Protein AF-A0A351GI41-F1 (afdb_monomer)

Secondary structure (DSSP, 8-state):
--TTSHHHHTTTTS-S------TTHHHH---GGG--THHHHHHHHHTT-HHHHHHHHHHHHHTT---HHHHHHHHHHHHHTT-HHHHHHHHHHHHHHH--TTHHHHHHTT-S---EEEEEPPBSS--SSEEEETTEEEEEETTEEEEEEE-TTS-EEEEEEESTTS-SSEEEEEEEETTTTEEEEEEEETTTTEEEEEEEE-BTTB----EESSSS--S--EEEEEETTTTEEEEEE--TTSSSSSEEEEEEB-SS-BPPPEE--TTT--SS-EEEEEEETTEEEEEESSSS-SSSSEEEEEEE-STT-EEEEE-TTT--SSEEEEEEE-SSSEEEEEEE-SS-EEEEEEEEPPP--EEEEEEE-TTS-B-TT-EEEESGGGSEEEE--TTSEEEEE-SS--SSEEEEEE-TTEE-EEEEE-TTS-EEEE-EE-----------------PPP--------------------------------------PPPP---S-EEEEEEEES-HHHHHHHHHHHTTTSTT-EEEEETTTEEEEEEEEESSHHHHHHHHHHHHHH-SS-EEEPPP-

Radius of gyration: 32.78 Å; Cα contacts (8 Å, |Δi|>4): 1110; chains: 1; bounding box: 125×90×60 Å

pLDDT: mean 73.06, std 22.47, range [21.25, 98.38]

Nearest PDB structures (foldseek):
  5ods-assembly1_A  TM=3.208E-01  e=3.658E-04  Mus musculus
  8g3z-assembly1_B  TM=3.724E-01  e=3.575E-03  Influenza B virus
  6v4n-assembly1_N  TM=3.169E-01  e=6.321E-03  Influenza B virus
  8u1q-assembly1_A  TM=3.142E-01  e=1.691E-02  Influenza B virus (B/Iowa/06/2017)
  8r50-assembly1_A  TM=4.489E-01  e=8.675E-01  Mus musculus

Structure (mmCIF, N/CA/C/O backbone):
data_AF-A0A351GI41-F1
#
_entry.id   AF-A0A351GI41-F1
#
loop_
_atom_site.group_PDB
_atom_site.id
_atom_site.type_symbol
_atom_site.label_atom_id
_atom_site.label_alt_id
_atom_site.label_comp_id
_atom_site.label_asym_id
_atom_site.label_entity_id
_atom_site.label_seq_id
_atom_site.pdbx_PDB_ins_code
_atom_site.Cartn_x
_atom_site.Cartn_y
_atom_site.Cartn_z
_atom_site.occupancy
_atom_site.B_iso_or_equiv
_atom_site.auth_seq_id
_atom_site.auth_comp_id
_atom_site.auth_asym_id
_atom_site.auth_atom_id
_atom_site.pdbx_PDB_model_num
ATOM 1 N N . MET A 1 1 ? 59.660 11.756 -5.190 1.00 41.44 1 MET A N 1
ATOM 2 C CA . MET A 1 1 ? 58.292 11.833 -4.624 1.00 41.44 1 MET A CA 1
ATOM 3 C C . MET A 1 1 ? 57.478 10.698 -5.238 1.00 41.44 1 MET A C 1
ATOM 5 O O . MET A 1 1 ? 57.739 10.360 -6.387 1.00 41.44 1 MET A O 1
ATOM 9 N N . SER A 1 2 ? 56.623 10.022 -4.471 1.00 30.72 2 SER A N 1
ATOM 10 C CA . SER A 1 2 ? 56.085 8.693 -4.815 1.00 30.72 2 SER A CA 1
ATOM 11 C C . SER A 1 2 ? 54.748 8.725 -5.567 1.00 30.72 2 SER A C 1
ATOM 13 O O . SER A 1 2 ? 53.991 9.689 -5.482 1.00 30.72 2 SER A O 1
ATOM 15 N N . LYS A 1 3 ? 54.416 7.618 -6.250 1.00 31.77 3 LYS A N 1
ATOM 16 C CA . LYS A 1 3 ? 53.159 7.405 -7.001 1.00 31.77 3 LYS A CA 1
ATOM 17 C C . LYS A 1 3 ? 51.895 7.273 -6.117 1.00 31.77 3 LYS A C 1
ATOM 19 O O . LYS A 1 3 ? 50.900 6.715 -6.559 1.00 31.77 3 LYS A O 1
ATOM 24 N N . THR A 1 4 ? 51.917 7.756 -4.874 1.00 36.47 4 THR A N 1
ATOM 25 C CA . THR A 1 4 ? 50.856 7.518 -3.876 1.00 36.47 4 THR A CA 1
ATOM 26 C C . THR A 1 4 ? 49.694 8.518 -3.939 1.00 36.47 4 THR A C 1
ATOM 28 O O . THR A 1 4 ? 48.634 8.239 -3.395 1.00 36.47 4 THR A O 1
ATOM 31 N N . TYR A 1 5 ? 49.864 9.669 -4.602 1.00 31.77 5 TYR A N 1
ATOM 32 C CA . TYR A 1 5 ? 48.883 10.769 -4.568 1.00 31.77 5 TYR A CA 1
ATOM 33 C C . TYR A 1 5 ? 47.850 10.777 -5.705 1.00 31.77 5 TYR A C 1
ATOM 35 O O . TYR A 1 5 ? 46.852 11.482 -5.605 1.00 31.77 5 TYR A O 1
ATOM 43 N N . ILE A 1 6 ? 48.038 9.986 -6.766 1.00 30.70 6 ILE A N 1
ATOM 44 C CA . ILE A 1 6 ? 47.088 9.939 -7.896 1.00 30.70 6 ILE A CA 1
ATOM 45 C C . ILE A 1 6 ? 45.885 9.028 -7.579 1.00 30.70 6 ILE A C 1
ATOM 47 O O . ILE A 1 6 ? 44.774 9.297 -8.025 1.00 30.70 6 ILE A O 1
ATOM 51 N N . SER A 1 7 ? 46.067 8.001 -6.741 1.00 30.47 7 SER A N 1
ATOM 52 C CA . SER A 1 7 ? 45.008 7.037 -6.402 1.00 30.47 7 SER A CA 1
ATOM 53 C C . SER A 1 7 ? 43.973 7.540 -5.386 1.00 30.47 7 SER A C 1
ATOM 55 O O . SER A 1 7 ? 42.930 6.912 -5.247 1.00 30.47 7 SER A O 1
ATOM 57 N N . LEU A 1 8 ? 44.226 8.651 -4.679 1.00 27.88 8 LEU A N 1
ATOM 58 C CA . LEU A 1 8 ? 43.270 9.203 -3.703 1.00 27.88 8 LEU A CA 1
ATOM 59 C C . LEU A 1 8 ? 42.201 10.099 -4.349 1.00 27.88 8 LEU A C 1
ATOM 61 O O . LEU A 1 8 ? 41.074 10.156 -3.866 1.00 27.88 8 LEU A O 1
ATOM 65 N N . LEU A 1 9 ? 42.527 10.772 -5.458 1.00 27.12 9 LEU A N 1
ATOM 66 C CA . LEU A 1 9 ? 41.618 11.730 -6.100 1.00 27.12 9 LEU A CA 1
ATOM 67 C C . LEU A 1 9 ? 40.537 11.056 -6.969 1.00 27.12 9 LEU A C 1
ATOM 69 O O . LEU A 1 9 ? 39.527 11.676 -7.281 1.00 27.12 9 LEU A O 1
ATOM 73 N N . ALA A 1 10 ? 40.722 9.780 -7.322 1.00 27.67 10 ALA A N 1
ATOM 74 C CA . ALA A 1 10 ? 39.759 8.986 -8.091 1.00 27.67 10 ALA A CA 1
ATOM 75 C C . ALA A 1 10 ? 38.685 8.288 -7.228 1.00 27.67 10 ALA A C 1
ATOM 77 O O . ALA A 1 10 ? 37.749 7.712 -7.774 1.00 27.67 10 ALA A O 1
ATOM 78 N N . ILE A 1 11 ? 38.813 8.323 -5.894 1.00 29.38 11 ILE A N 1
ATOM 79 C CA . ILE A 1 11 ? 37.887 7.662 -4.952 1.00 29.38 11 ILE A CA 1
ATOM 80 C C . ILE A 1 11 ? 36.923 8.675 -4.299 1.00 29.38 11 ILE A C 1
ATOM 82 O O . ILE A 1 11 ? 35.833 8.307 -3.870 1.00 29.38 11 ILE A O 1
ATOM 86 N N . LEU A 1 12 ? 37.253 9.973 -4.309 1.00 25.50 12 LEU A N 1
ATOM 87 C CA . LEU A 1 12 ? 36.435 11.047 -3.719 1.00 25.50 12 LEU A CA 1
ATOM 88 C C . LEU A 1 12 ? 35.282 11.575 -4.610 1.00 25.50 12 LEU A C 1
ATOM 90 O O . LEU A 1 12 ? 34.731 12.633 -4.325 1.00 25.50 12 LEU A O 1
ATOM 94 N N . LEU A 1 13 ? 34.898 10.857 -5.673 1.00 26.23 13 LEU A N 1
ATOM 95 C CA . LEU A 1 13 ? 33.825 11.261 -6.605 1.00 26.23 13 LEU A CA 1
ATOM 96 C C . LEU A 1 13 ? 32.624 10.296 -6.669 1.00 26.23 13 LEU A C 1
ATOM 98 O O . LEU A 1 13 ? 31.773 10.443 -7.539 1.00 26.23 13 LEU A O 1
ATOM 102 N N . PHE A 1 14 ? 32.522 9.346 -5.732 1.00 28.14 14 PHE A N 1
ATOM 103 C CA . PHE A 1 14 ? 31.359 8.449 -5.587 1.00 28.14 14 PHE A CA 1
ATOM 104 C C . PHE A 1 14 ? 30.678 8.508 -4.205 1.00 28.14 14 PHE A C 1
ATOM 10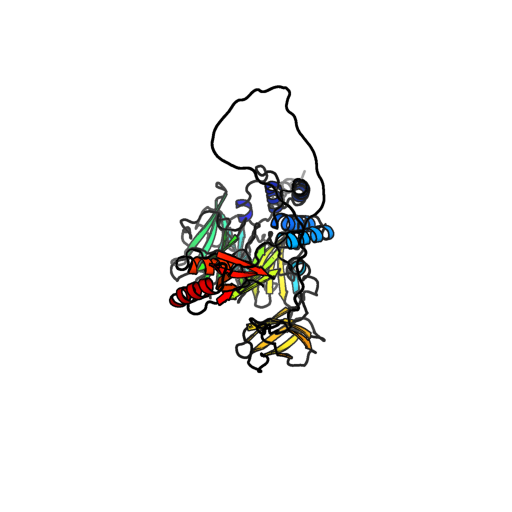6 O O . PHE A 1 14 ? 29.849 7.663 -3.888 1.00 28.14 14 PHE A O 1
ATOM 113 N N . PHE A 1 15 ? 30.984 9.537 -3.407 1.00 26.91 15 PHE A N 1
ATOM 114 C CA . PHE A 1 15 ? 30.299 9.850 -2.144 1.00 26.91 15 PHE A CA 1
ATOM 115 C C . PHE A 1 15 ? 29.697 11.266 -2.149 1.00 26.91 15 PHE A C 1
ATOM 117 O O . PHE A 1 15 ? 29.844 12.035 -1.203 1.00 26.91 15 PHE A O 1
ATOM 124 N N . SER A 1 16 ? 28.966 11.605 -3.212 1.00 26.36 16 SER A N 1
ATOM 125 C CA . SER A 1 16 ? 27.756 12.406 -3.024 1.00 26.36 16 SER A CA 1
ATOM 126 C C . SER A 1 16 ? 26.647 11.459 -2.562 1.00 26.36 16 SER A C 1
ATOM 128 O O . SER A 1 16 ? 26.426 10.413 -3.174 1.00 26.36 16 SER A O 1
ATOM 130 N N . ALA A 1 17 ? 25.954 11.801 -1.475 1.00 30.36 17 ALA A N 1
ATOM 131 C CA . ALA A 1 17 ? 24.773 11.059 -1.050 1.00 30.36 17 ALA A CA 1
ATOM 132 C C . ALA A 1 17 ? 23.648 11.300 -2.069 1.00 30.36 17 ALA A C 1
ATOM 134 O O . ALA A 1 17 ? 22.944 12.306 -2.015 1.00 30.36 17 ALA A O 1
ATOM 135 N N . ALA A 1 18 ? 23.519 10.404 -3.047 1.00 29.50 18 ALA A N 1
ATOM 136 C CA . ALA A 1 18 ? 22.374 10.387 -3.942 1.00 29.50 18 ALA A CA 1
ATOM 137 C C . ALA A 1 18 ? 21.161 9.901 -3.139 1.00 29.50 18 ALA A C 1
ATOM 139 O O . ALA A 1 18 ? 21.057 8.707 -2.857 1.00 29.50 18 ALA A O 1
ATOM 140 N N . ASN A 1 19 ? 20.300 10.843 -2.733 1.00 39.06 19 ASN A N 1
ATOM 141 C CA . ASN A 1 19 ? 19.092 10.603 -1.938 1.00 39.06 19 ASN A CA 1
ATOM 142 C C . ASN A 1 19 ? 18.360 9.350 -2.433 1.00 39.06 19 ASN A C 1
ATOM 144 O O . ASN A 1 19 ? 17.855 9.328 -3.554 1.00 39.06 19 ASN A O 1
ATOM 148 N N . ALA A 1 20 ? 18.306 8.307 -1.603 1.00 44.47 20 ALA A N 1
ATOM 149 C CA . ALA A 1 20 ? 17.852 6.976 -2.007 1.00 44.47 20 ALA A CA 1
ATOM 150 C C . ALA A 1 20 ? 16.316 6.821 -2.036 1.00 44.47 20 ALA A C 1
ATOM 152 O O . ALA A 1 20 ? 15.801 5.724 -1.815 1.00 44.47 20 ALA A O 1
ATOM 153 N N . GLN A 1 21 ? 15.617 7.911 -2.365 1.00 63.34 21 GLN A N 1
ATOM 154 C CA . GLN A 1 21 ? 14.179 7.964 -2.607 1.00 63.34 21 GLN A CA 1
ATOM 155 C C . GLN A 1 21 ? 13.824 7.113 -3.840 1.00 63.34 21 GLN A C 1
ATOM 157 O O . GLN A 1 21 ? 14.611 6.990 -4.785 1.00 63.34 21 GLN A O 1
ATOM 162 N N . LEU A 1 22 ? 12.631 6.517 -3.849 1.00 81.75 22 LEU A N 1
ATOM 163 C CA . LEU A 1 22 ? 12.128 5.764 -5.003 1.00 81.75 22 LEU A CA 1
ATOM 164 C C . LEU A 1 22 ? 12.011 6.692 -6.228 1.00 81.75 22 LEU A C 1
ATOM 166 O O . LEU A 1 22 ? 11.389 7.751 -6.116 1.00 81.75 22 LEU A O 1
ATOM 170 N N . PRO A 1 23 ? 12.570 6.329 -7.400 1.00 82.38 23 PRO A N 1
ATOM 171 C CA . PRO A 1 23 ? 12.701 7.260 -8.519 1.00 82.38 23 PRO A CA 1
ATOM 172 C C . PRO A 1 23 ? 11.348 7.688 -9.098 1.00 82.38 23 PRO A C 1
ATOM 174 O O . PRO A 1 23 ? 11.248 8.781 -9.648 1.00 82.38 23 PRO A O 1
ATOM 177 N N . GLU A 1 24 ? 10.292 6.882 -8.941 1.00 87.44 24 GLU A N 1
ATOM 178 C CA . GLU A 1 24 ? 8.930 7.273 -9.310 1.00 87.44 24 GLU A CA 1
ATOM 179 C C . GLU A 1 24 ? 8.333 8.386 -8.431 1.00 87.44 24 GLU A C 1
ATOM 181 O O . GLU A 1 24 ? 7.494 9.134 -8.931 1.00 87.44 24 GLU A O 1
ATOM 186 N N . LEU A 1 25 ? 8.770 8.556 -7.174 1.00 80.88 25 LEU A N 1
ATOM 187 C CA . LEU A 1 25 ? 8.350 9.686 -6.326 1.00 80.88 25 LEU A CA 1
ATOM 188 C C . LEU A 1 25 ? 8.915 11.008 -6.859 1.00 80.88 25 LEU A C 1
ATOM 190 O O . LEU A 1 25 ? 8.213 12.011 -6.911 1.00 80.88 25 LEU A O 1
ATOM 194 N N . SER A 1 26 ? 10.149 11.004 -7.371 1.00 73.69 26 SER A N 1
ATOM 195 C CA . SER A 1 26 ? 10.752 12.183 -8.010 1.00 73.69 26 SER A CA 1
ATOM 196 C C . SER A 1 26 ? 10.049 12.613 -9.312 1.00 73.69 26 SER A C 1
ATOM 198 O O . SER A 1 26 ? 10.354 13.677 -9.850 1.00 73.69 26 SER A O 1
ATOM 200 N N . VAL A 1 27 ? 9.104 11.812 -9.822 1.00 73.06 27 VAL A N 1
ATOM 201 C CA . VAL A 1 27 ? 8.258 12.148 -10.978 1.00 73.06 27 VAL A CA 1
ATOM 202 C C . VAL A 1 27 ? 7.047 12.993 -10.563 1.00 73.06 27 VAL A C 1
ATOM 204 O O . VAL A 1 27 ? 6.657 13.890 -11.306 1.00 73.06 27 VAL A O 1
ATOM 207 N N . THR A 1 28 ? 6.479 12.760 -9.374 1.00 62.28 28 THR A N 1
ATOM 208 C CA . THR A 1 28 ? 5.277 13.466 -8.884 1.00 62.28 28 THR A CA 1
ATOM 209 C C . THR A 1 28 ? 5.585 14.780 -8.163 1.00 62.28 28 THR A C 1
ATOM 211 O O . THR A 1 28 ? 4.664 15.554 -7.888 1.00 62.28 28 THR A O 1
ATOM 214 N N . LEU A 1 29 ? 6.868 15.086 -7.920 1.00 58.97 29 LEU A N 1
ATOM 215 C CA . LEU A 1 29 ? 7.345 16.356 -7.358 1.00 58.97 29 LEU A CA 1
ATOM 216 C C . LEU A 1 29 ? 7.071 17.553 -8.294 1.00 58.97 29 LEU A C 1
ATOM 218 O O . LEU A 1 29 ? 7.954 18.078 -8.977 1.00 58.97 29 LEU A O 1
ATOM 222 N N . LYS A 1 30 ? 5.823 18.035 -8.272 1.00 52.00 30 LYS A N 1
ATOM 223 C CA . LYS A 1 30 ? 5.423 19.380 -8.710 1.00 52.00 30 LYS A CA 1
ATOM 224 C C . LYS A 1 30 ? 6.201 20.388 -7.860 1.00 52.00 30 LYS A C 1
ATOM 226 O O . LYS A 1 30 ? 5.799 20.675 -6.738 1.00 52.00 30 LYS A O 1
ATOM 231 N N . SER A 1 31 ? 7.329 20.869 -8.385 1.00 50.16 31 SER A N 1
ATOM 232 C CA . SER A 1 31 ? 8.369 21.537 -7.593 1.00 50.16 31 SER A CA 1
ATOM 233 C C . SER A 1 31 ? 7.836 22.576 -6.599 1.00 50.16 31 SER A C 1
ATOM 235 O O . SER A 1 31 ? 7.157 23.534 -6.986 1.00 50.16 31 SER A O 1
ATOM 237 N N . SER A 1 32 ? 8.211 22.429 -5.321 1.00 52.69 32 SER A N 1
ATOM 238 C CA . SER A 1 32 ? 7.841 23.353 -4.233 1.00 52.69 32 SER A CA 1
ATOM 239 C C . SER A 1 32 ? 8.167 24.822 -4.543 1.00 52.69 32 SER A C 1
ATOM 241 O O . SER A 1 32 ? 7.480 25.731 -4.079 1.00 52.69 32 SER A O 1
ATOM 243 N N . ALA A 1 33 ? 9.147 25.056 -5.423 1.00 57.56 33 ALA A N 1
ATOM 244 C CA . ALA A 1 33 ? 9.503 26.340 -6.026 1.00 57.56 33 ALA A CA 1
ATOM 245 C C . ALA A 1 33 ? 8.360 27.077 -6.769 1.00 57.56 33 ALA A C 1
ATOM 247 O O . ALA A 1 33 ? 8.520 28.256 -7.086 1.00 57.56 33 ALA A O 1
ATOM 248 N N . ARG A 1 34 ? 7.233 26.418 -7.077 1.00 63.75 34 ARG A N 1
ATOM 249 C CA . ARG A 1 34 ? 6.025 27.036 -7.667 1.00 63.75 34 ARG A CA 1
ATOM 250 C C . ARG A 1 34 ? 4.788 26.984 -6.765 1.00 63.75 34 ARG A C 1
ATOM 252 O O . ARG A 1 34 ? 3.778 27.591 -7.112 1.00 63.75 34 ARG A O 1
ATOM 259 N N . ALA A 1 35 ? 4.845 26.262 -5.649 1.00 76.62 35 ALA A N 1
ATOM 260 C CA . ALA A 1 35 ? 3.733 26.146 -4.714 1.00 76.62 35 ALA A CA 1
ATOM 261 C C . ALA A 1 35 ? 3.669 27.361 -3.769 1.00 76.62 35 ALA A C 1
ATOM 263 O O . ALA A 1 35 ? 4.687 27.986 -3.463 1.00 76.62 35 ALA A O 1
ATOM 264 N N . VAL A 1 36 ? 2.468 27.690 -3.288 1.00 83.69 36 VAL A N 1
ATOM 265 C CA . VAL A 1 36 ? 2.203 28.811 -2.367 1.00 83.69 36 VAL A CA 1
ATOM 266 C C . VAL A 1 36 ? 1.213 28.393 -1.277 1.00 83.69 36 VAL A C 1
ATOM 268 O O . VAL A 1 36 ? 0.436 27.461 -1.483 1.00 83.69 36 VAL A O 1
ATOM 271 N N . GLY A 1 37 ? 1.252 29.072 -0.125 1.00 88.19 37 GLY A N 1
ATOM 272 C CA . GLY A 1 37 ? 0.404 28.762 1.033 1.00 88.19 37 GLY A CA 1
ATOM 273 C C . GLY A 1 37 ? 0.497 27.292 1.453 1.00 88.19 37 GLY A C 1
ATOM 274 O O . GLY A 1 37 ? 1.570 26.683 1.381 1.00 88.19 37 GLY A O 1
ATOM 275 N N . ILE A 1 38 ? -0.643 26.711 1.831 1.00 89.06 38 ILE A N 1
ATOM 276 C CA . ILE A 1 38 ? -0.755 25.318 2.285 1.00 89.06 38 ILE A CA 1
ATOM 277 C C . ILE A 1 38 ? -0.184 24.299 1.284 1.00 89.06 38 ILE A C 1
ATOM 279 O O . ILE A 1 38 ? 0.480 23.348 1.691 1.00 89.06 38 ILE A O 1
ATOM 283 N N . GLU A 1 39 ? -0.319 24.526 -0.029 1.00 86.75 39 GLU A N 1
ATOM 284 C CA . GLU A 1 39 ? 0.244 23.625 -1.050 1.00 86.75 39 GLU A CA 1
ATOM 285 C C . GLU A 1 39 ? 1.780 23.574 -0.999 1.00 86.75 39 GLU A C 1
ATOM 287 O O . GLU A 1 39 ? 2.380 22.549 -1.325 1.00 86.75 39 GLU A O 1
ATOM 292 N N . LYS A 1 40 ? 2.438 24.654 -0.550 1.00 88.69 40 LYS A N 1
ATOM 293 C CA . LYS A 1 40 ? 3.893 24.663 -0.354 1.00 88.69 40 LYS A CA 1
ATOM 294 C C . LYS A 1 40 ? 4.303 23.878 0.892 1.00 88.69 40 LYS A C 1
ATOM 296 O O . LYS A 1 40 ? 5.313 23.181 0.843 1.00 88.69 40 LYS A O 1
ATOM 301 N N . ALA A 1 41 ? 3.522 23.946 1.972 1.00 89.25 41 ALA A N 1
ATOM 302 C CA . ALA A 1 41 ? 3.752 23.131 3.166 1.00 89.25 41 ALA A CA 1
ATOM 303 C C . ALA A 1 41 ? 3.648 21.629 2.836 1.00 89.25 41 ALA A C 1
ATOM 305 O O . ALA A 1 41 ? 4.555 20.862 3.164 1.00 89.25 41 ALA A O 1
ATOM 306 N N . ARG A 1 42 ? 2.613 21.233 2.075 1.00 86.56 42 ARG A N 1
ATOM 307 C CA . ARG A 1 42 ? 2.453 19.864 1.549 1.00 86.56 42 ARG A CA 1
ATOM 308 C C . ARG A 1 42 ? 3.631 19.440 0.667 1.00 86.56 42 ARG A C 1
ATOM 310 O O . ARG A 1 42 ? 4.214 18.386 0.899 1.00 86.56 42 ARG A O 1
ATOM 317 N N . ALA A 1 43 ? 4.025 20.266 -0.307 1.00 82.25 43 ALA A N 1
ATOM 318 C CA . ALA A 1 43 ? 5.154 19.954 -1.189 1.00 82.25 43 ALA A CA 1
ATOM 319 C C . ALA A 1 43 ? 6.464 19.735 -0.408 1.00 82.25 43 ALA A C 1
ATOM 321 O O . ALA A 1 43 ? 7.177 18.770 -0.669 1.00 82.25 43 ALA A O 1
ATOM 322 N N . LEU A 1 44 ? 6.749 20.573 0.594 1.00 85.25 44 LEU A N 1
ATOM 323 C CA . LEU A 1 44 ? 7.937 20.435 1.444 1.00 85.25 44 LEU A CA 1
ATOM 324 C C . LEU A 1 44 ? 7.903 19.180 2.331 1.00 85.25 44 LEU A C 1
ATOM 326 O O . LEU A 1 44 ? 8.961 18.607 2.588 1.00 85.25 44 LEU A O 1
ATOM 330 N N . TYR A 1 45 ? 6.723 18.720 2.762 1.00 85.81 45 TYR A N 1
ATOM 331 C CA . TYR A 1 45 ? 6.582 17.430 3.446 1.00 85.81 45 TYR A CA 1
ATOM 332 C C . TYR A 1 45 ? 6.968 16.265 2.518 1.00 85.81 45 TYR A C 1
ATOM 334 O O . TYR A 1 45 ? 7.843 15.476 2.872 1.00 85.81 45 TYR A O 1
ATOM 342 N N . TYR A 1 46 ? 6.423 16.202 1.297 1.00 79.94 46 TYR A N 1
ATOM 343 C CA . TYR A 1 46 ? 6.761 15.142 0.329 1.00 79.94 46 TYR A CA 1
ATOM 344 C C . TYR A 1 46 ? 8.218 15.225 -0.185 1.00 79.94 46 TYR A C 1
ATOM 346 O O . TYR A 1 46 ? 8.827 14.207 -0.518 1.00 79.94 46 TYR A O 1
ATOM 354 N N . GLU A 1 47 ? 8.831 16.414 -0.166 1.00 78.19 47 GLU A N 1
ATOM 355 C CA . GLU A 1 47 ? 10.275 16.630 -0.383 1.00 78.19 47 GLU A CA 1
ATOM 356 C C . GLU A 1 47 ? 11.141 16.289 0.864 1.00 78.19 47 GLU A C 1
ATOM 358 O O . GLU A 1 47 ? 12.351 16.516 0.865 1.00 78.19 47 GLU A O 1
ATOM 363 N N . SER A 1 48 ? 10.560 15.723 1.935 1.00 79.88 48 SER A N 1
ATOM 364 C CA . SER A 1 48 ? 11.217 15.384 3.220 1.00 79.88 48 SER A CA 1
ATOM 365 C C . SER A 1 48 ? 11.859 16.570 3.972 1.00 79.88 48 SER A C 1
ATOM 367 O O . SER A 1 48 ? 12.685 16.403 4.888 1.00 79.88 48 SER A O 1
ATOM 369 N N . ASN A 1 49 ? 11.452 17.794 3.627 1.00 84.56 49 ASN A N 1
ATOM 370 C CA . ASN A 1 49 ? 11.854 19.043 4.266 1.00 84.56 49 ASN A CA 1
ATOM 371 C C . ASN A 1 49 ? 10.865 19.442 5.376 1.00 84.56 49 ASN A C 1
ATOM 373 O O . ASN A 1 49 ? 10.299 20.536 5.402 1.00 84.56 49 ASN A O 1
ATOM 377 N N . TYR A 1 50 ? 10.677 18.523 6.325 1.00 86.88 50 TYR A N 1
ATOM 378 C CA . TYR A 1 50 ? 9.741 18.656 7.446 1.00 86.88 50 TYR A CA 1
ATOM 379 C C . TYR A 1 50 ? 9.967 19.919 8.295 1.00 86.88 50 TYR A C 1
ATOM 381 O O . TYR A 1 50 ? 9.037 20.415 8.921 1.00 86.88 50 TYR A O 1
ATOM 389 N N . THR A 1 51 ? 11.183 20.472 8.315 1.00 89.56 51 THR A N 1
ATOM 390 C CA . THR A 1 51 ? 11.520 21.681 9.083 1.00 89.56 51 THR A CA 1
ATOM 391 C C . THR A 1 51 ? 10.947 22.954 8.452 1.00 89.56 51 THR A C 1
ATOM 393 O O . THR A 1 51 ? 10.375 23.772 9.169 1.00 89.56 51 THR A O 1
ATOM 396 N N . GLU A 1 52 ? 11.032 23.116 7.126 1.00 90.44 52 GLU A N 1
ATOM 397 C CA . GLU A 1 52 ? 10.346 24.220 6.437 1.00 90.44 52 GLU A CA 1
ATOM 398 C C . GLU A 1 52 ? 8.835 23.970 6.326 1.00 90.44 52 GLU A C 1
ATOM 400 O O . GLU A 1 52 ? 8.054 24.916 6.430 1.00 90.44 52 GLU A O 1
ATOM 405 N N . ALA A 1 53 ? 8.410 22.708 6.179 1.00 90.12 53 ALA A N 1
ATOM 406 C CA . ALA A 1 53 ? 6.994 22.345 6.174 1.00 90.12 53 ALA A CA 1
ATOM 407 C C . ALA A 1 53 ? 6.299 22.748 7.488 1.00 90.12 53 ALA A C 1
ATOM 409 O O . ALA A 1 53 ? 5.278 23.428 7.442 1.00 90.12 53 ALA A O 1
ATOM 410 N N . GLU A 1 54 ? 6.876 22.416 8.655 1.00 92.56 54 GLU A N 1
ATOM 411 C CA . GLU A 1 54 ? 6.316 22.782 9.969 1.00 92.56 54 GLU A CA 1
ATOM 412 C C . GLU A 1 54 ? 6.130 24.301 10.106 1.00 92.56 54 GLU A C 1
ATOM 414 O O . GLU A 1 54 ? 5.080 24.759 10.551 1.00 92.56 54 GLU A O 1
ATOM 419 N N . ALA A 1 55 ? 7.120 25.088 9.671 1.00 92.19 55 ALA A N 1
ATOM 420 C CA . ALA A 1 55 ? 7.059 26.546 9.725 1.00 92.19 55 ALA A CA 1
ATOM 421 C C . ALA A 1 55 ? 5.918 27.125 8.868 1.00 92.19 55 ALA A C 1
ATOM 423 O O . ALA A 1 55 ? 5.248 28.063 9.299 1.00 92.19 55 ALA A O 1
ATOM 424 N N . LEU A 1 56 ? 5.665 26.561 7.680 1.00 92.56 56 LEU A N 1
ATOM 425 C CA . LEU A 1 56 ? 4.537 26.978 6.841 1.00 92.56 56 LEU A CA 1
ATOM 426 C C . LEU A 1 56 ? 3.186 26.472 7.362 1.00 92.56 56 LEU A C 1
ATOM 428 O O . LEU A 1 56 ? 2.194 27.182 7.217 1.00 92.56 56 LEU A O 1
ATOM 432 N N . PHE A 1 57 ? 3.129 25.295 7.991 1.00 93.50 57 PHE A N 1
ATOM 433 C CA . PHE A 1 57 ? 1.886 24.785 8.571 1.00 93.50 57 PHE A CA 1
ATOM 434 C C . PHE A 1 57 ? 1.367 25.669 9.718 1.00 93.50 57 PHE A C 1
ATOM 436 O O . PHE A 1 57 ? 0.166 25.921 9.748 1.00 93.50 57 PHE A O 1
ATOM 443 N N . TYR A 1 58 ? 2.220 26.229 10.592 1.00 91.69 58 TYR A N 1
ATOM 444 C CA . TYR A 1 58 ? 1.752 27.228 11.576 1.00 91.69 58 TYR A CA 1
ATOM 445 C C . TYR A 1 58 ? 1.170 28.481 10.900 1.00 91.69 58 TYR A C 1
ATOM 447 O O . TYR A 1 58 ? 0.096 28.935 11.281 1.00 91.69 58 TYR A O 1
ATOM 455 N N . ILE A 1 59 ? 1.846 29.017 9.876 1.00 89.62 59 ILE A N 1
ATOM 456 C CA . ILE A 1 59 ? 1.400 30.227 9.161 1.00 89.62 59 ILE A CA 1
ATOM 457 C C . ILE A 1 59 ? 0.032 29.997 8.501 1.00 89.62 59 ILE A C 1
ATOM 459 O O . ILE A 1 59 ? -0.863 30.833 8.593 1.00 89.62 59 ILE A O 1
ATOM 463 N N . GLU A 1 60 ? -0.166 28.843 7.866 1.00 91.81 60 GLU A N 1
ATOM 464 C CA . GLU A 1 60 ? -1.428 28.522 7.194 1.00 91.81 60 GLU A CA 1
ATOM 465 C C . GLU A 1 60 ? -2.553 28.126 8.165 1.00 91.81 60 GLU A C 1
ATOM 467 O O . GLU A 1 60 ? -3.730 28.271 7.824 1.00 91.81 60 GLU A O 1
ATOM 472 N N . LEU A 1 61 ? -2.206 27.689 9.381 1.00 90.12 61 LEU A N 1
ATOM 473 C CA . LEU A 1 61 ? -3.143 27.486 10.486 1.00 90.12 61 LEU A CA 1
ATOM 474 C C . LEU A 1 61 ? -3.637 28.833 11.033 1.00 90.12 61 LEU A C 1
ATOM 476 O O . LEU A 1 61 ? -4.841 29.008 11.203 1.00 90.12 61 LEU A O 1
ATOM 480 N N . GLU A 1 62 ? -2.736 29.801 11.242 1.00 88.00 62 GLU A N 1
ATOM 481 C CA . GLU A 1 62 ? -3.087 31.180 11.622 1.00 88.00 62 GLU A CA 1
ATOM 482 C C . GLU A 1 62 ? -3.941 31.874 10.545 1.00 88.00 62 GLU A C 1
ATOM 484 O O . GLU A 1 62 ? -4.883 32.594 10.875 1.00 88.00 62 GLU A O 1
ATOM 489 N N . ASN A 1 63 ? -3.678 31.594 9.262 1.00 89.12 63 ASN A N 1
ATOM 490 C CA . ASN A 1 63 ? -4.502 32.054 8.136 1.00 89.12 63 ASN A CA 1
ATOM 491 C C . ASN A 1 63 ? -5.876 31.351 8.038 1.00 89.12 63 ASN A C 1
ATOM 493 O O . ASN A 1 63 ? -6.720 31.785 7.256 1.00 89.12 63 ASN A O 1
ATOM 497 N N . GLY A 1 64 ? -6.116 30.266 8.787 1.00 84.94 64 GLY A N 1
ATOM 498 C CA . GLY A 1 64 ? -7.368 29.499 8.747 1.00 84.94 64 GLY A CA 1
ATOM 499 C C . GLY A 1 64 ? -7.566 28.635 7.492 1.00 84.94 64 GLY A C 1
ATOM 500 O O . GLY A 1 64 ? -8.685 28.205 7.222 1.00 84.94 64 GLY A O 1
ATOM 501 N N . ASN A 1 65 ? -6.506 28.354 6.725 1.00 82.56 65 ASN A N 1
ATOM 502 C CA . ASN A 1 65 ? -6.573 27.676 5.418 1.00 82.56 65 ASN A CA 1
ATOM 503 C C . ASN A 1 65 ? -6.648 26.132 5.493 1.00 82.56 65 ASN A C 1
ATOM 505 O O . ASN A 1 65 ? -6.575 25.457 4.463 1.00 82.56 65 ASN A O 1
ATOM 509 N N . PHE A 1 66 ? -6.760 25.556 6.692 1.00 88.62 66 PHE A N 1
ATOM 510 C CA . PHE A 1 66 ? -6.668 24.111 6.921 1.00 88.62 66 PHE A CA 1
ATOM 511 C C . PHE A 1 66 ? -7.940 23.346 6.525 1.00 88.62 66 PHE A C 1
ATOM 513 O O . PHE A 1 66 ? -9.047 23.662 6.961 1.00 88.62 66 PHE A O 1
ATOM 520 N N . LYS A 1 67 ? -7.766 22.256 5.771 1.00 89.38 67 LYS A N 1
ATOM 521 C CA . LYS A 1 67 ? -8.764 21.185 5.604 1.00 89.38 67 LYS A CA 1
ATOM 522 C C . LYS A 1 67 ? -8.492 20.056 6.615 1.00 89.38 67 LYS A C 1
ATOM 524 O O . LYS A 1 67 ? -7.389 19.996 7.156 1.00 89.38 67 LYS A O 1
ATOM 529 N N . PRO A 1 68 ? -9.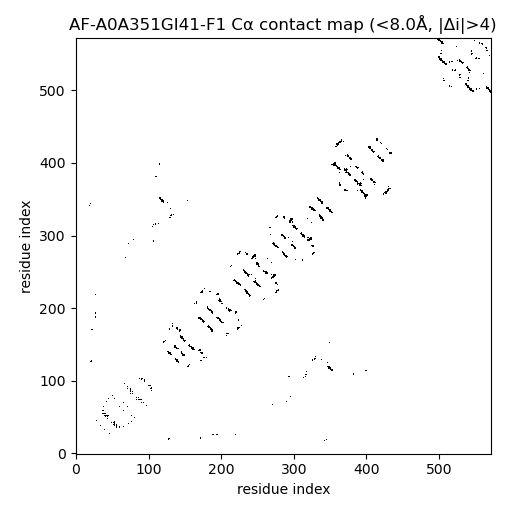428 19.113 6.856 1.00 86.06 68 PRO A N 1
ATOM 530 C CA . PRO A 1 68 ? -9.235 18.053 7.850 1.00 86.06 68 PRO A CA 1
ATOM 531 C C . PRO A 1 68 ? -7.921 17.270 7.695 1.00 86.06 68 PRO A C 1
ATOM 533 O O . PRO A 1 68 ? -7.240 17.019 8.684 1.00 86.06 68 PRO A O 1
ATOM 536 N N . HIS A 1 69 ? -7.512 16.935 6.466 1.00 85.31 69 HIS A N 1
ATOM 537 C CA . HIS A 1 69 ? -6.267 16.196 6.225 1.00 85.31 69 HIS A CA 1
ATOM 538 C C . HIS A 1 69 ? -4.995 17.026 6.480 1.00 85.31 69 HIS A C 1
ATOM 540 O O . HIS A 1 69 ? -3.947 16.441 6.737 1.00 85.31 69 HIS A O 1
ATOM 546 N N . ASP A 1 70 ? -5.066 18.362 6.450 1.00 90.38 70 ASP A N 1
ATOM 547 C CA . ASP A 1 70 ? -3.916 19.226 6.750 1.00 90.38 70 ASP A CA 1
ATOM 548 C C . ASP A 1 70 ? -3.538 19.151 8.237 1.00 90.38 70 ASP A C 1
ATOM 550 O O . ASP A 1 70 ? -2.354 19.157 8.564 1.00 90.38 70 ASP A O 1
ATOM 554 N N . PHE A 1 71 ? -4.517 18.973 9.135 1.00 90.38 71 PHE A N 1
ATOM 555 C CA . PHE A 1 71 ? -4.258 18.697 10.555 1.00 90.38 71 PHE A CA 1
ATOM 556 C C . PHE A 1 71 ? -3.482 17.383 10.743 1.00 90.38 71 PHE A C 1
ATOM 558 O O . PHE A 1 71 ? -2.525 17.340 11.516 1.00 90.38 71 PHE A O 1
ATOM 565 N N . LEU A 1 72 ? -3.836 16.327 9.997 1.00 88.38 72 LEU A N 1
ATOM 566 C CA . LEU A 1 72 ? -3.121 15.048 10.054 1.00 88.38 72 LEU A CA 1
ATOM 567 C C . LEU A 1 72 ? -1.700 15.157 9.484 1.00 88.38 72 LEU A C 1
ATOM 569 O O . LEU A 1 72 ? -0.746 14.689 10.101 1.00 88.38 72 LEU A O 1
ATOM 573 N N . LEU A 1 73 ? -1.546 15.802 8.327 1.00 90.06 73 LEU A N 1
ATOM 574 C CA . LEU A 1 73 ? -0.244 15.971 7.682 1.00 90.06 73 LEU A CA 1
ATOM 575 C C . LEU A 1 73 ? 0.698 16.840 8.532 1.00 90.06 73 LEU A C 1
ATOM 577 O O . LEU A 1 73 ? 1.897 16.564 8.634 1.00 90.06 73 LEU A O 1
ATOM 581 N N . PHE A 1 74 ? 0.152 17.849 9.215 1.00 91.81 74 PHE A N 1
ATOM 582 C CA . PHE A 1 74 ? 0.894 18.643 10.186 1.00 91.81 74 PHE A CA 1
ATOM 583 C C . PHE A 1 74 ? 1.282 17.814 11.422 1.00 91.81 74 PHE A C 1
ATOM 585 O O . PHE A 1 74 ? 2.428 17.891 11.866 1.00 91.81 74 PHE A O 1
ATOM 592 N N . ALA A 1 75 ? 0.400 16.944 11.928 1.00 89.25 75 ALA A N 1
ATOM 593 C CA . ALA A 1 75 ? 0.744 16.009 12.999 1.00 89.25 75 ALA A CA 1
ATOM 594 C C . ALA A 1 75 ? 1.891 15.054 12.609 1.00 89.25 75 ALA A C 1
ATOM 596 O O . ALA A 1 75 ? 2.856 14.934 13.366 1.00 89.25 75 ALA A O 1
ATOM 597 N N . ASN A 1 76 ? 1.851 14.449 11.414 1.00 89.31 76 ASN A N 1
ATOM 598 C CA . ASN A 1 76 ? 2.957 13.635 10.890 1.00 89.31 76 ASN A CA 1
ATOM 599 C C . ASN A 1 76 ? 4.262 14.462 10.815 1.00 89.31 76 ASN A C 1
ATOM 601 O O . ASN A 1 76 ? 5.312 14.033 11.294 1.00 89.31 76 ASN A O 1
ATOM 605 N N . THR A 1 77 ? 4.190 15.698 10.302 1.00 89.31 77 THR A N 1
ATOM 606 C CA . THR A 1 77 ? 5.333 16.635 10.243 1.00 89.31 77 THR A CA 1
ATOM 607 C C . THR A 1 77 ? 5.931 16.911 11.630 1.00 89.31 77 THR A C 1
ATOM 609 O O . THR A 1 77 ? 7.153 16.939 11.797 1.00 89.31 77 THR A O 1
ATOM 612 N N . LEU A 1 78 ? 5.083 17.081 12.648 1.00 86.12 78 LEU A N 1
ATOM 613 C CA . LEU A 1 78 ? 5.497 17.303 14.032 1.00 86.12 78 LEU A CA 1
ATOM 614 C C . LEU A 1 78 ? 6.156 16.061 14.648 1.00 86.12 78 LEU A C 1
ATOM 616 O O . LEU A 1 78 ? 7.158 16.205 15.348 1.00 86.12 78 LEU A O 1
ATOM 620 N N . ILE A 1 79 ? 5.667 14.850 14.361 1.00 84.00 79 ILE A N 1
ATOM 621 C CA . ILE A 1 79 ? 6.313 13.592 14.783 1.00 84.00 79 ILE A CA 1
ATOM 622 C C . ILE A 1 79 ? 7.735 13.510 14.214 1.00 84.00 79 ILE A C 1
ATOM 624 O O . ILE A 1 79 ? 8.688 13.296 14.966 1.00 84.00 79 ILE A O 1
ATOM 628 N N . LEU A 1 80 ? 7.892 13.788 12.919 1.00 85.31 80 LEU A N 1
ATOM 629 C CA . LEU A 1 80 ? 9.178 13.775 12.214 1.00 85.31 80 LEU A CA 1
ATOM 630 C C . LEU A 1 80 ? 10.168 14.846 12.705 1.00 85.31 80 LEU A C 1
ATOM 632 O O . LEU A 1 80 ? 11.378 14.614 12.711 1.00 85.31 80 LEU A O 1
ATOM 636 N N . ASN A 1 81 ? 9.671 15.982 13.201 1.00 84.44 81 ASN A N 1
ATOM 637 C CA . ASN A 1 81 ? 10.473 16.994 13.898 1.00 84.44 81 ASN A CA 1
ATOM 638 C C . ASN A 1 81 ? 10.599 16.738 15.421 1.00 84.44 81 ASN A C 1
ATOM 640 O O . ASN A 1 81 ? 10.999 17.634 16.165 1.00 84.44 81 ASN A O 1
ATOM 644 N N . ASN A 1 82 ? 10.321 15.513 15.888 1.00 82.69 82 ASN A N 1
ATOM 645 C CA . ASN A 1 82 ? 10.440 15.048 17.279 1.00 82.69 82 ASN A CA 1
ATOM 646 C C . ASN A 1 82 ? 9.536 15.786 18.294 1.00 82.69 82 ASN A C 1
ATOM 648 O O . ASN A 1 82 ? 9.909 15.980 19.452 1.00 82.69 82 ASN A O 1
ATOM 652 N N . LYS A 1 83 ? 8.319 16.166 17.882 1.00 81.44 83 LYS A N 1
ATOM 653 C CA . LYS A 1 83 ? 7.300 16.862 18.697 1.00 81.44 83 LYS A CA 1
ATOM 654 C C . LYS A 1 83 ? 6.005 16.034 18.879 1.00 81.44 83 LYS A C 1
ATOM 656 O O . LYS A 1 83 ? 4.912 16.565 18.677 1.00 81.44 83 LYS A O 1
ATOM 661 N N . PRO A 1 84 ? 6.071 14.748 19.291 1.00 78.06 84 PRO A N 1
ATOM 662 C CA . PRO A 1 84 ? 4.906 13.852 19.311 1.00 78.06 84 PRO A CA 1
ATOM 663 C C . PRO A 1 84 ? 3.792 14.286 20.279 1.00 78.06 84 PRO A C 1
ATOM 665 O O . PRO A 1 84 ? 2.629 13.971 20.045 1.00 78.06 84 PRO A O 1
ATOM 668 N N . ALA A 1 85 ? 4.118 15.028 21.344 1.00 75.44 85 ALA A N 1
ATOM 669 C CA . ALA A 1 85 ? 3.116 15.560 22.270 1.00 75.44 85 ALA A CA 1
ATOM 670 C C . ALA A 1 85 ? 2.193 16.589 21.592 1.00 75.44 85 ALA A C 1
ATOM 672 O O . ALA A 1 85 ? 0.979 16.487 21.718 1.00 75.44 85 ALA A O 1
ATOM 673 N N . LEU A 1 86 ? 2.766 17.521 20.818 1.00 81.00 86 LEU A N 1
ATOM 674 C CA . LEU A 1 86 ? 2.002 18.511 20.054 1.00 81.00 86 LEU A CA 1
ATOM 675 C C . LEU A 1 86 ? 1.291 17.859 18.860 1.00 81.00 86 LEU A C 1
ATOM 677 O O . LEU A 1 86 ? 0.144 18.182 18.572 1.00 81.00 86 LEU A O 1
ATOM 681 N N . ALA A 1 87 ? 1.926 16.880 18.208 1.00 82.31 87 ALA A N 1
ATOM 682 C CA . ALA A 1 87 ? 1.285 16.105 17.147 1.00 82.31 87 ALA A CA 1
ATOM 683 C C . ALA A 1 87 ? -0.026 15.446 17.611 1.00 82.31 87 ALA A C 1
ATOM 685 O O . ALA A 1 87 ? -1.004 15.465 16.872 1.00 82.31 87 ALA A O 1
ATOM 686 N N . ALA A 1 88 ? -0.082 14.922 18.841 1.00 77.25 88 ALA A N 1
ATOM 687 C CA . ALA A 1 88 ? -1.294 14.319 19.397 1.00 77.25 88 ALA A CA 1
ATOM 688 C C . ALA A 1 88 ? -2.464 15.314 19.563 1.00 77.25 88 ALA A C 1
ATOM 690 O O . ALA A 1 88 ? -3.621 14.895 19.546 1.00 77.25 88 ALA A O 1
ATOM 691 N N . GLU A 1 89 ? -2.191 16.617 19.683 1.00 82.31 89 GLU A N 1
ATOM 692 C CA . GLU A 1 89 ? -3.221 17.665 19.668 1.00 82.31 89 GLU A CA 1
ATOM 693 C C . GLU A 1 89 ? -3.766 17.855 18.240 1.00 82.31 89 GLU A C 1
ATOM 695 O O . GLU A 1 89 ? -4.977 17.822 18.031 1.00 82.31 89 GLU A O 1
ATOM 700 N N . PHE A 1 90 ? -2.888 17.914 17.234 1.00 86.75 90 PHE A N 1
ATOM 701 C CA . PHE A 1 90 ? -3.280 18.025 15.821 1.00 86.75 90 PHE A CA 1
ATOM 702 C C . PHE A 1 90 ? -3.988 16.776 15.267 1.00 86.75 90 PHE A C 1
ATOM 704 O O . PHE A 1 90 ? -4.935 16.910 14.492 1.00 86.75 90 PHE A O 1
ATOM 711 N N . VAL A 1 91 ? -3.623 15.567 15.715 1.00 79.75 91 VAL A N 1
ATOM 712 C CA . VAL A 1 91 ? -4.398 14.340 15.429 1.00 79.75 91 VAL A CA 1
ATOM 713 C C . VAL A 1 91 ? -5.825 14.487 15.946 1.00 79.75 91 VAL A C 1
ATOM 715 O O . VAL A 1 91 ? -6.770 14.140 15.244 1.00 79.75 91 VAL A O 1
ATOM 718 N N . LYS A 1 92 ? -5.999 15.039 17.148 1.00 80.25 92 LYS A N 1
ATOM 719 C CA . LYS A 1 92 ? -7.314 15.217 17.765 1.00 80.25 92 LYS A CA 1
ATOM 720 C C . LYS A 1 92 ? -8.176 16.225 17.005 1.00 80.25 92 LYS A C 1
ATOM 722 O O . LYS A 1 92 ? -9.366 15.980 16.831 1.00 80.25 92 LYS A O 1
ATOM 727 N N . GLU A 1 93 ? -7.582 17.297 16.480 1.00 85.12 93 GLU A N 1
ATOM 728 C CA . GLU A 1 93 ? -8.297 18.218 15.588 1.00 85.12 93 GLU A CA 1
ATOM 729 C C . GLU A 1 93 ? -8.632 17.589 14.226 1.00 85.12 93 GLU A C 1
ATOM 731 O O . GLU A 1 93 ? -9.704 17.857 13.688 1.00 85.12 93 GLU A O 1
ATOM 736 N N . TYR A 1 94 ? -7.819 16.661 13.704 1.00 83.94 94 TYR A N 1
ATOM 737 C CA . TYR A 1 94 ? -8.237 15.822 12.573 1.00 83.94 94 TYR A CA 1
ATOM 738 C C . TYR A 1 94 ? -9.410 14.895 12.935 1.00 83.94 94 TYR A C 1
ATOM 740 O O . TYR A 1 94 ? -10.357 14.799 12.151 1.00 83.94 94 TYR A O 1
ATOM 748 N N . GLU A 1 95 ? -9.408 14.239 14.103 1.00 77.12 95 GLU A N 1
ATOM 749 C CA . GLU A 1 95 ? -10.542 13.411 14.557 1.00 77.12 95 GLU A CA 1
ATOM 750 C C . GLU A 1 95 ? -11.827 14.256 14.691 1.00 77.12 95 GLU A C 1
ATOM 752 O O . GLU A 1 95 ? -12.887 13.819 14.237 1.00 77.12 95 GLU A O 1
ATOM 757 N N . ASN A 1 96 ? -11.725 15.487 15.216 1.00 82.19 96 ASN A N 1
ATOM 758 C CA . ASN A 1 96 ? -12.822 16.461 15.290 1.00 82.19 96 ASN A CA 1
ATOM 759 C C . ASN A 1 96 ? -13.323 16.877 13.891 1.00 82.19 96 ASN A C 1
ATOM 761 O O . ASN A 1 96 ? -14.518 16.805 13.612 1.00 82.19 96 ASN A O 1
ATOM 765 N N . ALA A 1 97 ? -12.417 17.312 13.009 1.00 81.88 97 ALA A N 1
ATOM 766 C CA . ALA A 1 97 ? -12.750 17.914 11.715 1.00 81.88 97 ALA A CA 1
ATOM 767 C C . ALA A 1 97 ? -13.142 16.896 10.627 1.00 81.88 97 ALA A C 1
ATOM 769 O O . ALA A 1 97 ? -13.741 17.275 9.621 1.00 81.88 97 ALA A O 1
ATOM 770 N N . SER A 1 98 ? -12.804 15.613 10.801 1.00 75.31 98 SER A N 1
ATOM 771 C CA . SER A 1 98 ? -13.153 14.526 9.869 1.00 75.31 98 SER A CA 1
ATOM 772 C C . SER A 1 98 ? -14.225 13.562 10.388 1.00 75.31 98 SER A C 1
ATOM 774 O O . SER A 1 98 ? -14.695 12.718 9.627 1.00 75.31 98 SER A O 1
ATOM 776 N N . GLY A 1 99 ? -14.567 13.617 11.680 1.00 71.69 99 GLY A N 1
ATOM 777 C CA . GLY A 1 99 ? -15.434 12.637 12.344 1.00 71.69 99 GLY A CA 1
ATOM 778 C C . GLY A 1 99 ? -14.800 11.252 12.567 1.00 71.69 99 GLY A C 1
ATOM 779 O O . GLY A 1 99 ? -15.444 10.365 13.133 1.00 71.69 99 GLY A O 1
ATOM 780 N N . LYS A 1 100 ? -13.541 11.025 12.159 1.00 65.81 100 LYS A N 1
ATOM 781 C CA . LYS A 1 100 ? -12.854 9.727 12.286 1.00 65.81 100 LYS A CA 1
ATOM 782 C C . LYS A 1 100 ? -12.324 9.511 13.715 1.00 65.81 100 LYS A C 1
ATOM 784 O O . LYS A 1 100 ? -11.165 9.760 14.007 1.00 65.81 100 LYS A O 1
ATOM 789 N N . THR A 1 101 ? -13.151 8.984 14.615 1.00 54.34 101 THR A N 1
ATOM 790 C CA . THR A 1 101 ? -12.884 8.872 16.076 1.00 54.34 101 THR A CA 1
ATOM 791 C C . THR A 1 101 ? -11.985 7.695 16.538 1.00 54.34 101 THR A C 1
ATOM 793 O O . THR A 1 101 ? -12.110 7.186 17.664 1.00 54.34 101 THR A O 1
ATOM 796 N N . ASN A 1 102 ? -11.093 7.196 15.673 1.00 55.75 102 ASN A N 1
ATOM 797 C CA . ASN A 1 102 ? -10.230 6.034 15.958 1.00 55.75 102 ASN A CA 1
ATOM 798 C C . ASN A 1 102 ? -8.769 6.175 15.478 1.00 55.75 102 ASN A C 1
ATOM 800 O O . ASN A 1 102 ? -7.996 5.226 15.617 1.00 55.75 102 ASN A O 1
ATOM 804 N N . ILE A 1 103 ? -8.367 7.333 14.958 1.00 56.19 103 ILE A N 1
ATOM 805 C CA . ILE A 1 103 ? -7.029 7.577 14.399 1.00 56.19 103 ILE A CA 1
ATOM 806 C C . ILE A 1 103 ? -5.971 7.554 15.507 1.00 56.19 103 ILE A C 1
ATOM 808 O O . ILE A 1 103 ? -4.962 6.859 15.393 1.00 56.19 103 ILE A O 1
ATOM 812 N N . THR A 1 104 ? -6.256 8.196 16.644 1.00 46.12 104 THR A N 1
ATOM 813 C CA . THR A 1 104 ? -5.382 8.177 17.830 1.00 46.12 104 THR A CA 1
ATOM 814 C C . THR A 1 104 ? -5.088 6.741 18.296 1.00 46.12 104 THR A C 1
ATOM 816 O O . THR A 1 104 ? -3.997 6.447 18.785 1.00 46.12 104 THR A O 1
ATOM 819 N N . LYS A 1 105 ? -6.032 5.807 18.096 1.00 44.62 105 LYS A N 1
ATOM 820 C CA . LYS A 1 105 ? -5.868 4.387 18.454 1.00 44.62 105 LYS A CA 1
ATOM 821 C C . LYS A 1 105 ? -4.960 3.663 17.457 1.00 44.62 105 LYS A C 1
ATOM 823 O O . LYS A 1 105 ? -4.067 2.950 17.901 1.00 44.62 105 LYS A O 1
ATOM 828 N N . GLN A 1 106 ? -5.128 3.902 16.152 1.00 46.22 106 GLN A N 1
ATOM 829 C CA . GLN A 1 106 ? -4.253 3.346 15.107 1.00 46.22 106 GLN A CA 1
ATOM 830 C C . GLN A 1 106 ? -2.777 3.726 15.329 1.00 46.22 106 GLN A C 1
ATOM 832 O O . GLN A 1 106 ? -1.899 2.888 15.146 1.00 46.22 106 GLN A O 1
ATOM 837 N N . MET A 1 107 ? -2.503 4.949 15.798 1.00 42.94 107 MET A N 1
ATOM 838 C CA . MET A 1 107 ? -1.140 5.407 16.112 1.00 42.94 107 MET A CA 1
ATOM 839 C C . MET A 1 107 ? -0.591 4.820 17.425 1.00 42.94 107 MET A C 1
ATOM 841 O O . MET A 1 107 ? 0.571 4.421 17.498 1.00 42.94 107 MET A O 1
ATOM 845 N N . GLN A 1 108 ? -1.411 4.751 18.482 1.00 40.22 108 GLN A N 1
ATOM 846 C CA . GLN A 1 108 ? -0.972 4.284 19.808 1.00 40.22 108 GLN A CA 1
ATOM 847 C C . GLN A 1 108 ? -0.823 2.754 19.919 1.00 40.22 108 GLN A C 1
ATOM 849 O O . GLN A 1 108 ? -0.192 2.267 20.857 1.00 40.22 108 GLN A O 1
ATOM 854 N N . GLN A 1 109 ? -1.324 1.979 18.952 1.00 42.53 109 GLN A N 1
ATOM 855 C CA . GLN A 1 109 ? -1.249 0.508 18.903 1.00 42.53 109 GLN A CA 1
ATOM 856 C C . GLN A 1 109 ? 0.167 -0.071 18.650 1.00 42.53 109 GLN A C 1
ATOM 858 O O . GLN A 1 109 ? 0.304 -1.217 18.234 1.00 42.53 109 GLN A O 1
ATOM 863 N N . GLY A 1 110 ? 1.241 0.680 18.919 1.00 35.84 110 GLY A N 1
ATOM 864 C CA . GLY A 1 110 ? 2.635 0.203 18.892 1.00 35.84 110 GLY A CA 1
ATOM 865 C C . GLY A 1 110 ? 3.208 -0.220 20.255 1.00 35.84 110 GLY A C 1
ATOM 866 O O . GLY A 1 110 ? 4.419 -0.377 20.371 1.00 35.84 110 GLY A O 1
ATOM 867 N N . GLY A 1 111 ? 2.372 -0.326 21.296 1.00 31.97 111 GLY A N 1
ATOM 868 C CA . GLY A 1 111 ? 2.793 -0.391 22.706 1.00 31.97 111 GLY A CA 1
ATOM 869 C C . GLY A 1 111 ? 3.022 -1.776 23.332 1.00 31.97 111 GLY A C 1
ATOM 870 O O . GLY A 1 111 ? 3.237 -1.839 24.540 1.00 31.97 111 GLY A O 1
ATOM 871 N N . THR A 1 112 ? 2.969 -2.874 22.573 1.00 35.25 112 THR A N 1
ATOM 872 C CA . THR A 1 112 ? 3.148 -4.246 23.096 1.00 35.25 112 THR A CA 1
ATOM 873 C C . THR A 1 112 ? 4.183 -5.030 22.289 1.00 35.25 112 THR A C 1
ATOM 875 O O . THR A 1 112 ? 4.091 -5.104 21.068 1.00 35.25 112 THR A O 1
ATOM 878 N N . SER A 1 113 ? 5.170 -5.581 23.007 1.00 42.31 113 SER A N 1
ATOM 879 C CA . SER A 1 113 ? 6.355 -6.329 22.551 1.00 42.31 113 SER A CA 1
ATOM 880 C C . SER A 1 113 ? 6.222 -7.040 21.192 1.00 42.31 113 SER A C 1
ATOM 882 O O . SER A 1 113 ? 5.825 -8.203 21.117 1.00 42.31 113 SER A O 1
ATOM 884 N N . SER A 1 114 ? 6.665 -6.393 20.109 1.00 48.78 114 SER A N 1
ATOM 885 C CA . SER A 1 114 ? 6.787 -7.060 18.813 1.00 48.78 114 SER A CA 1
ATOM 886 C C . SER A 1 114 ? 7.867 -8.149 18.881 1.00 48.78 114 SER A C 1
ATOM 888 O O . SER A 1 114 ? 9.066 -7.883 18.924 1.00 48.78 114 SER A O 1
ATOM 890 N N . SER A 1 115 ? 7.433 -9.409 18.862 1.00 57.84 115 SER A N 1
ATOM 891 C CA . SER A 1 115 ? 8.245 -10.640 18.869 1.00 57.84 115 SER A CA 1
ATOM 892 C C . SER A 1 115 ? 8.993 -10.887 17.546 1.00 57.84 115 SER A C 1
ATOM 894 O O . SER A 1 115 ? 9.140 -12.017 17.071 1.00 57.84 115 SER A O 1
ATOM 896 N N . LEU A 1 116 ? 9.432 -9.807 16.907 1.00 70.62 116 LEU A N 1
ATOM 897 C CA . LEU A 1 116 ? 10.028 -9.797 15.586 1.00 70.62 116 LEU A CA 1
ATOM 898 C C . LEU A 1 116 ? 11.550 -9.795 15.705 1.00 70.62 116 LEU A C 1
ATOM 900 O O . LEU A 1 116 ? 12.158 -8.835 16.177 1.00 70.62 116 LEU A O 1
ATOM 904 N N . SER A 1 117 ? 12.184 -10.858 15.222 1.00 74.56 117 SER A N 1
ATOM 905 C CA . SER A 1 117 ? 13.640 -10.894 15.094 1.00 74.56 117 SER A CA 1
ATOM 906 C C . SER A 1 117 ? 14.053 -10.100 13.855 1.00 74.56 117 SER A C 1
ATOM 908 O O . SER A 1 117 ? 13.793 -10.531 12.731 1.00 74.56 117 SER A O 1
ATOM 910 N N . VAL A 1 118 ? 14.688 -8.943 14.061 1.00 82.00 118 VAL A N 1
ATOM 911 C CA . VAL A 1 118 ? 15.163 -8.048 12.993 1.00 82.00 118 VAL A CA 1
ATOM 912 C C . VAL A 1 118 ? 16.660 -8.260 12.742 1.00 82.00 118 VAL A C 1
ATOM 914 O O . VAL A 1 118 ? 17.468 -8.169 13.663 1.00 82.00 118 VAL A O 1
ATOM 917 N N . LYS A 1 119 ? 17.042 -8.505 11.483 1.00 84.62 119 LYS A N 1
ATOM 918 C CA . LYS A 1 119 ? 18.429 -8.660 11.016 1.00 84.62 119 LYS A CA 1
ATOM 919 C C . LYS A 1 119 ? 18.678 -7.755 9.810 1.00 84.62 119 LYS A C 1
ATOM 921 O O . LYS A 1 119 ? 17.967 -7.839 8.811 1.00 84.62 119 LYS A O 1
ATOM 926 N N . THR A 1 120 ? 19.716 -6.925 9.864 1.00 83.50 120 THR A N 1
ATOM 927 C CA . THR A 1 120 ? 20.172 -6.140 8.706 1.00 83.50 120 THR A CA 1
ATOM 928 C C . THR A 1 120 ? 20.665 -7.068 7.596 1.00 83.50 120 THR A C 1
ATOM 930 O O . THR A 1 120 ? 21.588 -7.853 7.821 1.00 83.50 120 THR A O 1
ATOM 933 N N . ILE A 1 121 ? 20.082 -6.971 6.399 1.00 82.00 121 ILE A N 1
ATOM 934 C CA . ILE A 1 121 ? 20.510 -7.757 5.237 1.00 82.00 121 ILE A CA 1
ATOM 935 C C . ILE A 1 121 ? 21.750 -7.124 4.611 1.00 82.00 121 ILE A C 1
ATOM 937 O O . ILE A 1 121 ? 21.741 -5.943 4.268 1.00 82.00 121 ILE A O 1
ATOM 941 N N . GLN A 1 122 ? 22.823 -7.901 4.448 1.00 80.25 122 GLN A N 1
ATOM 942 C CA . GLN A 1 122 ? 24.009 -7.411 3.753 1.00 80.25 122 GLN A CA 1
ATOM 943 C C . GLN A 1 122 ? 23.757 -7.399 2.243 1.00 80.25 122 GLN A C 1
ATOM 945 O O . GLN A 1 122 ? 23.276 -8.375 1.664 1.00 80.25 122 GLN A O 1
ATOM 950 N N . THR A 1 123 ? 24.085 -6.277 1.604 1.00 70.88 123 THR A N 1
ATOM 951 C CA . THR A 1 123 ? 23.890 -6.063 0.168 1.00 70.88 123 THR A CA 1
ATOM 952 C C . THR A 1 123 ? 25.121 -5.373 -0.411 1.00 70.88 123 THR A C 1
ATOM 954 O O . THR A 1 123 ? 25.418 -4.236 -0.054 1.00 70.88 123 THR A O 1
ATOM 957 N N . VAL A 1 124 ? 25.835 -6.032 -1.330 1.00 68.81 124 VAL A N 1
ATOM 958 C CA . VAL A 1 124 ? 27.037 -5.459 -1.985 1.00 68.81 124 VAL A CA 1
ATOM 959 C C . VAL A 1 124 ? 26.689 -4.261 -2.890 1.00 68.81 124 VAL A C 1
ATOM 961 O O . VAL A 1 124 ? 27.547 -3.446 -3.217 1.00 68.81 124 VAL A O 1
ATOM 964 N N . TYR A 1 125 ? 25.416 -4.140 -3.273 1.00 67.81 125 TYR A N 1
ATOM 965 C CA . TYR A 1 125 ? 24.862 -3.085 -4.119 1.00 67.81 125 TYR A CA 1
ATOM 966 C C . TYR A 1 125 ? 23.565 -2.554 -3.489 1.00 67.81 125 TYR A C 1
ATOM 968 O O . TYR A 1 125 ? 22.853 -3.343 -2.863 1.00 67.81 125 TYR A O 1
ATOM 976 N N . PRO A 1 126 ? 23.229 -1.262 -3.651 1.00 69.06 126 PRO A N 1
ATOM 977 C CA . PRO A 1 126 ? 22.059 -0.663 -3.014 1.00 69.06 126 PRO A CA 1
ATOM 978 C C . PRO A 1 126 ? 20.747 -1.225 -3.573 1.00 69.06 126 PRO A C 1
ATOM 980 O O . PRO A 1 126 ? 20.560 -1.311 -4.785 1.00 69.06 126 PRO A O 1
ATOM 983 N N . VAL A 1 127 ? 19.806 -1.547 -2.687 1.00 78.62 127 VAL A N 1
ATOM 984 C CA . VAL A 1 127 ? 18.438 -1.944 -3.051 1.00 78.62 127 VAL A CA 1
ATOM 985 C C . VAL A 1 127 ? 17.574 -0.688 -3.174 1.00 78.62 127 VAL A C 1
ATOM 987 O O . VAL A 1 127 ? 17.498 0.102 -2.236 1.00 78.62 127 VAL A O 1
ATOM 990 N N . SER A 1 128 ? 16.918 -0.500 -4.323 1.00 81.94 128 SER A N 1
ATOM 991 C CA . SER A 1 128 ? 16.071 0.672 -4.591 1.00 81.94 128 SER A CA 1
ATOM 992 C C . SER A 1 128 ? 14.593 0.339 -4.411 1.00 81.94 128 SER A C 1
ATOM 994 O O . SER A 1 128 ? 14.015 0.755 -3.415 1.00 81.94 128 SER A O 1
ATOM 996 N N . ASN A 1 129 ? 13.991 -0.451 -5.301 1.00 86.69 129 ASN A N 1
ATOM 997 C CA . ASN A 1 129 ? 12.628 -0.942 -5.121 1.00 86.69 129 ASN A CA 1
ATOM 998 C C . ASN A 1 129 ? 12.613 -2.478 -5.178 1.00 86.69 129 ASN A C 1
ATOM 1000 O O . ASN A 1 129 ? 12.732 -3.024 -6.279 1.00 86.69 129 ASN A O 1
ATOM 1004 N N . PRO A 1 130 ? 12.558 -3.176 -4.026 1.00 90.50 130 PRO A N 1
ATOM 1005 C CA . PRO A 1 130 ? 12.605 -4.629 -3.973 1.00 90.50 130 PRO A CA 1
ATOM 1006 C C . PRO A 1 130 ? 11.232 -5.263 -4.224 1.00 90.50 130 PRO A C 1
ATOM 1008 O O . PRO A 1 130 ? 10.250 -4.958 -3.559 1.00 90.50 130 PRO A O 1
ATOM 1011 N N . THR A 1 131 ? 11.202 -6.242 -5.121 1.00 92.19 131 THR A N 1
ATOM 1012 C CA . THR A 1 131 ? 10.073 -7.151 -5.354 1.00 92.19 131 THR A CA 1
ATOM 1013 C C . THR A 1 131 ? 10.574 -8.598 -5.376 1.00 92.19 131 THR A C 1
ATOM 1015 O O . THR A 1 131 ? 11.783 -8.846 -5.368 1.00 92.19 131 THR A O 1
ATOM 1018 N N . SER A 1 132 ? 9.673 -9.577 -5.425 1.00 91.50 132 SER A N 1
ATOM 1019 C CA . SER A 1 132 ? 10.034 -10.994 -5.503 1.00 91.50 132 SER A CA 1
ATOM 1020 C C . SER A 1 132 ? 9.186 -11.737 -6.524 1.00 91.50 132 SER A C 1
ATOM 1022 O O . SER A 1 132 ? 8.044 -11.377 -6.805 1.00 91.50 132 SER A O 1
ATOM 1024 N N . TYR A 1 133 ? 9.755 -12.797 -7.092 1.00 92.44 133 TYR A N 1
ATOM 1025 C CA . TYR A 1 133 ? 9.004 -13.743 -7.903 1.00 92.44 133 TYR A CA 1
ATOM 1026 C C . TYR A 1 133 ? 9.629 -15.133 -7.797 1.00 92.44 133 TYR A C 1
ATOM 1028 O O . TYR A 1 133 ? 10.803 -15.322 -8.108 1.00 92.44 133 TYR A O 1
ATOM 1036 N N . ARG A 1 134 ? 8.837 -16.119 -7.353 1.00 87.50 134 ARG A N 1
ATOM 1037 C CA . ARG A 1 134 ? 9.245 -17.535 -7.212 1.00 87.50 134 ARG A CA 1
ATOM 1038 C C . ARG A 1 134 ? 10.536 -17.760 -6.403 1.00 87.50 134 ARG A C 1
ATOM 1040 O O . ARG A 1 134 ? 11.300 -18.669 -6.705 1.00 87.50 134 ARG A O 1
ATOM 1047 N N . GLY A 1 135 ? 10.747 -16.948 -5.367 1.00 83.62 135 GLY A N 1
ATOM 1048 C CA . GLY A 1 135 ? 11.903 -17.027 -4.463 1.00 83.62 135 GLY A CA 1
ATOM 1049 C C . GLY A 1 135 ? 13.095 -16.151 -4.864 1.00 83.62 135 GLY A C 1
ATOM 1050 O O . GLY A 1 135 ? 13.927 -15.860 -4.011 1.00 83.62 135 GLY A O 1
ATOM 1051 N N . ASN A 1 136 ? 13.151 -15.664 -6.107 1.00 88.56 136 ASN A N 1
ATOM 1052 C CA . ASN A 1 136 ? 14.160 -14.693 -6.531 1.00 88.56 136 ASN A CA 1
ATOM 1053 C C . ASN A 1 136 ? 13.740 -13.277 -6.108 1.00 88.56 136 ASN A C 1
ATOM 1055 O O . ASN A 1 136 ? 12.556 -12.930 -6.175 1.00 88.56 136 ASN A O 1
ATOM 1059 N N . ILE A 1 137 ? 14.715 -12.448 -5.726 1.00 91.44 137 ILE A N 1
ATOM 1060 C CA . ILE A 1 137 ? 14.522 -11.022 -5.419 1.00 91.44 137 ILE A CA 1
ATOM 1061 C C . ILE A 1 137 ? 14.933 -10.193 -6.635 1.00 91.44 137 ILE A C 1
ATOM 1063 O O . ILE A 1 137 ? 15.962 -10.464 -7.255 1.00 91.44 137 ILE A O 1
ATOM 1067 N N . TYR A 1 138 ? 14.158 -9.159 -6.953 1.00 93.38 138 TYR A N 1
ATOM 1068 C CA . TYR A 1 138 ? 14.453 -8.216 -8.029 1.00 93.38 138 TYR A CA 1
ATOM 1069 C C . TYR A 1 138 ? 14.431 -6.786 -7.497 1.00 93.38 138 TYR A C 1
ATOM 1071 O O . TYR A 1 138 ? 13.579 -6.447 -6.683 1.00 93.38 138 TYR A O 1
ATOM 1079 N N . THR A 1 139 ? 15.331 -5.924 -7.969 1.00 91.50 139 THR A N 1
ATOM 1080 C CA . THR A 1 139 ? 15.287 -4.482 -7.673 1.00 91.50 139 THR A CA 1
ATOM 1081 C C . THR A 1 139 ? 15.790 -3.646 -8.843 1.00 91.50 139 THR A C 1
ATOM 1083 O O . THR A 1 139 ? 16.650 -4.082 -9.606 1.00 91.50 139 THR A O 1
ATOM 1086 N N . CYS A 1 140 ? 15.263 -2.430 -8.987 1.00 90.06 140 CYS A N 1
ATOM 1087 C CA . CYS A 1 140 ? 15.571 -1.547 -10.111 1.00 90.06 140 CYS A CA 1
ATOM 1088 C C . CYS A 1 140 ? 16.672 -0.539 -9.750 1.00 90.06 140 CYS A C 1
ATOM 1090 O O . CYS A 1 140 ? 16.429 0.426 -9.036 1.00 90.06 140 CYS A O 1
ATOM 1092 N N . ILE A 1 141 ? 17.900 -0.760 -10.218 1.00 86.12 141 ILE A N 1
ATOM 1093 C CA . ILE A 1 141 ? 19.079 0.051 -9.880 1.00 86.12 141 ILE A CA 1
ATOM 1094 C C . ILE A 1 141 ? 19.518 0.816 -11.128 1.00 86.12 141 ILE A C 1
ATOM 1096 O O . ILE A 1 141 ? 19.777 0.214 -12.168 1.00 86.12 141 ILE A O 1
ATOM 1100 N N . GLY A 1 142 ? 19.590 2.149 -11.050 1.00 84.50 142 GLY A N 1
ATOM 1101 C CA . GLY A 1 142 ? 20.009 2.989 -12.183 1.00 84.50 142 GLY A CA 1
ATOM 1102 C C . GLY A 1 142 ? 19.146 2.811 -13.441 1.00 84.50 142 GLY A C 1
ATOM 1103 O O . GLY A 1 142 ? 19.668 2.858 -14.552 1.00 84.50 142 GLY A O 1
ATOM 1104 N N . GLY A 1 143 ? 17.848 2.536 -13.274 1.00 89.44 143 GLY A N 1
ATOM 1105 C CA . GLY A 1 143 ? 16.919 2.264 -14.375 1.00 89.44 143 GLY A CA 1
ATOM 1106 C C . GLY A 1 143 ? 16.961 0.837 -14.944 1.00 89.44 143 GLY A C 1
ATOM 1107 O O . GLY A 1 143 ? 16.296 0.578 -15.945 1.00 89.44 143 GLY A O 1
ATOM 1108 N N . LYS A 1 144 ? 17.726 -0.087 -14.344 1.00 92.81 144 LYS A N 1
ATOM 1109 C CA . LYS A 1 144 ? 17.878 -1.487 -14.785 1.00 92.81 144 LYS A CA 1
ATOM 1110 C C . LYS A 1 144 ? 17.338 -2.458 -13.741 1.00 92.81 144 LYS A C 1
ATOM 1112 O O . LYS A 1 144 ? 17.606 -2.290 -12.555 1.00 92.81 144 LYS A O 1
ATOM 1117 N N . VAL A 1 145 ? 16.645 -3.515 -14.167 1.00 95.00 145 VAL A N 1
ATOM 1118 C CA . VAL A 1 145 ? 16.183 -4.570 -13.248 1.00 95.00 145 VAL A CA 1
ATOM 1119 C C . VAL A 1 145 ? 17.318 -5.553 -12.968 1.00 95.00 145 VAL A C 1
ATOM 1121 O O . VAL A 1 145 ? 17.852 -6.172 -13.887 1.00 95.00 145 VAL A O 1
ATOM 1124 N N . MET A 1 146 ? 17.645 -5.728 -11.692 1.00 94.31 146 MET A N 1
ATOM 1125 C CA . MET A 1 146 ? 18.673 -6.639 -11.198 1.00 94.31 146 MET A CA 1
ATOM 1126 C C . MET A 1 146 ? 18.022 -7.770 -10.393 1.00 94.31 146 MET A C 1
ATOM 1128 O O . MET A 1 146 ? 17.319 -7.504 -9.422 1.00 94.31 146 MET A O 1
ATOM 1132 N N . GLU A 1 147 ? 18.248 -9.015 -10.805 1.00 94.31 147 GLU A N 1
ATOM 1133 C CA . GLU A 1 147 ? 17.889 -10.253 -10.099 1.00 94.31 147 GLU A CA 1
ATOM 1134 C C . GLU A 1 147 ? 19.009 -10.647 -9.122 1.00 94.31 147 GLU A C 1
ATOM 1136 O O . GLU A 1 147 ? 20.183 -10.542 -9.479 1.00 94.31 147 GLU A O 1
ATOM 1141 N N . TYR A 1 148 ? 18.663 -11.113 -7.921 1.00 91.06 148 TYR A N 1
ATOM 1142 C CA . TYR A 1 148 ? 19.605 -11.517 -6.869 1.00 91.06 148 TYR A CA 1
ATOM 1143 C C . TYR A 1 148 ? 19.338 -12.939 -6.369 1.00 91.06 148 TYR A C 1
ATOM 1145 O O . TYR A 1 148 ? 18.185 -13.345 -6.206 1.00 91.06 148 TYR A O 1
ATOM 1153 N N . ASP A 1 149 ? 20.423 -13.643 -6.040 1.00 86.38 149 ASP A N 1
ATOM 1154 C CA . ASP A 1 149 ? 20.391 -14.877 -5.253 1.00 86.38 149 ASP A CA 1
ATOM 1155 C C . ASP A 1 149 ? 20.316 -14.534 -3.757 1.00 86.38 149 ASP A C 1
ATOM 1157 O O . ASP A 1 149 ? 21.035 -13.646 -3.290 1.00 86.38 149 ASP A O 1
ATOM 1161 N N . ILE A 1 150 ? 19.501 -15.267 -2.996 1.00 85.38 150 ILE A N 1
ATOM 1162 C CA . ILE A 1 150 ? 19.483 -15.199 -1.527 1.00 85.38 150 ILE A CA 1
ATOM 1163 C C . ILE A 1 150 ? 20.408 -16.295 -0.974 1.00 85.38 150 ILE A C 1
ATOM 1165 O O . ILE A 1 150 ? 20.265 -17.460 -1.351 1.00 85.38 150 ILE A O 1
ATOM 1169 N N . ASP A 1 151 ? 21.344 -15.948 -0.088 1.00 83.81 151 ASP A N 1
ATOM 1170 C CA . ASP A 1 151 ? 22.162 -16.943 0.624 1.00 83.81 151 ASP A CA 1
ATOM 1171 C C . ASP A 1 151 ? 21.441 -17.547 1.853 1.00 83.81 151 ASP A C 1
ATOM 1173 O O . ASP A 1 151 ? 20.331 -17.154 2.216 1.00 83.81 151 ASP A O 1
ATOM 1177 N N . CYS A 1 152 ? 22.067 -18.521 2.523 1.00 80.88 152 CYS A N 1
ATOM 1178 C CA . CYS A 1 152 ? 21.497 -19.168 3.714 1.00 80.88 152 CYS A CA 1
ATOM 1179 C C . CYS A 1 152 ? 21.354 -18.243 4.939 1.00 80.88 152 CYS A C 1
ATOM 1181 O O . CYS A 1 152 ? 20.653 -18.593 5.886 1.00 80.88 152 CYS A O 1
ATOM 1183 N N . ASP A 1 153 ? 22.002 -17.078 4.926 1.00 78.25 153 ASP A N 1
ATOM 1184 C CA . ASP A 1 153 ? 21.898 -16.033 5.942 1.00 78.25 153 ASP A CA 1
ATOM 1185 C C . ASP A 1 153 ? 20.831 -14.975 5.590 1.00 78.25 153 ASP A C 1
ATOM 1187 O O . ASP A 1 153 ? 20.514 -14.119 6.425 1.00 78.25 153 ASP A O 1
ATOM 1191 N N . GLY A 1 154 ? 20.260 -15.032 4.384 1.00 79.62 154 GLY A N 1
ATOM 1192 C CA . GLY A 1 154 ? 19.297 -14.069 3.856 1.00 79.62 154 GLY A CA 1
ATOM 1193 C C . GLY A 1 154 ? 19.920 -12.890 3.099 1.00 79.62 154 GLY A C 1
ATOM 1194 O O . GLY A 1 154 ? 19.186 -11.961 2.766 1.00 79.62 154 GLY A O 1
ATOM 1195 N N . ASN A 1 155 ? 21.233 -12.885 2.847 1.00 85.81 155 ASN A N 1
ATOM 1196 C CA . ASN A 1 155 ? 21.920 -11.796 2.145 1.00 85.81 155 ASN A CA 1
ATOM 1197 C C . ASN A 1 155 ? 21.672 -11.843 0.634 1.00 85.81 155 ASN A C 1
ATOM 1199 O O . ASN A 1 155 ? 21.531 -12.921 0.054 1.00 85.81 155 ASN A O 1
ATOM 1203 N N . LEU A 1 156 ? 21.674 -10.673 -0.015 1.00 87.62 156 LEU A N 1
ATOM 1204 C CA . LEU A 1 156 ? 21.484 -10.575 -1.463 1.00 87.62 156 LEU A CA 1
ATOM 1205 C C . LEU A 1 156 ? 22.830 -10.620 -2.193 1.00 87.62 156 LEU A C 1
ATOM 1207 O O . LEU A 1 156 ? 23.694 -9.757 -2.012 1.00 87.62 156 LEU A O 1
ATOM 1211 N N . THR A 1 157 ? 22.988 -11.623 -3.052 1.00 86.44 157 THR A N 1
ATOM 1212 C CA . THR A 1 157 ? 24.241 -11.974 -3.731 1.00 86.44 157 THR A CA 1
ATOM 1213 C C . THR A 1 157 ? 24.046 -12.128 -5.246 1.00 86.44 157 THR A C 1
ATOM 1215 O O . THR A 1 157 ? 22.926 -12.099 -5.752 1.00 86.44 157 THR A O 1
ATOM 1218 N N . ASN A 1 158 ? 25.154 -12.262 -5.986 1.00 87.12 158 ASN A N 1
ATOM 1219 C CA . ASN A 1 158 ? 25.187 -12.585 -7.421 1.00 87.12 158 ASN A CA 1
ATOM 1220 C C . ASN A 1 158 ? 24.235 -11.763 -8.331 1.00 87.12 158 ASN A C 1
ATOM 1222 O O . ASN A 1 158 ? 23.490 -12.364 -9.109 1.00 87.12 158 ASN A O 1
ATOM 1226 N N . PRO A 1 159 ? 24.252 -10.414 -8.285 1.00 89.94 159 PRO A N 1
ATOM 1227 C CA . PRO A 1 159 ? 23.354 -9.584 -9.088 1.00 89.94 159 PRO A CA 1
ATOM 1228 C C . PRO A 1 159 ? 23.475 -9.857 -10.593 1.00 89.94 159 PRO A C 1
ATOM 1230 O O . PRO A 1 159 ? 24.569 -9.817 -11.163 1.00 89.94 159 PRO A O 1
ATOM 1233 N N . ARG A 1 160 ? 22.336 -10.072 -11.254 1.00 92.94 160 ARG A N 1
ATOM 1234 C CA . ARG A 1 160 ? 22.220 -10.333 -12.696 1.00 92.94 160 ARG A CA 1
ATOM 1235 C C . ARG A 1 160 ? 21.233 -9.364 -13.340 1.00 92.94 160 ARG A C 1
ATOM 1237 O O . ARG A 1 160 ? 20.087 -9.274 -12.919 1.00 92.94 160 ARG A O 1
ATOM 1244 N N . GLU A 1 161 ? 21.659 -8.645 -14.377 1.00 94.31 161 GLU A N 1
ATOM 1245 C CA . GLU A 1 161 ? 20.759 -7.747 -15.112 1.00 94.31 161 GLU A CA 1
ATOM 1246 C C . GLU A 1 161 ? 19.746 -8.561 -15.932 1.00 94.31 161 GLU A C 1
ATOM 1248 O O . GLU A 1 161 ? 20.116 -9.395 -16.763 1.00 94.31 161 GLU A O 1
ATOM 1253 N N . VAL A 1 162 ? 18.458 -8.301 -15.714 1.00 94.88 162 VAL A N 1
ATOM 1254 C CA . VAL A 1 162 ? 17.343 -8.882 -16.469 1.00 94.88 162 VAL A CA 1
ATOM 1255 C C . VAL A 1 162 ? 16.613 -7.788 -17.252 1.00 94.88 162 VAL A C 1
ATOM 1257 O O . VAL A 1 162 ? 16.855 -6.600 -17.073 1.00 94.88 162 VAL A O 1
ATOM 1260 N N . LEU A 1 163 ? 15.753 -8.182 -18.198 1.00 95.62 163 LEU A N 1
ATOM 1261 C CA . LEU A 1 163 ? 15.115 -7.269 -19.167 1.00 95.62 163 LEU A CA 1
ATOM 1262 C C . LEU A 1 163 ? 16.100 -6.474 -20.064 1.00 95.62 163 LEU A C 1
ATOM 1264 O O . LEU A 1 163 ? 15.692 -5.532 -20.740 1.00 95.62 163 LEU A O 1
ATOM 1268 N N . VAL A 1 164 ? 17.370 -6.895 -20.140 1.00 94.50 164 VAL A N 1
ATOM 1269 C 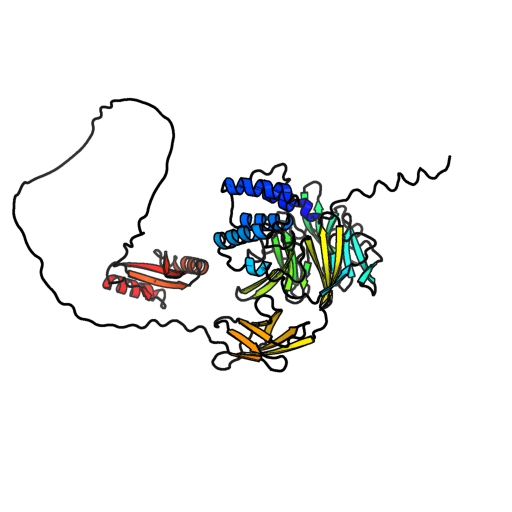CA . VAL A 1 164 ? 18.442 -6.260 -20.933 1.00 94.50 164 VAL A CA 1
ATOM 1270 C C . VAL A 1 164 ? 17.987 -5.907 -22.357 1.00 94.50 164 VAL A C 1
ATOM 1272 O O . VAL A 1 164 ? 17.570 -6.779 -23.126 1.00 94.50 164 VAL A O 1
ATOM 1275 N N . GLY A 1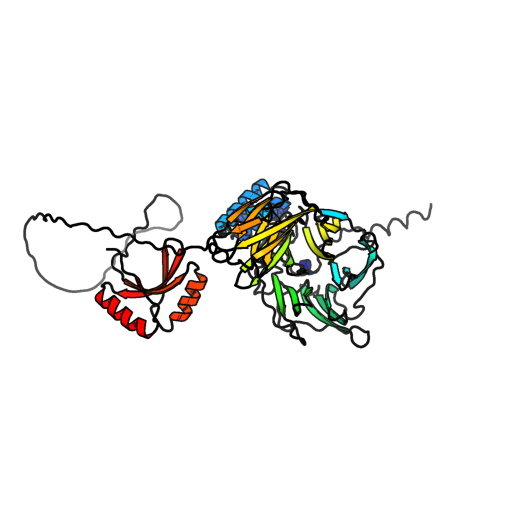 165 ? 18.116 -4.629 -22.724 1.00 92.31 165 GLY A N 1
ATOM 1276 C CA . GLY A 1 165 ? 17.933 -4.144 -24.096 1.00 92.31 165 GLY A CA 1
ATOM 1277 C C . GLY A 1 165 ? 16.494 -4.152 -24.631 1.00 92.31 165 GLY A C 1
ATOM 1278 O O . GLY A 1 165 ? 16.309 -4.119 -25.849 1.00 92.31 165 GLY A O 1
ATOM 1279 N N . ILE A 1 166 ? 15.463 -4.211 -23.774 1.00 95.81 166 ILE A N 1
ATOM 1280 C CA . ILE A 1 166 ? 14.068 -4.042 -24.234 1.00 95.81 166 ILE A CA 1
ATOM 1281 C C . ILE A 1 166 ? 13.693 -2.575 -24.495 1.00 95.81 166 ILE A C 1
ATOM 1283 O O . ILE A 1 166 ? 12.788 -2.317 -25.290 1.00 95.81 166 ILE A O 1
ATOM 1287 N N . THR A 1 167 ? 14.355 -1.640 -23.814 1.00 94.69 167 THR A N 1
ATOM 1288 C CA . THR A 1 167 ? 14.057 -0.203 -23.779 1.00 94.69 167 THR A CA 1
ATOM 1289 C C . THR A 1 167 ? 15.320 0.586 -23.435 1.00 94.69 167 THR A C 1
ATOM 1291 O O . THR A 1 167 ? 16.241 0.026 -22.841 1.00 94.69 167 THR A O 1
ATOM 1294 N N . ASP A 1 168 ? 15.321 1.873 -23.774 1.00 91.88 168 ASP A N 1
ATOM 1295 C CA . ASP A 1 168 ? 16.350 2.850 -23.399 1.00 91.88 168 ASP A CA 1
ATOM 1296 C C . ASP A 1 168 ? 15.873 3.773 -22.247 1.00 91.88 168 ASP A C 1
ATOM 1298 O O . ASP A 1 168 ? 16.646 4.567 -21.718 1.00 91.88 168 ASP A O 1
ATOM 1302 N N . MET A 1 169 ? 14.596 3.663 -21.846 1.00 92.94 169 MET A N 1
ATOM 1303 C CA . MET A 1 169 ? 14.013 4.364 -20.690 1.00 92.94 169 MET A CA 1
ATOM 1304 C C . MET A 1 169 ? 14.387 3.679 -19.370 1.00 92.94 169 MET A C 1
ATOM 1306 O O . MET A 1 169 ? 14.506 2.455 -19.320 1.00 92.94 169 MET A O 1
ATOM 1310 N N . ALA A 1 170 ? 14.472 4.445 -18.281 1.00 93.44 170 ALA A N 1
ATOM 1311 C CA . ALA A 1 170 ? 14.693 3.885 -16.952 1.00 93.44 170 ALA A CA 1
ATOM 1312 C C . ALA A 1 170 ? 13.474 3.071 -16.476 1.00 93.44 170 ALA A C 1
ATOM 1314 O O . ALA A 1 170 ? 12.345 3.559 -16.511 1.00 93.44 170 ALA A O 1
ATOM 1315 N N . ILE A 1 171 ? 13.710 1.847 -16.001 1.00 95.31 171 ILE A N 1
ATOM 1316 C CA . ILE A 1 171 ? 12.721 1.031 -15.285 1.00 95.31 171 ILE A CA 1
ATOM 1317 C C . ILE A 1 171 ? 12.781 1.396 -13.794 1.00 95.31 171 ILE A C 1
ATOM 1319 O O . ILE A 1 171 ? 13.863 1.333 -13.208 1.00 95.31 171 ILE A O 1
ATOM 1323 N N . GLY A 1 172 ? 11.651 1.774 -13.188 1.00 93.19 172 GLY A N 1
ATOM 1324 C CA . GLY A 1 172 ? 11.576 2.116 -11.756 1.00 93.19 172 GLY A CA 1
ATOM 1325 C C . GLY A 1 172 ? 11.139 0.946 -10.864 1.00 93.19 172 GLY A C 1
ATOM 1326 O O . GLY A 1 172 ? 11.704 0.711 -9.797 1.00 93.19 172 GLY A O 1
ATOM 1327 N N . SER A 1 173 ? 10.179 0.153 -11.338 1.00 95.50 173 SER A N 1
ATOM 1328 C CA . SER A 1 173 ? 9.621 -1.008 -10.641 1.00 95.50 173 SER A CA 1
ATOM 1329 C C . SER A 1 173 ? 9.077 -2.048 -11.626 1.00 95.50 173 SER A C 1
ATOM 1331 O O . SER A 1 173 ? 8.872 -1.775 -12.813 1.00 95.50 173 SER A O 1
ATOM 1333 N N . VAL A 1 174 ? 8.894 -3.282 -11.149 1.00 97.00 174 VAL A N 1
ATOM 1334 C CA . VAL A 1 174 ? 8.540 -4.448 -11.971 1.00 97.00 174 VAL A CA 1
ATOM 1335 C C . VAL A 1 174 ? 7.693 -5.447 -11.183 1.00 97.00 174 VAL A C 1
ATOM 1337 O O . VAL A 1 174 ? 7.916 -5.647 -9.996 1.00 97.00 174 VAL A O 1
ATOM 1340 N N . ALA A 1 175 ? 6.784 -6.139 -11.867 1.00 97.44 175 ALA A N 1
ATOM 1341 C CA . ALA A 1 175 ? 6.169 -7.376 -11.401 1.00 97.44 175 ALA A CA 1
ATOM 1342 C C . ALA A 1 175 ? 6.239 -8.441 -12.495 1.00 97.44 175 ALA A C 1
ATOM 1344 O O . ALA A 1 175 ? 5.750 -8.239 -13.610 1.00 97.44 175 ALA A O 1
ATOM 1345 N N . PHE A 1 176 ? 6.840 -9.586 -12.179 1.00 97.12 176 PHE A N 1
ATOM 1346 C CA . PHE A 1 176 ? 6.864 -10.751 -13.062 1.00 97.12 176 PHE A CA 1
ATOM 1347 C C . PHE A 1 176 ? 5.607 -11.601 -12.872 1.00 97.12 176 PHE A C 1
ATOM 1349 O O . PHE A 1 176 ? 5.063 -11.678 -11.776 1.00 97.12 176 PHE A O 1
ATOM 1356 N N . TYR A 1 177 ? 5.151 -12.244 -13.948 1.00 96.00 177 TYR A N 1
ATOM 1357 C CA . TYR A 1 177 ? 4.032 -13.186 -13.906 1.00 96.00 177 TYR A CA 1
ATOM 1358 C C . TYR A 1 177 ? 4.078 -14.180 -15.076 1.00 96.00 177 TYR A C 1
ATOM 1360 O O . TYR A 1 177 ? 4.971 -14.132 -15.934 1.00 96.00 177 TYR A O 1
ATOM 1368 N N . ASN A 1 178 ? 3.122 -15.107 -15.116 1.00 94.56 178 ASN A N 1
ATOM 1369 C CA . ASN A 1 178 ? 3.010 -16.193 -16.082 1.00 94.56 178 ASN A CA 1
ATOM 1370 C C . ASN A 1 178 ? 4.322 -16.985 -16.201 1.00 94.56 178 ASN A C 1
ATOM 1372 O O . ASN A 1 178 ? 4.989 -17.010 -17.244 1.00 94.56 178 ASN A O 1
ATOM 1376 N N . ASN A 1 179 ? 4.726 -17.610 -15.096 1.00 92.75 179 ASN A N 1
ATOM 1377 C CA . ASN A 1 179 ? 5.972 -18.375 -14.993 1.00 92.75 179 ASN A CA 1
ATOM 1378 C C . ASN A 1 179 ? 7.230 -17.550 -15.352 1.00 92.75 179 ASN A C 1
ATOM 1380 O O . ASN A 1 179 ? 8.185 -18.084 -15.916 1.00 92.75 179 ASN A O 1
ATOM 1384 N N . GLY A 1 180 ? 7.223 -16.237 -15.090 1.00 94.00 180 GLY A N 1
ATOM 1385 C CA . GLY A 1 180 ? 8.319 -15.329 -15.451 1.00 94.00 180 GLY A CA 1
ATOM 1386 C C . GLY A 1 180 ? 8.497 -15.139 -16.966 1.00 94.00 180 GLY A C 1
ATOM 1387 O O . GLY A 1 180 ? 9.592 -14.804 -17.435 1.00 94.00 180 GLY A O 1
ATOM 1388 N N . ASN A 1 181 ? 7.449 -15.387 -17.760 1.00 95.50 181 ASN A N 1
ATOM 1389 C CA . ASN A 1 181 ? 7.426 -15.108 -19.201 1.00 95.50 181 ASN A CA 1
ATOM 1390 C C . ASN A 1 181 ? 6.768 -13.769 -19.536 1.00 95.50 181 ASN A C 1
ATOM 1392 O O . ASN A 1 181 ? 7.000 -13.254 -20.628 1.00 95.50 181 ASN A O 1
ATOM 1396 N N . ASN A 1 182 ? 5.999 -13.187 -18.622 1.00 96.69 182 ASN A N 1
ATOM 1397 C CA . ASN A 1 182 ? 5.504 -11.824 -18.740 1.00 96.69 182 ASN A CA 1
ATOM 1398 C C . ASN A 1 182 ? 6.055 -10.971 -17.586 1.00 96.69 182 ASN A C 1
ATOM 1400 O O . ASN A 1 182 ? 6.441 -11.495 -16.540 1.00 96.69 182 ASN A O 1
ATOM 1404 N N . ALA A 1 183 ? 6.070 -9.656 -17.779 1.00 97.81 183 ALA A N 1
ATOM 1405 C CA . ALA A 1 183 ? 6.294 -8.685 -16.719 1.00 97.81 183 ALA A CA 1
ATOM 1406 C C . ALA A 1 183 ? 5.492 -7.407 -16.989 1.00 97.81 183 ALA A C 1
ATOM 1408 O O . ALA A 1 183 ? 5.341 -7.014 -18.147 1.00 97.81 183 ALA A O 1
ATOM 1409 N N . VAL A 1 184 ? 5.014 -6.749 -15.937 1.00 98.38 184 VAL A N 1
ATOM 1410 C CA . VAL A 1 184 ? 4.596 -5.342 -15.976 1.00 98.38 184 VAL A CA 1
ATOM 1411 C C . VAL A 1 184 ? 5.739 -4.513 -15.394 1.00 98.38 184 VAL A C 1
ATOM 1413 O O . VAL A 1 184 ? 6.292 -4.891 -14.368 1.00 98.38 184 VAL A O 1
ATOM 1416 N N . VAL A 1 185 ? 6.122 -3.419 -16.050 1.00 98.00 185 VAL A N 1
ATOM 1417 C CA . VAL A 1 185 ? 7.180 -2.497 -15.592 1.00 98.00 185 VAL A CA 1
ATOM 1418 C C . VAL A 1 185 ? 6.669 -1.063 -15.561 1.00 98.00 185 VAL A C 1
ATOM 1420 O O . VAL A 1 185 ? 5.924 -0.680 -16.464 1.00 98.00 185 VAL A O 1
ATOM 1423 N N . SER A 1 186 ? 7.102 -0.260 -14.587 1.00 97.12 186 SER A N 1
ATOM 1424 C CA . SER A 1 186 ? 7.060 1.201 -14.720 1.00 97.12 186 SER A CA 1
ATOM 1425 C C . SER A 1 186 ? 8.227 1.640 -15.612 1.00 97.12 186 SER A C 1
ATOM 1427 O O . SER A 1 186 ? 9.361 1.200 -15.418 1.00 97.12 186 SER A O 1
ATOM 1429 N N . LEU A 1 187 ? 7.963 2.476 -16.619 1.00 96.12 187 LEU A N 1
ATOM 1430 C CA . LEU A 1 187 ? 9.008 3.176 -17.373 1.00 96.12 187 LEU A CA 1
ATOM 1431 C C . LEU A 1 187 ? 8.926 4.665 -17.070 1.00 96.12 187 LEU A C 1
ATOM 1433 O O . LEU A 1 187 ? 7.845 5.244 -17.172 1.00 96.12 187 LEU A O 1
ATOM 1437 N N . ILE A 1 188 ? 10.067 5.265 -16.738 1.00 92.69 188 ILE A N 1
ATOM 1438 C CA . ILE A 1 188 ? 10.199 6.675 -16.377 1.00 92.69 188 ILE A CA 1
ATOM 1439 C C . ILE A 1 188 ? 10.786 7.454 -17.559 1.00 92.69 188 ILE A C 1
ATOM 1441 O O . ILE A 1 188 ? 11.892 7.171 -18.026 1.00 92.69 188 ILE A O 1
ATOM 1445 N N . ASP A 1 189 ? 10.053 8.466 -18.013 1.00 89.06 189 ASP A N 1
ATOM 1446 C CA . ASP A 1 189 ? 10.547 9.553 -18.850 1.00 89.06 189 ASP A CA 1
ATOM 1447 C C . ASP A 1 189 ? 10.932 10.745 -17.960 1.00 89.06 189 ASP A C 1
ATOM 1449 O O . ASP A 1 189 ? 10.105 11.583 -17.589 1.00 89.06 189 ASP A O 1
ATOM 1453 N N . ALA A 1 190 ? 12.222 10.822 -17.635 1.00 77.06 190 ALA A N 1
ATOM 1454 C CA . ALA A 1 190 ? 12.792 11.913 -16.850 1.00 77.06 190 ALA A CA 1
ATOM 1455 C C . ALA A 1 190 ? 12.832 13.264 -17.597 1.00 77.06 190 ALA A C 1
ATOM 1457 O O . ALA A 1 190 ? 13.101 14.282 -16.969 1.00 77.06 190 ALA A O 1
ATOM 1458 N N . SER A 1 191 ? 12.579 13.302 -18.913 1.00 81.19 191 SER A N 1
ATOM 1459 C CA . SER A 1 191 ? 12.539 14.554 -19.686 1.00 81.19 191 SER A CA 1
ATOM 1460 C C . SER A 1 191 ? 11.174 15.244 -19.632 1.00 81.19 191 SER A C 1
ATOM 1462 O O . SER A 1 191 ? 11.105 16.470 -19.682 1.00 81.19 191 SER A O 1
ATOM 1464 N N . ASN A 1 192 ? 10.101 14.462 -19.482 1.00 82.00 192 ASN A N 1
ATOM 1465 C CA . ASN A 1 192 ? 8.720 14.949 -19.425 1.00 82.00 192 ASN A CA 1
ATOM 1466 C C . ASN A 1 192 ? 8.086 14.850 -18.025 1.00 82.00 192 ASN A C 1
ATOM 1468 O O . ASN A 1 192 ? 6.923 15.219 -17.875 1.00 82.00 192 ASN A O 1
ATOM 1472 N N . HIS A 1 193 ? 8.826 14.352 -17.024 1.00 80.62 193 HIS A N 1
ATOM 1473 C CA . HIS A 1 193 ? 8.312 13.985 -15.696 1.00 80.62 193 HIS A CA 1
ATOM 1474 C C . HIS A 1 193 ? 7.059 13.099 -15.800 1.00 80.62 193 HIS A C 1
ATOM 1476 O O . HIS A 1 193 ? 5.996 13.430 -15.278 1.00 80.62 193 HIS A O 1
ATOM 1482 N N . GLN A 1 194 ? 7.187 11.975 -16.515 1.00 89.81 194 GLN A N 1
ATOM 1483 C CA . GLN A 1 194 ? 6.110 10.994 -16.675 1.00 89.81 194 GLN A CA 1
ATOM 1484 C C . GLN A 1 194 ? 6.584 9.576 -16.355 1.00 89.81 194 GLN A C 1
ATOM 1486 O O . GLN A 1 194 ? 7.635 9.148 -16.829 1.00 89.81 194 GLN A O 1
ATOM 1491 N N . SER A 1 195 ? 5.784 8.812 -15.614 1.00 94.00 195 SER A N 1
ATOM 1492 C CA . SER A 1 195 ? 5.916 7.357 -15.493 1.00 94.00 195 SER A CA 1
ATOM 1493 C C . SER A 1 195 ? 4.667 6.662 -16.038 1.00 94.00 195 SER A C 1
ATOM 1495 O O . SER A 1 195 ? 3.566 7.198 -15.974 1.00 94.00 195 SER A O 1
ATOM 1497 N N . ALA A 1 196 ? 4.806 5.470 -16.612 1.00 96.75 196 ALA A N 1
ATOM 1498 C CA . ALA A 1 196 ? 3.646 4.675 -17.015 1.00 96.75 196 ALA A CA 1
ATOM 1499 C C . ALA A 1 196 ? 3.946 3.177 -16.973 1.00 96.75 196 ALA A C 1
ATOM 1501 O O . ALA A 1 196 ? 5.095 2.761 -17.136 1.00 96.75 196 ALA A O 1
ATOM 1502 N N . LEU A 1 197 ? 2.897 2.362 -16.824 1.00 98.25 197 LEU A N 1
ATOM 1503 C CA . LEU A 1 197 ? 3.014 0.906 -16.865 1.00 98.25 197 LEU A CA 1
ATOM 1504 C C . LEU A 1 197 ? 3.076 0.372 -18.303 1.00 98.25 197 LEU A C 1
ATOM 1506 O O . LEU A 1 197 ? 2.293 0.760 -19.178 1.00 98.25 197 LEU A O 1
ATOM 1510 N N . TYR A 1 198 ? 3.979 -0.580 -18.531 1.00 98.19 198 TYR A N 1
ATOM 1511 C CA . TYR A 1 198 ? 4.159 -1.283 -19.798 1.00 98.19 198 TYR A CA 1
ATOM 1512 C C . TYR A 1 198 ? 4.204 -2.797 -19.594 1.00 98.19 198 TYR A C 1
ATOM 1514 O O . TYR A 1 198 ? 4.818 -3.303 -18.657 1.00 98.19 198 TYR A O 1
ATOM 1522 N N . LEU A 1 199 ? 3.609 -3.530 -20.532 1.00 97.94 199 LEU A N 1
ATOM 1523 C CA . LEU A 1 199 ? 3.632 -4.986 -20.590 1.00 97.94 199 LEU A CA 1
ATOM 1524 C C . LEU A 1 199 ? 4.804 -5.475 -21.447 1.00 97.94 199 LEU A C 1
ATOM 1526 O O . LEU A 1 199 ? 4.919 -5.145 -22.630 1.00 97.94 199 LEU A O 1
ATOM 1530 N N . VAL A 1 200 ? 5.648 -6.315 -20.855 1.00 97.56 200 VAL A N 1
ATOM 1531 C CA . VAL A 1 200 ? 6.786 -6.987 -21.486 1.00 97.56 200 VAL A CA 1
ATOM 1532 C C . VAL A 1 200 ? 6.471 -8.480 -21.592 1.00 97.56 200 VAL A C 1
ATOM 1534 O O . VAL A 1 200 ? 6.098 -9.110 -20.605 1.00 97.56 200 VAL A O 1
ATOM 1537 N N . LYS A 1 201 ? 6.629 -9.083 -22.780 1.00 96.38 201 LYS A N 1
ATOM 1538 C CA . LYS A 1 201 ? 6.415 -10.532 -22.986 1.00 96.38 201 LYS A CA 1
ATOM 1539 C C . LYS A 1 201 ? 7.660 -11.208 -23.572 1.00 96.38 201 LYS A C 1
ATOM 1541 O O . LYS A 1 201 ? 8.228 -10.743 -24.561 1.00 96.38 201 LYS A O 1
ATOM 1546 N N . LYS A 1 202 ? 8.073 -12.334 -22.989 1.00 95.56 202 LYS A N 1
ATOM 1547 C CA . LYS A 1 202 ? 9.136 -13.231 -23.463 1.00 95.56 202 LYS A CA 1
ATOM 1548 C C . LYS A 1 202 ? 8.574 -14.114 -24.580 1.00 95.56 202 LYS A C 1
ATOM 1550 O O . LYS A 1 202 ? 7.546 -14.760 -24.417 1.00 95.56 202 LYS A O 1
ATOM 1555 N N . LYS A 1 203 ? 9.235 -14.155 -25.742 1.00 94.31 203 LYS A N 1
ATOM 1556 C CA . LYS A 1 203 ? 8.862 -15.029 -26.872 1.00 94.31 203 LYS A CA 1
ATOM 1557 C C . LYS A 1 203 ? 10.099 -15.749 -27.403 1.00 94.31 203 LYS A C 1
ATOM 1559 O O . LYS A 1 203 ? 11.042 -15.096 -27.851 1.00 94.31 203 LYS A O 1
ATOM 1564 N N . LYS A 1 204 ? 10.069 -17.090 -27.380 1.00 92.75 204 LYS A N 1
ATOM 1565 C CA . LYS A 1 204 ? 11.204 -17.982 -27.707 1.00 92.75 204 LYS A CA 1
ATOM 1566 C C . LYS A 1 204 ? 12.464 -17.616 -26.900 1.00 92.75 204 LYS A C 1
ATOM 1568 O O . LYS A 1 204 ? 13.483 -17.225 -27.463 1.00 92.75 204 LYS A O 1
ATOM 1573 N N . GLY A 1 205 ? 12.345 -17.633 -25.569 1.00 90.69 205 GLY A N 1
ATOM 1574 C CA . GLY A 1 205 ? 13.411 -17.303 -24.607 1.00 90.69 205 GLY A CA 1
ATOM 1575 C C . GLY A 1 205 ? 13.784 -15.816 -24.501 1.00 90.69 205 GLY A C 1
ATOM 1576 O O . GLY A 1 205 ? 14.198 -15.369 -23.438 1.00 90.69 205 GLY A O 1
ATOM 1577 N N . LYS A 1 206 ? 13.596 -15.023 -25.563 1.00 94.38 206 LYS A N 1
ATOM 1578 C CA . LYS A 1 206 ? 13.986 -13.606 -25.605 1.00 94.38 206 LYS A CA 1
ATOM 1579 C C . LYS A 1 206 ? 12.829 -12.684 -25.225 1.00 94.38 206 LYS A C 1
ATOM 1581 O O . LYS A 1 206 ? 11.738 -12.798 -25.792 1.00 94.38 206 LYS A O 1
ATOM 1586 N N . TRP A 1 207 ? 13.089 -11.730 -24.333 1.00 96.88 207 TRP A N 1
ATOM 1587 C CA . TRP A 1 207 ? 12.198 -10.595 -24.079 1.00 96.88 207 TRP A CA 1
ATOM 1588 C C . TRP A 1 207 ? 11.943 -9.778 -25.363 1.00 96.88 207 TRP A C 1
ATOM 1590 O O . TRP A 1 207 ? 12.620 -9.949 -26.389 1.00 96.88 207 TRP A O 1
ATOM 1600 N N . LYS A 1 208 ? 10.903 -8.943 -25.339 1.00 97.38 208 LYS A N 1
ATOM 1601 C CA . LYS A 1 208 ? 10.475 -8.077 -26.448 1.00 97.38 208 LYS A CA 1
ATOM 1602 C C . LYS A 1 208 ? 10.305 -6.650 -25.945 1.00 97.38 208 LYS A C 1
ATOM 1604 O O . LYS A 1 208 ? 10.222 -6.447 -24.738 1.00 97.38 208 LYS A O 1
ATOM 1609 N N . LYS A 1 209 ? 10.259 -5.687 -26.871 1.00 97.25 209 LYS A N 1
ATOM 1610 C CA . LYS A 1 209 ? 10.027 -4.280 -26.529 1.00 97.25 209 LYS A CA 1
ATOM 1611 C C . LYS A 1 209 ? 8.735 -4.126 -25.703 1.00 97.25 209 LYS A C 1
ATOM 1613 O O . LYS A 1 209 ? 7.775 -4.856 -25.977 1.00 97.25 209 LYS A O 1
ATOM 1618 N N . PRO A 1 210 ? 8.718 -3.220 -24.712 1.00 97.62 210 PRO A N 1
ATOM 1619 C CA . PRO A 1 210 ? 7.546 -2.941 -23.890 1.00 97.62 210 PRO A CA 1
ATOM 1620 C C . PRO A 1 210 ? 6.384 -2.394 -24.734 1.00 97.62 210 PRO A C 1
ATOM 1622 O O . PRO A 1 210 ? 6.596 -1.728 -25.747 1.00 97.62 210 PRO A O 1
ATOM 1625 N N . VAL A 1 211 ? 5.149 -2.649 -24.299 1.00 97.00 211 VAL A N 1
ATOM 1626 C CA . VAL A 1 211 ? 3.917 -2.101 -24.896 1.00 97.00 211 VAL A CA 1
ATOM 1627 C C . VAL A 1 211 ? 3.131 -1.377 -23.803 1.00 97.00 211 VAL A C 1
ATOM 1629 O O . VAL A 1 211 ? 2.883 -1.992 -22.768 1.00 97.00 211 VAL A O 1
ATOM 1632 N N . LYS A 1 212 ? 2.758 -0.097 -23.994 1.00 96.75 212 LYS A N 1
ATOM 1633 C CA . LYS A 1 212 ? 2.051 0.685 -22.954 1.00 96.75 212 LYS A CA 1
ATOM 1634 C C . LYS A 1 212 ? 0.775 -0.054 -22.559 1.00 96.75 212 LYS A C 1
ATOM 1636 O O . LYS A 1 212 ? -0.015 -0.414 -23.432 1.00 96.75 212 LYS A O 1
ATOM 1641 N N . LEU A 1 213 ? 0.618 -0.305 -21.261 1.00 97.25 213 LEU A N 1
ATOM 1642 C CA . LEU A 1 213 ? -0.409 -1.190 -20.729 1.00 97.25 213 LEU A CA 1
ATOM 1643 C C . LEU A 1 213 ? -1.799 -0.564 -20.879 1.00 97.25 213 LEU A C 1
ATOM 1645 O O . LEU A 1 213 ? -2.655 -1.100 -21.580 1.00 97.25 213 LEU A O 1
ATOM 1649 N N . PHE A 1 214 ? -1.977 0.625 -20.305 1.00 95.19 214 PHE A N 1
ATOM 1650 C CA . PHE A 1 214 ? -3.198 1.413 -20.416 1.00 95.19 214 PHE A CA 1
ATOM 1651 C C . PHE A 1 214 ? -2.970 2.564 -21.404 1.00 95.19 214 PHE A C 1
ATOM 1653 O O . PHE A 1 214 ? -2.204 3.492 -21.143 1.00 95.19 214 PHE A O 1
ATOM 1660 N N . LYS A 1 215 ? -3.601 2.494 -22.584 1.00 89.31 215 LYS A N 1
ATOM 1661 C CA . LYS A 1 215 ? -3.361 3.453 -23.681 1.00 89.31 215 LYS A CA 1
ATOM 1662 C C . LYS A 1 215 ? -3.773 4.878 -23.302 1.00 89.31 215 LYS A C 1
ATOM 1664 O O . LYS A 1 215 ? -2.949 5.787 -23.382 1.00 89.31 215 LYS A O 1
ATOM 1669 N N . SER A 1 216 ? -5.021 5.028 -22.860 1.00 85.44 216 SER A N 1
ATOM 1670 C CA . SER A 1 216 ? -5.698 6.312 -22.622 1.00 85.44 216 SER A CA 1
ATOM 1671 C C . SER A 1 216 ? -5.638 6.796 -21.169 1.00 85.44 216 SER A C 1
ATOM 1673 O O . SER A 1 216 ? -6.319 7.754 -20.824 1.00 85.44 216 SER A O 1
ATOM 1675 N N . MET A 1 217 ? -4.862 6.127 -20.315 1.00 88.94 217 MET A N 1
ATOM 1676 C CA . MET A 1 217 ? -4.687 6.526 -18.921 1.00 88.94 217 MET A CA 1
ATOM 1677 C C . MET A 1 217 ? -3.761 7.746 -18.830 1.00 88.94 217 MET A C 1
ATOM 1679 O O . MET A 1 217 ? -2.677 7.754 -19.432 1.00 88.94 217 MET A O 1
ATOM 1683 N N . SER A 1 218 ? -4.237 8.756 -18.103 1.00 89.56 218 SER A N 1
ATOM 1684 C CA . SER A 1 218 ? -3.528 9.967 -17.688 1.00 89.56 218 SER A CA 1
ATOM 1685 C C . SER A 1 218 ? -2.857 9.773 -16.323 1.00 89.56 218 SER A C 1
ATOM 1687 O O . SER A 1 218 ? -3.101 8.778 -15.642 1.00 89.56 218 SER A O 1
ATOM 1689 N N . GLY A 1 219 ? -2.015 10.734 -15.938 1.00 90.31 219 GLY A N 1
ATOM 1690 C CA . GLY A 1 219 ? -1.181 10.629 -14.744 1.00 90.31 219 GLY A CA 1
ATOM 1691 C C . GLY A 1 219 ? 0.028 9.710 -14.931 1.00 90.31 219 GLY A C 1
ATOM 1692 O O . GLY A 1 219 ? 0.226 9.077 -15.972 1.0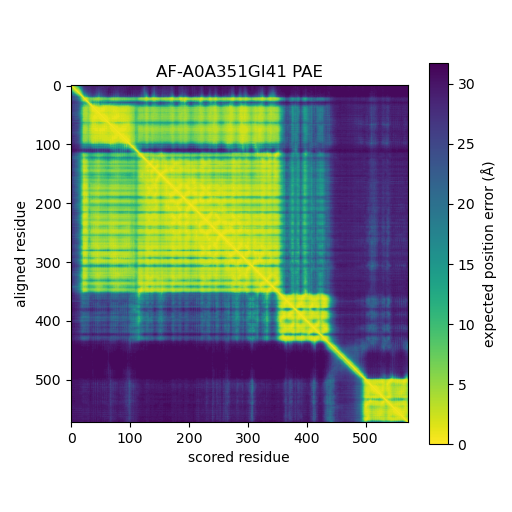0 90.31 219 GLY A O 1
ATOM 1693 N N . ASN A 1 220 ? 0.834 9.679 -13.885 1.00 94.12 220 ASN A N 1
ATOM 1694 C CA . ASN A 1 220 ? 1.938 8.779 -13.624 1.00 94.12 220 ASN A CA 1
ATOM 1695 C C . ASN A 1 220 ? 1.420 7.394 -13.220 1.00 94.12 220 ASN A C 1
ATOM 1697 O O . ASN A 1 220 ? 0.281 7.241 -12.773 1.00 94.12 220 ASN A O 1
ATOM 1701 N N . SER A 1 221 ? 2.225 6.345 -13.376 1.00 96.31 221 SER A N 1
ATOM 1702 C CA . SER A 1 221 ? 1.860 4.996 -12.923 1.00 96.31 221 SER A CA 1
ATOM 1703 C C . SER A 1 221 ? 3.091 4.169 -12.568 1.00 96.31 221 SER A C 1
ATOM 1705 O O . SER A 1 221 ? 3.962 3.932 -13.411 1.00 96.31 221 SER A O 1
ATOM 1707 N N . ALA A 1 222 ? 3.129 3.700 -11.326 1.00 96.12 222 ALA A N 1
ATOM 1708 C CA . ALA A 1 222 ? 4.290 3.100 -10.687 1.00 96.12 222 ALA A CA 1
ATOM 1709 C C . ALA A 1 222 ? 3.909 1.854 -9.876 1.00 96.12 222 ALA A C 1
ATOM 1711 O O . ALA A 1 222 ? 2.732 1.534 -9.710 1.00 96.12 222 ALA A O 1
ATOM 1712 N N . PHE A 1 223 ? 4.923 1.167 -9.355 1.00 96.94 223 PHE A N 1
ATOM 1713 C CA . PHE A 1 223 ? 4.791 0.154 -8.306 1.00 96.94 223 PHE A CA 1
ATOM 1714 C C . PHE A 1 223 ? 3.810 -0.998 -8.627 1.00 96.94 223 PHE A C 1
ATOM 1716 O O . PHE A 1 223 ? 2.932 -1.293 -7.818 1.00 96.94 223 PHE A O 1
ATOM 1723 N N . PRO A 1 224 ? 3.910 -1.655 -9.802 1.00 97.94 224 PRO A N 1
ATOM 1724 C CA . PRO A 1 224 ? 3.021 -2.758 -10.143 1.00 97.94 224 PRO A CA 1
ATOM 1725 C C . PRO A 1 224 ? 3.300 -3.994 -9.276 1.00 97.94 224 PRO A C 1
ATOM 1727 O O . PRO A 1 224 ? 4.455 -4.354 -9.059 1.00 97.94 224 PRO A O 1
ATOM 1730 N N . GLN A 1 225 ? 2.242 -4.710 -8.898 1.00 97.06 225 GLN A N 1
ATOM 1731 C CA . GLN A 1 225 ? 2.276 -6.046 -8.307 1.00 97.06 225 GLN A CA 1
ATOM 1732 C C . GLN A 1 225 ? 1.183 -6.928 -8.914 1.00 97.06 225 GLN A C 1
ATOM 1734 O O . GLN A 1 225 ? 0.029 -6.524 -9.041 1.00 97.06 225 GLN A O 1
ATOM 1739 N N . ILE A 1 226 ? 1.553 -8.152 -9.297 1.00 96.62 226 ILE A N 1
ATOM 1740 C CA . ILE A 1 226 ? 0.632 -9.135 -9.876 1.00 96.62 226 ILE A CA 1
ATOM 1741 C C . ILE A 1 226 ? 0.238 -10.150 -8.809 1.00 96.62 226 ILE A C 1
ATOM 1743 O O . ILE A 1 226 ? 1.098 -10.799 -8.212 1.00 96.62 226 ILE A O 1
ATOM 1747 N N . ASP A 1 227 ? -1.063 -10.305 -8.613 1.00 94.00 227 ASP A N 1
ATOM 1748 C CA . ASP A 1 227 ? -1.685 -11.434 -7.937 1.00 94.00 227 ASP A CA 1
ATOM 1749 C C . ASP A 1 227 ? -2.098 -12.442 -9.024 1.00 94.00 227 ASP A C 1
ATOM 1751 O O . ASP A 1 227 ? -3.073 -12.235 -9.753 1.00 94.00 227 ASP A O 1
ATOM 1755 N N . GLU A 1 228 ? -1.302 -13.506 -9.190 1.00 92.38 228 GLU A N 1
ATOM 1756 C CA . GLU A 1 228 ? -1.583 -14.567 -10.171 1.00 92.38 228 GLU A CA 1
ATOM 1757 C C . GLU A 1 228 ? -2.741 -15.487 -9.745 1.00 92.38 228 GLU A C 1
ATOM 1759 O O . GLU A 1 228 ? -3.288 -16.179 -10.601 1.00 92.38 228 GLU A O 1
ATOM 1764 N N . GLU A 1 229 ? -3.124 -15.508 -8.463 1.00 89.75 229 GLU A N 1
ATOM 1765 C CA . GLU A 1 229 ? -4.172 -16.393 -7.937 1.00 89.75 229 GLU A CA 1
ATOM 1766 C C . GLU A 1 229 ? -5.560 -15.800 -8.201 1.00 89.75 229 GLU A C 1
ATOM 1768 O O . GLU A 1 229 ? -6.405 -16.442 -8.826 1.00 89.75 229 GLU A O 1
ATOM 1773 N N . HIS A 1 230 ? -5.762 -14.530 -7.846 1.00 88.94 230 HIS A N 1
ATOM 1774 C CA . HIS A 1 230 ? -7.013 -13.811 -8.109 1.00 88.94 230 HIS A CA 1
ATOM 1775 C C . HIS A 1 230 ? -7.034 -13.092 -9.467 1.00 88.94 230 HIS A C 1
ATOM 1777 O O . HIS A 1 230 ? -8.018 -12.427 -9.789 1.00 88.94 230 HIS A O 1
ATOM 1783 N N . SER A 1 231 ? -5.967 -13.219 -10.269 1.00 93.56 231 SER A N 1
ATOM 1784 C CA . SER A 1 231 ? -5.803 -12.562 -11.576 1.00 93.56 231 SER A CA 1
ATOM 1785 C C . SER A 1 231 ? -5.972 -11.036 -11.510 1.00 93.56 231 SER A C 1
ATOM 1787 O O . SER A 1 231 ? -6.736 -10.445 -12.275 1.00 93.56 231 SER A O 1
ATOM 1789 N N . LYS A 1 232 ? -5.245 -10.385 -10.595 1.00 95.75 232 LYS A N 1
ATOM 1790 C CA . LYS A 1 232 ? -5.277 -8.926 -10.386 1.00 95.75 232 LYS A CA 1
ATOM 1791 C C . LYS A 1 232 ? -3.898 -8.292 -10.581 1.00 95.75 232 LYS A C 1
ATOM 1793 O O . LYS A 1 232 ? -2.867 -8.898 -10.303 1.00 95.75 232 LYS A O 1
ATOM 1798 N N . LEU A 1 233 ? -3.889 -7.042 -11.031 1.00 98.19 233 LEU A N 1
ATOM 1799 C CA . LEU A 1 233 ? -2.743 -6.135 -11.002 1.00 98.19 233 LEU A CA 1
ATOM 1800 C C . LEU A 1 233 ? -3.080 -4.980 -10.060 1.00 98.19 233 LEU A C 1
ATOM 1802 O O . LEU A 1 233 ? -3.975 -4.192 -10.363 1.00 98.19 233 LEU A O 1
ATOM 1806 N N . TYR A 1 234 ? -2.347 -4.878 -8.957 1.00 98.06 234 TYR A N 1
ATOM 1807 C CA . TYR A 1 234 ? -2.340 -3.716 -8.071 1.00 98.06 234 TYR A CA 1
ATOM 1808 C C . TYR A 1 234 ? -1.193 -2.781 -8.473 1.00 98.06 234 TYR A C 1
ATOM 1810 O O . TYR A 1 234 ? -0.148 -3.253 -8.920 1.00 98.06 234 TYR A O 1
ATOM 1818 N N . PHE A 1 235 ? -1.380 -1.467 -8.372 1.00 98.38 235 PHE A N 1
ATOM 1819 C CA . PHE A 1 235 ? -0.349 -0.465 -8.680 1.00 98.38 235 PHE A CA 1
ATOM 1820 C C . PHE A 1 235 ? -0.732 0.912 -8.114 1.00 98.38 235 PHE A C 1
ATOM 1822 O O . PHE A 1 235 ? -1.884 1.105 -7.721 1.00 98.38 235 PHE A O 1
ATOM 1829 N N . SER A 1 236 ? 0.196 1.875 -8.138 1.00 97.94 236 SER A N 1
ATOM 1830 C CA . SER A 1 236 ? -0.076 3.263 -7.725 1.00 97.94 236 SER A CA 1
ATOM 1831 C C . SER A 1 236 ? -0.103 4.250 -8.901 1.00 97.94 236 SER A C 1
ATOM 1833 O O . SER A 1 236 ? 0.649 4.091 -9.868 1.00 97.94 236 SER A O 1
ATOM 1835 N N . SER A 1 237 ? -0.922 5.305 -8.831 1.00 96.06 237 SER A N 1
ATOM 1836 C CA . SER A 1 237 ? -1.016 6.356 -9.863 1.00 96.06 237 SER A CA 1
ATOM 1837 C C . SER A 1 237 ? -1.509 7.699 -9.309 1.00 96.06 237 SER A C 1
ATOM 1839 O O . SER A 1 237 ? -2.392 7.702 -8.469 1.00 96.06 237 SER A O 1
ATOM 1841 N N . ASP A 1 238 ? -1.012 8.829 -9.826 1.00 92.88 238 ASP A N 1
ATOM 1842 C CA . ASP A 1 238 ? -1.511 10.190 -9.513 1.00 92.88 238 ASP A CA 1
ATOM 1843 C C . ASP A 1 238 ? -2.566 10.696 -10.522 1.00 92.88 238 ASP A C 1
ATOM 1845 O O . ASP A 1 238 ? -2.671 11.889 -10.833 1.00 92.88 238 ASP A O 1
ATOM 1849 N N . ARG A 1 239 ? -3.335 9.762 -11.097 1.00 89.88 239 ARG A N 1
ATOM 1850 C CA . ARG A 1 239 ? -4.393 10.065 -12.071 1.00 89.88 239 ARG A CA 1
ATOM 1851 C C . ARG A 1 239 ? -5.468 10.986 -11.462 1.00 89.88 239 ARG A C 1
ATOM 1853 O O . ARG A 1 239 ? -5.779 10.844 -10.283 1.00 89.88 239 ARG A O 1
ATOM 1860 N N . PRO A 1 240 ? -6.086 11.901 -12.240 1.00 86.62 240 PRO A N 1
ATOM 1861 C CA . PRO A 1 240 ? -6.908 12.989 -11.684 1.00 86.62 240 PRO A CA 1
ATOM 1862 C C . PRO A 1 240 ? -8.205 12.589 -10.956 1.00 86.62 240 PRO A C 1
ATOM 1864 O O . PRO A 1 240 ? -8.893 13.468 -10.447 1.00 86.62 240 PRO A O 1
ATOM 1867 N N . ASP A 1 241 ? -8.564 11.305 -10.954 1.00 83.88 241 ASP A N 1
ATOM 1868 C CA . ASP A 1 241 ? -9.688 10.708 -10.224 1.00 83.88 241 ASP A CA 1
ATOM 1869 C C . ASP A 1 241 ? -9.255 9.897 -8.978 1.00 83.88 241 ASP A C 1
ATOM 1871 O O . ASP A 1 241 ? -10.046 9.130 -8.427 1.00 83.88 241 ASP A O 1
ATOM 1875 N N . GLY A 1 242 ? -8.002 10.060 -8.539 1.00 87.00 242 GLY A N 1
ATOM 1876 C CA . GLY A 1 242 ? -7.526 9.692 -7.202 1.00 87.00 242 GLY A CA 1
ATOM 1877 C C . GLY A 1 242 ? -7.909 10.710 -6.113 1.00 87.00 242 GLY A C 1
ATOM 1878 O O . GLY A 1 242 ? -8.719 11.612 -6.336 1.00 87.00 242 GLY A O 1
ATOM 1879 N N . GLN A 1 243 ? -7.328 10.561 -4.924 1.00 86.19 243 GLN A N 1
ATOM 1880 C CA . GLN A 1 243 ? -7.474 11.442 -3.764 1.00 86.19 243 GLN A CA 1
ATOM 1881 C C . GLN A 1 243 ? -6.294 12.410 -3.579 1.00 86.19 243 GLN A C 1
ATOM 1883 O O . GLN A 1 243 ? -6.480 13.437 -2.919 1.00 86.19 243 GLN A O 1
ATOM 1888 N N . GLY A 1 244 ? -5.105 12.137 -4.136 1.00 84.56 244 GLY A N 1
ATOM 1889 C CA . GLY A 1 244 ? -3.906 12.888 -3.750 1.00 84.56 244 GLY A CA 1
ATOM 1890 C C . GLY A 1 244 ? -2.692 12.787 -4.672 1.00 84.56 244 GLY A C 1
ATOM 1891 O O . GLY A 1 244 ? -2.665 13.350 -5.771 1.00 84.56 244 GLY A O 1
ATOM 1892 N N . GLY A 1 245 ? -1.628 12.198 -4.127 1.00 87.75 245 GLY A N 1
ATOM 1893 C CA . GLY A 1 245 ? -0.376 11.883 -4.804 1.00 87.75 245 GLY A CA 1
ATOM 1894 C C . GLY A 1 245 ? -0.495 10.543 -5.521 1.00 87.75 245 GLY A C 1
ATOM 1895 O O . GLY A 1 245 ? -1.327 10.386 -6.403 1.00 87.75 245 GLY A O 1
ATOM 1896 N N . TYR A 1 246 ? 0.344 9.569 -5.179 1.00 93.56 246 TYR A N 1
ATOM 1897 C CA . TYR A 1 246 ? 0.182 8.204 -5.685 1.00 93.56 246 TYR A CA 1
ATOM 1898 C C . TYR A 1 246 ? -0.965 7.467 -4.971 1.00 93.56 246 TYR A C 1
ATOM 1900 O O . TYR A 1 246 ? -0.775 6.959 -3.879 1.00 93.56 246 TYR A O 1
ATOM 1908 N N . ASP A 1 247 ? -2.125 7.338 -5.606 1.00 96.56 247 ASP A N 1
ATOM 1909 C CA . ASP A 1 247 ? -3.268 6.544 -5.132 1.00 96.56 247 ASP A CA 1
ATOM 1910 C C . ASP A 1 247 ? -3.162 5.061 -5.543 1.00 96.56 247 ASP A C 1
ATOM 1912 O O . ASP A 1 247 ? -2.663 4.770 -6.634 1.00 96.56 247 ASP A O 1
ATOM 1916 N N . LEU A 1 248 ? -3.697 4.111 -4.755 1.00 98.06 248 LEU A N 1
ATOM 1917 C CA . LEU A 1 248 ? -3.770 2.696 -5.161 1.00 98.06 248 LEU A CA 1
ATOM 1918 C C . LEU A 1 248 ? -4.963 2.385 -6.068 1.00 98.06 248 LEU A C 1
ATOM 1920 O O . LEU A 1 248 ? -6.110 2.761 -5.806 1.00 98.06 248 LEU A O 1
ATOM 1924 N N . PHE A 1 249 ? -4.683 1.584 -7.094 1.00 97.12 249 PHE A N 1
ATOM 1925 C CA . PHE A 1 249 ? -5.655 1.068 -8.050 1.00 97.12 249 PHE A CA 1
ATOM 1926 C C . PHE A 1 249 ? -5.487 -0.436 -8.263 1.00 97.12 249 PHE A C 1
ATOM 1928 O O . PHE A 1 249 ? -4.395 -0.992 -8.116 1.00 97.12 249 PHE A O 1
ATOM 1935 N N . VAL A 1 250 ? -6.571 -1.089 -8.684 1.00 96.25 250 VAL A N 1
ATOM 1936 C CA . VAL A 1 250 ? -6.582 -2.497 -9.091 1.00 96.25 250 VAL A CA 1
ATOM 1937 C C . VAL A 1 250 ? -7.194 -2.670 -10.482 1.00 96.25 250 VAL A C 1
ATOM 1939 O O . VAL A 1 250 ? -8.175 -2.021 -10.841 1.00 96.25 250 VAL A O 1
ATOM 1942 N N . SER A 1 251 ? -6.606 -3.558 -11.279 1.00 95.62 251 SER A N 1
ATOM 1943 C CA . SER A 1 251 ? -7.088 -3.981 -12.596 1.00 95.62 251 SER A CA 1
ATOM 1944 C C . SER A 1 251 ? -7.225 -5.503 -12.636 1.00 95.62 251 SER A C 1
ATOM 1946 O O . SER A 1 251 ? -6.337 -6.220 -12.173 1.00 95.62 251 SER A O 1
ATOM 1948 N N . VAL A 1 252 ? -8.326 -6.007 -13.195 1.00 95.81 252 VAL A N 1
ATOM 1949 C CA . VAL A 1 252 ? -8.554 -7.446 -13.399 1.00 95.81 252 VAL A CA 1
ATOM 1950 C C . VAL A 1 252 ? -7.875 -7.897 -14.695 1.00 95.81 252 VAL A C 1
ATOM 1952 O O . VAL A 1 252 ? -7.920 -7.197 -15.707 1.00 95.81 252 VAL A O 1
ATOM 1955 N N . TYR A 1 253 ? -7.245 -9.073 -14.679 1.00 91.38 253 TYR A N 1
ATOM 1956 C CA . TYR A 1 253 ? -6.682 -9.724 -15.859 1.00 91.38 253 TYR A CA 1
ATOM 1957 C C . TYR A 1 253 ? -7.642 -10.790 -16.393 1.00 91.38 253 TYR A C 1
ATOM 1959 O O . TYR A 1 253 ? -7.777 -11.866 -15.816 1.00 91.38 253 TYR A O 1
ATOM 1967 N N . ASN A 1 254 ? -8.270 -10.534 -17.539 1.00 87.69 254 ASN A N 1
ATOM 1968 C CA . ASN A 1 254 ? -9.281 -11.426 -18.126 1.00 87.69 254 ASN A CA 1
ATOM 1969 C C . ASN A 1 254 ? -8.704 -12.593 -18.958 1.00 87.69 254 ASN A C 1
ATOM 1971 O O . ASN A 1 254 ? -9.398 -13.194 -19.776 1.00 87.69 254 ASN A O 1
ATOM 1975 N N . GLY A 1 255 ? -7.417 -12.905 -18.785 1.00 85.50 255 GLY A N 1
ATOM 1976 C CA . GLY A 1 255 ? -6.697 -13.921 -19.557 1.00 85.50 255 GLY A CA 1
ATOM 1977 C C . GLY A 1 255 ? -5.960 -13.371 -20.785 1.00 85.50 255 GLY A C 1
ATOM 1978 O O . GLY A 1 255 ? -4.889 -13.890 -21.122 1.00 85.50 255 GLY A O 1
ATOM 1979 N N . GLU A 1 256 ? -6.442 -12.284 -21.397 1.00 84.62 256 GLU A N 1
ATOM 1980 C CA . GLU A 1 256 ? -5.794 -11.635 -22.551 1.00 84.62 256 GLU A CA 1
ATOM 1981 C C . GLU A 1 256 ? -5.178 -10.270 -22.215 1.00 84.62 256 GLU A C 1
ATOM 1983 O O . GLU A 1 256 ? -4.023 -9.993 -22.581 1.00 84.62 256 GLU A O 1
ATOM 1988 N N . VAL A 1 257 ? -5.944 -9.423 -21.520 1.00 90.44 257 VAL A N 1
ATOM 1989 C CA . VAL A 1 257 ? -5.614 -8.029 -21.200 1.00 90.44 257 VAL A CA 1
ATOM 1990 C C . VAL A 1 257 ? -5.902 -7.705 -19.734 1.00 90.44 257 VAL A C 1
ATOM 1992 O O . VAL A 1 257 ? -6.647 -8.405 -19.053 1.00 90.44 257 VAL A O 1
ATOM 1995 N N . PHE A 1 258 ? -5.294 -6.619 -19.263 1.00 93.62 258 PHE A N 1
ATOM 1996 C CA . PHE A 1 258 ? -5.669 -5.961 -18.016 1.00 93.62 258 PHE A CA 1
ATOM 1997 C C . PHE A 1 258 ? -6.769 -4.942 -18.322 1.00 93.62 258 PHE A C 1
ATOM 1999 O O . PHE A 1 258 ? -6.636 -4.153 -19.262 1.00 93.62 258 PHE A O 1
ATOM 2006 N N . GLU A 1 259 ? -7.859 -4.996 -17.568 1.00 92.56 259 GLU A N 1
ATOM 2007 C CA . GLU A 1 259 ? -9.050 -4.167 -17.765 1.00 92.56 259 GLU A CA 1
ATOM 2008 C C . GLU A 1 259 ? -8.884 -2.765 -17.155 1.00 92.56 259 GLU A C 1
ATOM 2010 O O . GLU A 1 259 ? -7.875 -2.470 -16.508 1.00 92.56 259 GLU A O 1
ATOM 2015 N N . ASN A 1 260 ? -9.850 -1.868 -17.380 1.00 92.31 260 ASN A N 1
ATOM 2016 C CA . ASN A 1 260 ? -9.761 -0.492 -16.884 1.00 92.31 260 ASN A CA 1
ATOM 2017 C C . ASN A 1 260 ? -9.643 -0.471 -15.342 1.00 92.31 260 ASN A C 1
ATOM 2019 O O . ASN A 1 260 ? -10.512 -1.026 -14.670 1.00 92.31 260 ASN A O 1
ATOM 2023 N N . PRO A 1 261 ? -8.598 0.157 -14.774 1.00 94.31 261 PRO A N 1
ATOM 2024 C CA . PRO A 1 261 ? -8.336 0.087 -13.341 1.00 94.31 261 PRO A CA 1
ATOM 2025 C C . PRO A 1 261 ? -9.302 0.918 -12.488 1.00 94.31 261 PRO A C 1
ATOM 2027 O O . PRO A 1 261 ? -9.532 2.099 -12.769 1.00 94.31 261 PRO A O 1
ATOM 2030 N N . ILE A 1 262 ? -9.780 0.328 -11.392 1.00 93.12 262 ILE A N 1
ATOM 2031 C CA . ILE A 1 262 ? -10.640 0.959 -10.379 1.00 93.12 262 ILE A CA 1
ATOM 2032 C C . ILE A 1 262 ? -9.822 1.379 -9.150 1.00 93.12 262 ILE A C 1
ATOM 2034 O O . ILE A 1 262 ? -8.798 0.765 -8.848 1.00 93.12 262 ILE A O 1
ATOM 2038 N N . SER A 1 263 ? -10.248 2.449 -8.474 1.00 93.81 263 SER A N 1
ATOM 2039 C CA . SER A 1 263 ? -9.633 2.938 -7.228 1.00 93.81 263 SER A CA 1
ATOM 2040 C C . SER A 1 263 ? -9.920 1.983 -6.068 1.00 93.81 263 SER A C 1
ATOM 2042 O O . SER A 1 263 ? -10.985 1.365 -6.045 1.00 93.81 263 SER A O 1
ATOM 2044 N N . LEU A 1 264 ? -9.007 1.886 -5.095 1.00 89.06 264 LEU A N 1
ATOM 2045 C CA . LEU A 1 264 ? -9.277 1.202 -3.820 1.00 89.06 264 LEU A CA 1
ATOM 2046 C C . LEU A 1 264 ? -10.085 2.060 -2.826 1.00 89.06 264 LEU A C 1
ATOM 2048 O O . LEU A 1 264 ? -10.494 1.560 -1.781 1.00 89.06 264 LEU A O 1
ATOM 2052 N N . GLY A 1 265 ? -10.380 3.316 -3.176 1.00 87.06 265 GLY A N 1
ATOM 2053 C CA . GLY A 1 265 ? -11.317 4.170 -2.447 1.00 87.06 265 GLY A CA 1
ATOM 2054 C C . GLY A 1 265 ? -10.751 4.810 -1.177 1.00 87.06 265 GLY A C 1
ATOM 2055 O O . GLY A 1 265 ? -9.660 4.494 -0.711 1.00 87.06 265 GLY A O 1
ATOM 2056 N N . ASN A 1 266 ? -11.526 5.741 -0.621 1.00 83.69 266 ASN A N 1
ATOM 2057 C CA . ASN A 1 266 ? -11.100 6.747 0.365 1.00 83.69 266 ASN A CA 1
ATOM 2058 C C . ASN A 1 266 ? -10.819 6.191 1.780 1.00 83.69 266 ASN A C 1
ATOM 2060 O O . ASN A 1 266 ? -10.550 6.952 2.714 1.00 83.69 266 ASN A O 1
ATOM 2064 N N . GLU A 1 267 ? -10.948 4.877 1.958 1.00 82.00 267 GLU A N 1
ATOM 2065 C CA . GLU A 1 267 ? -10.471 4.168 3.144 1.00 82.00 267 GLU A CA 1
ATOM 2066 C C . GLU A 1 267 ? -8.975 3.876 3.019 1.00 82.00 267 GLU A C 1
ATOM 2068 O O . GLU A 1 267 ?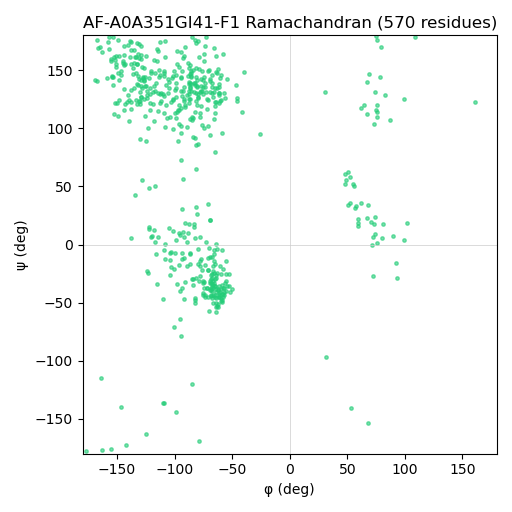 -8.223 4.159 3.946 1.00 82.00 267 GLU A O 1
ATOM 2073 N N . VAL A 1 268 ? -8.550 3.355 1.863 1.00 88.62 268 VAL A N 1
ATOM 2074 C CA . VAL A 1 268 ? -7.155 3.016 1.546 1.00 88.62 268 VAL A CA 1
ATOM 2075 C C . VAL A 1 268 ? -6.386 4.248 1.090 1.00 88.62 268 VAL A C 1
ATOM 2077 O O . VAL A 1 268 ? -5.279 4.477 1.566 1.00 88.62 268 VAL A O 1
ATOM 2080 N N . ASN A 1 269 ? -6.981 5.027 0.192 1.00 92.62 269 ASN A N 1
ATOM 2081 C CA . ASN A 1 269 ? -6.328 6.117 -0.515 1.00 92.62 269 ASN A CA 1
ATOM 2082 C C . ASN A 1 269 ? -6.535 7.475 0.174 1.00 92.62 269 ASN A C 1
ATOM 2084 O O . ASN A 1 269 ? -7.620 7.769 0.688 1.00 92.62 269 ASN A O 1
ATOM 2088 N N . THR A 1 270 ? -5.507 8.321 0.143 1.00 89.19 270 THR A N 1
ATOM 2089 C CA . THR A 1 270 ? -5.432 9.585 0.886 1.00 89.19 270 THR A CA 1
ATOM 2090 C C . THR A 1 270 ? -4.963 10.761 0.012 1.00 89.19 270 THR A C 1
ATOM 2092 O O . THR A 1 270 ? -4.530 10.571 -1.121 1.00 89.19 270 THR A O 1
ATOM 2095 N N . PRO A 1 271 ? -4.982 12.005 0.532 1.00 86.75 271 PRO A N 1
ATOM 2096 C CA . PRO A 1 271 ? -4.297 13.142 -0.093 1.00 86.75 271 PRO A CA 1
ATOM 2097 C C . PRO A 1 271 ? -2.759 13.023 -0.192 1.00 86.75 271 PRO A C 1
ATOM 2099 O O . PRO A 1 271 ? -2.124 13.937 -0.726 1.00 86.75 271 PRO A O 1
ATOM 2102 N N . GLY A 1 272 ? -2.159 11.954 0.348 1.00 87.88 272 GLY A N 1
ATOM 2103 C CA . GLY A 1 272 ? -0.728 11.649 0.283 1.00 87.88 272 GLY A CA 1
ATOM 2104 C C . GLY A 1 272 ? -0.377 10.631 -0.801 1.00 87.88 272 GLY A C 1
ATOM 2105 O O . GLY A 1 272 ? -0.936 10.652 -1.894 1.00 87.88 272 GLY A O 1
ATOM 2106 N N . ASN A 1 273 ? 0.602 9.776 -0.517 1.00 91.69 273 ASN A N 1
ATOM 2107 C CA . ASN A 1 273 ? 1.110 8.744 -1.411 1.00 91.69 273 ASN A CA 1
ATOM 2108 C C . ASN A 1 273 ? 0.968 7.361 -0.769 1.00 91.69 273 ASN A C 1
ATOM 2110 O O . ASN A 1 273 ? 1.672 7.046 0.187 1.00 91.69 273 ASN A O 1
ATOM 2114 N N . GLU A 1 274 ? 0.158 6.496 -1.368 1.00 95.69 274 GLU A N 1
ATOM 2115 C CA . GLU A 1 274 ? 0.109 5.062 -1.110 1.00 95.69 274 GLU A CA 1
ATOM 2116 C C . GLU A 1 274 ? 0.899 4.286 -2.185 1.00 95.69 274 GLU A C 1
ATOM 2118 O O . GLU A 1 274 ? 0.552 4.242 -3.371 1.00 95.69 274 GLU A O 1
ATOM 2123 N N . ILE A 1 275 ? 2.004 3.658 -1.779 1.00 95.56 275 ILE A N 1
ATOM 2124 C CA . ILE A 1 275 ? 3.029 3.117 -2.682 1.00 95.56 275 ILE A CA 1
ATOM 2125 C C . ILE A 1 275 ? 3.421 1.673 -2.364 1.00 95.56 275 ILE A C 1
ATOM 2127 O O . ILE A 1 275 ? 3.224 1.182 -1.253 1.00 95.56 275 ILE A O 1
ATOM 2131 N N . ASN A 1 276 ? 4.015 0.999 -3.355 1.00 95.50 276 ASN A N 1
ATOM 2132 C CA . ASN A 1 276 ? 4.439 -0.405 -3.285 1.00 95.50 276 ASN A CA 1
ATOM 2133 C C . ASN A 1 276 ? 3.351 -1.349 -2.726 1.00 95.50 276 ASN A C 1
ATOM 2135 O O . ASN A 1 276 ? 3.571 -1.994 -1.698 1.00 95.50 276 ASN A O 1
ATOM 2139 N N . PRO A 1 277 ? 2.182 -1.441 -3.398 1.00 97.31 277 PRO A N 1
ATOM 2140 C CA . PRO A 1 277 ? 1.165 -2.436 -3.082 1.00 97.31 277 PRO A CA 1
ATOM 2141 C C . PRO A 1 277 ? 1.713 -3.856 -3.270 1.00 97.31 277 PRO A C 1
ATOM 2143 O O . PRO A 1 277 ? 2.285 -4.180 -4.307 1.00 97.31 277 PRO A O 1
ATOM 2146 N N . ILE A 1 278 ? 1.522 -4.712 -2.270 1.00 95.12 278 ILE A N 1
ATOM 2147 C CA . ILE A 1 278 ? 2.010 -6.091 -2.225 1.00 95.12 278 ILE A CA 1
ATOM 2148 C C . ILE A 1 278 ? 0.930 -6.986 -1.618 1.00 95.12 278 ILE A C 1
ATOM 2150 O O 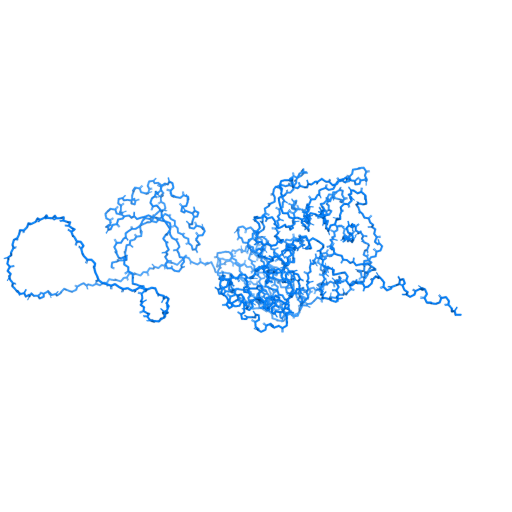. ILE A 1 278 ? 0.706 -6.984 -0.406 1.00 95.12 278 ILE A O 1
ATOM 2154 N N . MET A 1 279 ? 0.267 -7.785 -2.454 1.00 92.00 279 MET A N 1
ATOM 2155 C CA . MET A 1 279 ? -0.627 -8.836 -1.975 1.00 92.00 279 MET A CA 1
ATOM 2156 C C . MET A 1 279 ? 0.161 -9.973 -1.309 1.00 92.00 279 MET A C 1
ATOM 2158 O O . MET A 1 279 ? 1.106 -10.531 -1.868 1.00 92.00 279 MET A O 1
ATOM 2162 N N . THR A 1 280 ? -0.293 -10.355 -0.122 1.00 85.19 280 THR A N 1
ATOM 2163 C CA . THR A 1 280 ? 0.030 -11.604 0.579 1.00 85.19 280 THR A CA 1
ATOM 2164 C C . THR A 1 280 ? -1.287 -12.324 0.842 1.00 85.19 280 THR A C 1
ATOM 2166 O O . THR A 1 280 ? -2.229 -11.619 1.150 1.00 85.19 280 THR A O 1
ATOM 2169 N N . GLN A 1 281 ? -1.380 -13.660 0.778 1.00 78.81 281 GLN A N 1
ATOM 2170 C CA . GLN A 1 281 ? -2.582 -14.447 1.161 1.00 78.81 281 GLN A CA 1
ATOM 2171 C C . GLN A 1 281 ? -3.931 -13.717 0.921 1.00 78.81 281 GLN A C 1
ATOM 2173 O O . GLN A 1 281 ? -4.389 -13.669 -0.216 1.00 78.81 281 GLN A O 1
ATOM 2178 N N . ASP A 1 282 ? -4.496 -13.085 1.964 1.00 77.94 282 ASP A N 1
ATOM 2179 C CA . ASP A 1 282 ? -5.714 -12.260 1.891 1.00 77.94 282 ASP A CA 1
ATOM 2180 C C . ASP A 1 282 ? -5.494 -10.750 2.194 1.00 77.94 282 ASP A C 1
ATOM 2182 O O . ASP A 1 282 ? -6.462 -10.015 2.373 1.00 77.94 282 ASP A O 1
ATOM 2186 N N . TRP A 1 283 ? -4.253 -10.291 2.366 1.00 87.38 283 TRP A N 1
ATOM 2187 C CA . TRP A 1 283 ? -3.880 -8.951 2.837 1.00 87.38 283 TRP A CA 1
ATOM 2188 C C . TRP A 1 283 ? -3.009 -8.200 1.831 1.00 87.38 283 TRP A C 1
ATOM 2190 O O . TRP A 1 283 ? -1.885 -8.615 1.526 1.00 87.38 283 TRP A O 1
ATOM 2200 N N . LEU A 1 284 ? -3.499 -7.037 1.403 1.00 93.19 284 LEU A N 1
ATOM 2201 C CA . LEU A 1 284 ? -2.744 -6.061 0.631 1.00 93.19 284 LEU A CA 1
ATOM 2202 C C . LEU A 1 284 ? -1.926 -5.185 1.585 1.00 93.19 284 LEU A C 1
ATOM 2204 O O . LEU A 1 284 ? -2.478 -4.351 2.301 1.00 93.19 284 LEU A O 1
ATOM 2208 N N . TYR A 1 285 ? -0.610 -5.361 1.580 1.00 95.19 285 TYR A N 1
ATOM 2209 C CA . TYR A 1 285 ? 0.327 -4.461 2.249 1.00 95.19 285 TYR A CA 1
ATOM 2210 C C . TYR A 1 285 ? 0.702 -3.304 1.317 1.00 95.19 285 TYR A C 1
ATOM 2212 O O . TYR A 1 285 ? 0.782 -3.494 0.107 1.00 95.19 285 TYR A O 1
ATOM 2220 N N . PHE A 1 286 ? 0.936 -2.114 1.861 1.00 96.88 286 PHE A N 1
ATOM 2221 C CA . PHE A 1 286 ? 1.411 -0.934 1.127 1.00 96.88 286 PHE A CA 1
ATOM 2222 C C . PHE A 1 286 ? 2.101 0.039 2.088 1.00 96.88 286 PHE A C 1
ATOM 2224 O O . PHE A 1 286 ? 2.005 -0.127 3.300 1.00 96.88 286 PHE A O 1
ATOM 2231 N N . SER A 1 287 ? 2.793 1.049 1.568 1.00 95.56 287 SER A N 1
ATOM 2232 C CA . SER A 1 287 ? 3.404 2.122 2.370 1.00 95.56 287 SER A CA 1
ATOM 2233 C C . SER A 1 287 ? 2.608 3.412 2.172 1.00 95.56 287 SER A C 1
ATOM 2235 O O . SER A 1 287 ? 2.259 3.698 1.030 1.00 95.56 287 SER A O 1
ATOM 2237 N N . SER A 1 288 ? 2.330 4.191 3.220 1.00 93.50 288 SER A N 1
ATOM 2238 C CA . SER A 1 288 ? 1.604 5.473 3.123 1.00 93.50 288 SER A CA 1
ATOM 2239 C C . SER A 1 288 ? 2.294 6.589 3.898 1.00 93.50 288 SER A C 1
ATOM 2241 O O . SER A 1 288 ? 2.729 6.359 5.025 1.00 93.50 288 SER A O 1
ATOM 2243 N N . ASP A 1 289 ? 2.349 7.791 3.314 1.00 89.94 289 ASP A N 1
ATOM 2244 C CA . ASP A 1 289 ? 2.751 9.033 3.998 1.00 89.94 289 ASP A CA 1
ATOM 2245 C C . ASP A 1 289 ? 1.578 9.974 4.360 1.00 89.94 289 ASP A C 1
ATOM 2247 O O . ASP A 1 289 ? 1.792 10.967 5.067 1.00 89.94 289 ASP A O 1
ATOM 2251 N N . GLY A 1 290 ? 0.357 9.654 3.904 1.00 87.25 290 GLY A N 1
ATOM 2252 C CA . GLY A 1 290 ? -0.868 10.438 4.111 1.00 87.25 290 GLY A CA 1
ATOM 2253 C C . GLY A 1 290 ? -1.830 9.874 5.164 1.00 87.25 290 GLY A C 1
ATOM 2254 O O . GLY A 1 290 ? -2.721 10.591 5.624 1.00 87.25 290 GLY A O 1
ATOM 2255 N N . HIS A 1 291 ? -1.644 8.622 5.596 1.00 87.19 291 HIS A N 1
ATOM 2256 C CA . HIS A 1 291 ? -2.257 8.091 6.820 1.00 87.19 291 HIS A CA 1
ATOM 2257 C C . HIS A 1 291 ? -1.486 8.527 8.083 1.00 87.19 291 HIS A C 1
ATOM 2259 O O . HIS A 1 291 ? -0.455 9.194 8.023 1.00 87.19 291 HIS A O 1
ATOM 2265 N N . ALA A 1 292 ? -2.015 8.181 9.258 1.00 82.06 292 ALA A N 1
ATOM 2266 C CA . ALA A 1 292 ? -1.492 8.597 10.558 1.00 82.06 292 ALA A CA 1
ATOM 2267 C C . ALA A 1 292 ? -0.203 7.846 10.950 1.00 82.06 292 ALA A C 1
ATOM 2269 O O . ALA A 1 292 ? -0.253 6.705 11.414 1.00 82.06 292 ALA A O 1
ATOM 2270 N N . SER A 1 293 ? 0.943 8.496 10.755 1.00 79.12 293 SER A N 1
ATOM 2271 C CA . SER A 1 293 ? 2.247 7.834 10.642 1.00 79.12 293 SER A CA 1
ATOM 2272 C C . SER A 1 293 ? 3.063 7.840 11.943 1.00 79.12 293 SER A C 1
ATOM 2274 O O . SER A 1 293 ? 2.893 8.714 12.799 1.00 79.12 293 SER A O 1
ATOM 2276 N N . LYS A 1 294 ? 3.978 6.874 12.097 1.00 76.44 294 LYS A N 1
ATOM 2277 C CA . LYS A 1 294 ? 5.072 6.934 13.080 1.00 76.44 294 LYS A CA 1
ATOM 2278 C C . LYS A 1 294 ? 6.329 7.575 12.489 1.00 76.44 294 LYS A C 1
ATOM 2280 O O . LYS A 1 294 ? 7.092 8.203 13.228 1.00 76.44 294 LYS A O 1
ATOM 2285 N N . GLY A 1 295 ? 6.554 7.377 11.192 1.00 77.44 295 GLY A N 1
ATOM 2286 C CA . GLY A 1 295 ? 7.616 7.990 10.406 1.00 77.44 295 GLY A CA 1
ATOM 2287 C C . GLY A 1 295 ? 7.055 9.017 9.425 1.00 77.44 295 GLY A C 1
ATOM 2288 O O . GLY A 1 295 ? 6.220 9.848 9.778 1.00 77.44 295 GLY A O 1
ATOM 2289 N N . GLY A 1 296 ? 7.556 8.976 8.188 1.00 83.81 296 GLY A N 1
ATOM 2290 C CA . GLY A 1 296 ? 6.898 9.588 7.033 1.00 83.81 296 GLY A CA 1
ATOM 2291 C C . GLY A 1 296 ? 6.059 8.522 6.351 1.00 83.81 296 GLY A C 1
ATOM 2292 O O . GLY A 1 296 ? 4.863 8.435 6.606 1.00 83.81 296 GLY A O 1
ATOM 2293 N N . PHE A 1 297 ? 6.709 7.652 5.574 1.00 90.38 297 PHE A N 1
ATOM 2294 C CA . PHE A 1 297 ? 6.084 6.421 5.083 1.00 90.38 297 PHE A CA 1
ATOM 2295 C C . PHE A 1 297 ? 6.018 5.349 6.178 1.00 90.38 297 PHE A C 1
ATOM 2297 O O . PHE A 1 297 ? 7.059 4.884 6.636 1.00 90.38 297 PHE A O 1
ATOM 2304 N N . ASP A 1 298 ? 4.805 4.923 6.522 1.00 91.44 298 ASP A N 1
ATOM 2305 C CA . ASP A 1 298 ? 4.496 3.792 7.406 1.00 91.44 298 ASP A CA 1
ATOM 2306 C C . ASP A 1 298 ? 3.911 2.632 6.568 1.00 91.44 298 ASP A C 1
ATOM 2308 O O . ASP A 1 298 ? 3.141 2.871 5.633 1.00 91.44 298 ASP A O 1
ATOM 2312 N N . ILE A 1 299 ? 4.192 1.366 6.907 1.00 92.88 299 ILE A N 1
ATOM 2313 C CA . ILE A 1 299 ? 3.489 0.219 6.303 1.00 92.88 299 ILE A CA 1
ATOM 2314 C C . ILE A 1 299 ? 2.058 0.131 6.841 1.00 92.88 299 ILE A C 1
ATOM 2316 O O . ILE A 1 299 ? 1.823 0.103 8.050 1.00 92.88 299 ILE A O 1
ATOM 2320 N N . TYR A 1 300 ? 1.104 -0.014 5.933 1.00 90.62 300 TYR A N 1
ATOM 2321 C CA . TYR A 1 300 ? -0.293 -0.331 6.191 1.00 90.62 300 TYR A CA 1
ATOM 2322 C C . TYR A 1 300 ? -0.657 -1.695 5.599 1.00 90.62 300 TYR A C 1
ATOM 2324 O O . TYR A 1 300 ? 0.005 -2.208 4.694 1.00 90.62 300 TYR A O 1
ATOM 2332 N N . LYS A 1 301 ? -1.720 -2.299 6.134 1.00 87.75 301 LYS A N 1
ATOM 2333 C CA . LYS A 1 301 ? -2.298 -3.559 5.651 1.00 87.75 301 LYS A CA 1
ATOM 2334 C C . LYS A 1 301 ? -3.816 -3.432 5.539 1.00 87.75 301 LYS A C 1
ATOM 2336 O O . LYS A 1 301 ? -4.489 -3.087 6.512 1.00 87.75 301 LYS A O 1
ATOM 2341 N N . PHE A 1 302 ? -4.330 -3.701 4.343 1.00 85.00 302 PHE A N 1
ATOM 2342 C CA . PHE A 1 302 ? -5.743 -3.655 3.982 1.00 85.00 302 PHE A CA 1
ATOM 2343 C C . PHE A 1 302 ? -6.273 -5.050 3.643 1.00 85.00 302 PHE A C 1
ATOM 2345 O O . PHE A 1 302 ? -5.576 -5.849 3.011 1.00 85.00 302 PHE A O 1
ATOM 2352 N N . LYS A 1 303 ? -7.528 -5.316 4.007 1.00 78.94 303 LYS A N 1
ATOM 2353 C CA . LYS A 1 303 ? -8.284 -6.480 3.546 1.00 78.94 303 LYS A CA 1
ATOM 2354 C C . LYS A 1 303 ? -9.744 -6.114 3.272 1.00 78.94 303 LYS A C 1
ATOM 2356 O O . LYS A 1 303 ? -10.429 -5.574 4.136 1.00 78.94 303 LYS A O 1
ATOM 2361 N N . ASP A 1 304 ? -10.208 -6.472 2.079 1.00 75.00 304 ASP A N 1
ATOM 2362 C CA . ASP A 1 304 ? -11.619 -6.481 1.681 1.00 75.00 304 ASP A CA 1
ATOM 2363 C C . ASP A 1 304 ? -12.297 -7.756 2.216 1.00 75.00 304 ASP A C 1
ATOM 2365 O O . ASP A 1 304 ? -11.722 -8.849 2.151 1.00 75.00 304 ASP A O 1
ATOM 2369 N N . LEU A 1 305 ? -13.497 -7.615 2.781 1.00 64.81 305 LEU A N 1
ATOM 2370 C CA . LEU A 1 305 ? -14.289 -8.705 3.360 1.00 64.81 305 LEU A CA 1
ATOM 2371 C C . LEU A 1 305 ? -15.535 -9.047 2.529 1.00 64.81 305 LEU A C 1
ATOM 2373 O O . LEU A 1 305 ? -16.244 -10.003 2.855 1.00 64.81 305 LEU A O 1
ATOM 2377 N N . GLY A 1 306 ? -15.810 -8.285 1.469 1.00 58.31 306 GLY A N 1
ATOM 2378 C CA . GLY A 1 306 ? -17.110 -8.244 0.811 1.00 58.31 306 GLY A CA 1
ATOM 2379 C C . GLY A 1 306 ? -18.151 -7.458 1.618 1.00 58.31 306 GLY A C 1
ATOM 2380 O O . GLY A 1 306 ? -17.878 -6.931 2.694 1.00 58.31 306 GLY A O 1
ATOM 2381 N N . ASN A 1 307 ? -19.374 -7.363 1.084 1.00 48.41 307 ASN A N 1
ATOM 2382 C CA . ASN A 1 307 ? -20.520 -6.696 1.725 1.00 48.41 307 ASN A CA 1
ATOM 2383 C C . ASN A 1 307 ? -20.237 -5.261 2.232 1.00 48.41 307 ASN A C 1
ATOM 2385 O O . ASN A 1 307 ? -20.784 -4.857 3.253 1.00 48.41 307 ASN A O 1
ATOM 2389 N N . GLN A 1 308 ? -19.383 -4.504 1.528 1.00 50.22 308 GLN A N 1
ATOM 2390 C CA . GLN A 1 308 ? -18.934 -3.153 1.916 1.00 50.22 308 GLN A CA 1
ATOM 2391 C C . GLN A 1 308 ? -18.216 -3.088 3.283 1.00 50.22 308 GLN A C 1
ATOM 2393 O O . GLN A 1 308 ? -18.137 -2.025 3.889 1.00 50.22 308 GLN A O 1
ATOM 2398 N N . GLN A 1 309 ? -17.666 -4.208 3.767 1.00 50.09 309 GLN A N 1
ATOM 2399 C CA . GLN A 1 309 ? -16.835 -4.255 4.969 1.00 50.09 309 GLN A CA 1
ATOM 2400 C C . GLN A 1 309 ? -15.359 -4.407 4.593 1.00 50.09 309 GLN A C 1
ATOM 2402 O O . GLN A 1 309 ? -14.989 -5.250 3.773 1.00 50.09 309 GLN A O 1
ATOM 2407 N N . THR A 1 310 ? -14.501 -3.623 5.236 1.00 65.88 310 THR A N 1
ATOM 2408 C CA . THR A 1 310 ? -13.048 -3.675 5.056 1.00 65.88 310 THR A CA 1
ATOM 2409 C C . THR A 1 310 ? -12.335 -3.635 6.405 1.00 65.88 310 THR A C 1
ATOM 2411 O O . THR A 1 310 ? -12.929 -3.357 7.451 1.00 65.88 310 THR A O 1
ATOM 2414 N N . ILE A 1 311 ? -11.037 -3.929 6.395 1.00 67.25 311 ILE A N 1
ATOM 2415 C CA . ILE A 1 311 ? -10.137 -3.665 7.515 1.00 67.25 311 ILE A CA 1
ATOM 2416 C C . ILE A 1 311 ? -8.910 -2.938 6.972 1.00 67.25 311 ILE A C 1
ATOM 2418 O O . ILE A 1 311 ? -8.180 -3.500 6.158 1.00 67.25 311 ILE A O 1
ATOM 2422 N N . LEU A 1 312 ? -8.641 -1.734 7.482 1.00 77.88 312 LEU A N 1
ATOM 2423 C CA . LEU A 1 312 ? -7.360 -1.044 7.337 1.00 77.88 312 LEU A CA 1
ATOM 2424 C C . LEU A 1 312 ? -6.669 -0.930 8.700 1.00 77.88 312 LEU A C 1
ATOM 2426 O O . LEU A 1 312 ? -7.256 -0.445 9.669 1.00 77.88 312 LEU A O 1
ATOM 2430 N N . LEU A 1 313 ? -5.401 -1.337 8.761 1.00 75.81 313 LEU A N 1
ATOM 2431 C CA . LEU A 1 313 ? -4.556 -1.228 9.949 1.00 75.81 313 LEU A CA 1
ATOM 2432 C C . LEU A 1 313 ? -3.196 -0.626 9.587 1.00 75.81 313 LEU A C 1
ATOM 2434 O O . LEU A 1 313 ? -2.566 -1.061 8.621 1.00 75.81 313 LEU A O 1
ATOM 2438 N N . ASN A 1 314 ? -2.708 0.299 10.416 1.00 79.31 314 ASN A N 1
ATOM 2439 C CA . ASN A 1 314 ? -1.278 0.599 10.485 1.00 79.31 314 ASN A CA 1
ATOM 2440 C C . ASN A 1 314 ? -0.566 -0.690 10.937 1.00 79.31 314 ASN A C 1
ATOM 2442 O O . ASN A 1 314 ? -1.001 -1.341 11.893 1.00 79.31 314 ASN A O 1
ATOM 2446 N N . ALA A 1 315 ? 0.488 -1.106 10.239 1.00 82.50 315 ALA A N 1
ATOM 2447 C CA . ALA A 1 315 ? 1.302 -2.244 10.643 1.00 82.50 315 ALA A CA 1
ATOM 2448 C C . ALA A 1 315 ? 2.314 -1.797 11.711 1.00 82.50 315 ALA A C 1
ATOM 2450 O O . ALA A 1 315 ? 3.527 -1.814 11.503 1.00 82.50 315 ALA A O 1
ATOM 2451 N N . THR A 1 316 ? 1.796 -1.384 12.871 1.00 76.06 316 THR A N 1
ATOM 2452 C CA . THR A 1 316 ? 2.569 -0.789 13.968 1.00 76.06 316 THR A CA 1
ATOM 2453 C C . THR A 1 316 ? 3.684 -1.702 14.474 1.00 76.06 316 THR A C 1
ATOM 2455 O O . THR A 1 316 ? 4.642 -1.212 15.069 1.00 76.06 316 THR A O 1
ATOM 2458 N N . GLU A 1 317 ? 3.597 -3.012 14.240 1.00 76.62 317 GLU A N 1
ATOM 2459 C CA . GLU A 1 317 ? 4.646 -3.970 14.571 1.00 76.62 317 GLU A CA 1
ATOM 2460 C C . GLU A 1 317 ? 5.889 -3.844 13.664 1.00 76.62 317 GLU A C 1
ATOM 2462 O O . GLU A 1 317 ? 6.981 -4.248 14.056 1.00 76.62 317 GLU A O 1
ATOM 2467 N N . LEU A 1 318 ? 5.730 -3.259 12.473 1.00 84.69 318 LEU A N 1
ATOM 2468 C CA . LEU A 1 318 ? 6.753 -3.094 11.435 1.00 84.69 318 LEU A CA 1
ATOM 2469 C C . LEU A 1 318 ? 7.396 -1.701 11.450 1.00 84.69 318 LEU A C 1
ATOM 2471 O O . LEU A 1 318 ? 8.589 -1.571 11.155 1.00 84.69 318 LEU A O 1
ATOM 2475 N N . ASN A 1 319 ? 6.600 -0.688 11.804 1.00 86.00 319 ASN A N 1
ATOM 2476 C CA . ASN A 1 319 ? 6.910 0.715 11.537 1.00 86.00 319 ASN A CA 1
ATOM 2477 C C . ASN A 1 319 ? 7.728 1.399 12.639 1.00 86.00 319 ASN A C 1
ATOM 2479 O O . ASN A 1 319 ? 7.529 1.142 13.838 1.00 86.00 319 ASN A O 1
ATOM 2483 N N . THR A 1 320 ? 8.614 2.309 12.230 1.00 85.62 320 THR A N 1
ATOM 2484 C CA . THR A 1 320 ? 9.532 3.068 13.100 1.00 85.62 320 THR A CA 1
ATOM 2485 C C . THR A 1 320 ? 9.383 4.580 12.898 1.00 85.62 320 THR A C 1
ATOM 2487 O O . THR A 1 320 ? 8.374 5.037 12.390 1.00 85.62 320 THR A O 1
ATOM 2490 N N . THR A 1 321 ? 10.351 5.387 13.343 1.00 83.31 321 THR A N 1
ATOM 2491 C CA . THR A 1 321 ? 10.394 6.840 13.075 1.00 83.31 321 THR A CA 1
ATOM 2492 C C . THR A 1 321 ? 11.118 7.188 11.767 1.00 83.31 321 THR A C 1
ATOM 2494 O O . THR A 1 321 ? 11.444 8.349 11.515 1.00 83.31 321 THR A O 1
ATOM 2497 N N . TYR A 1 322 ? 11.423 6.181 10.947 1.00 86.62 322 TYR A N 1
ATOM 2498 C CA . TYR A 1 322 ? 12.035 6.297 9.622 1.00 86.62 322 TYR A CA 1
ATOM 2499 C C . TYR A 1 322 ? 10.983 5.972 8.547 1.00 86.62 322 TYR A C 1
ATOM 2501 O O . TYR A 1 322 ? 9.868 5.595 8.875 1.00 86.62 322 TYR A O 1
ATOM 2509 N N . ASN A 1 323 ? 11.315 6.112 7.264 1.00 88.44 323 ASN A N 1
ATOM 2510 C CA . ASN A 1 323 ? 10.394 5.772 6.179 1.00 88.44 323 ASN A CA 1
ATOM 2511 C C . ASN A 1 323 ? 10.481 4.274 5.849 1.00 88.44 323 ASN A C 1
ATOM 2513 O O . ASN A 1 323 ? 11.475 3.833 5.268 1.00 88.44 323 ASN A O 1
ATOM 2517 N N . GLU A 1 324 ? 9.453 3.490 6.159 1.00 92.44 324 GLU A N 1
ATOM 2518 C CA . GLU A 1 324 ? 9.266 2.150 5.603 1.00 92.44 324 GLU A CA 1
ATOM 2519 C C . GLU A 1 324 ? 8.603 2.237 4.217 1.00 92.44 324 GLU A C 1
ATOM 2521 O O . GLU A 1 324 ? 7.384 2.259 4.105 1.00 92.44 324 GLU A O 1
ATOM 2526 N N . VAL A 1 325 ? 9.399 2.295 3.142 1.00 91.25 325 VAL A N 1
ATOM 2527 C CA . VAL A 1 325 ? 8.880 2.561 1.779 1.00 91.25 325 VAL A CA 1
ATOM 2528 C C . VAL A 1 325 ? 8.524 1.313 0.965 1.00 91.25 325 VAL A C 1
ATOM 2530 O O . VAL A 1 325 ? 7.970 1.431 -0.128 1.00 91.25 325 VAL A O 1
ATOM 2533 N N . ALA A 1 326 ? 8.921 0.121 1.420 1.00 91.69 326 ALA A N 1
ATOM 2534 C CA . ALA A 1 326 ? 8.575 -1.139 0.765 1.00 91.69 326 ALA A CA 1
ATOM 2535 C C . ALA A 1 326 ? 8.574 -2.311 1.754 1.00 91.69 326 ALA A C 1
ATOM 2537 O O . ALA A 1 326 ? 9.504 -2.473 2.548 1.00 91.69 326 ALA A O 1
ATOM 2538 N N . PHE A 1 327 ? 7.565 -3.168 1.629 1.00 92.62 327 PHE A N 1
ATOM 2539 C CA . PHE A 1 327 ? 7.417 -4.451 2.316 1.00 92.62 327 PHE A CA 1
ATOM 2540 C C . PHE A 1 327 ? 7.529 -5.586 1.288 1.00 92.62 327 PHE A C 1
ATOM 2542 O O . PHE A 1 327 ? 7.093 -5.420 0.154 1.00 92.62 327 PHE A O 1
ATOM 2549 N N . LEU A 1 328 ? 8.098 -6.740 1.648 1.00 91.12 328 LEU A N 1
ATOM 2550 C CA . LEU A 1 328 ? 8.263 -7.855 0.711 1.00 91.12 328 LEU A CA 1
ATOM 2551 C C . LEU A 1 328 ? 8.216 -9.228 1.408 1.00 91.12 328 LEU A C 1
ATOM 2553 O O . LEU A 1 328 ? 9.171 -9.565 2.110 1.00 91.12 328 LEU A O 1
ATOM 2557 N N . PRO A 1 329 ? 7.177 -10.066 1.216 1.00 88.00 329 PRO A N 1
ATOM 2558 C CA . PRO A 1 329 ? 7.144 -11.421 1.772 1.00 88.00 329 PRO A CA 1
ATOM 2559 C C . PRO A 1 329 ? 8.286 -12.296 1.233 1.00 88.00 329 PRO A C 1
ATOM 2561 O O . PRO A 1 329 ? 8.577 -12.290 0.038 1.00 88.00 329 PRO A O 1
ATOM 2564 N N . THR A 1 330 ? 8.901 -13.088 2.115 1.00 84.12 330 THR A N 1
ATOM 2565 C CA . THR A 1 330 ? 9.930 -14.087 1.761 1.00 84.12 330 THR A CA 1
ATOM 2566 C C . THR A 1 330 ? 9.580 -15.500 2.240 1.00 84.12 330 THR A C 1
ATOM 2568 O O . THR A 1 330 ? 10.035 -16.475 1.648 1.00 84.12 330 THR A O 1
ATOM 2571 N N . SER A 1 331 ? 8.723 -15.635 3.258 1.00 80.50 331 SER A N 1
ATOM 2572 C CA . SER A 1 331 ? 8.039 -16.880 3.639 1.00 80.50 331 SER A CA 1
ATOM 2573 C C . SER A 1 331 ? 6.730 -16.567 4.390 1.00 80.50 331 SER A C 1
ATOM 2575 O O . SER A 1 331 ? 6.383 -15.402 4.563 1.00 80.50 331 SER A O 1
ATOM 2577 N N . GLU A 1 332 ? 6.016 -17.586 4.888 1.00 75.69 332 GLU A N 1
ATOM 2578 C CA . GLU A 1 332 ? 4.847 -17.415 5.780 1.00 75.69 332 GLU A CA 1
ATOM 2579 C C . GLU A 1 332 ? 5.162 -16.529 7.006 1.00 75.69 332 GLU A C 1
ATOM 2581 O O . GLU A 1 332 ? 4.325 -15.742 7.450 1.00 75.69 332 GLU A O 1
ATOM 2586 N N . ASN A 1 333 ? 6.387 -16.635 7.538 1.00 77.75 333 ASN A N 1
ATOM 2587 C CA . ASN A 1 333 ? 6.803 -15.996 8.789 1.00 77.75 333 ASN A CA 1
ATOM 2588 C C . ASN A 1 333 ? 7.989 -15.029 8.631 1.00 77.75 333 ASN A C 1
ATOM 2590 O O . ASN A 1 333 ? 8.484 -14.514 9.630 1.00 77.75 333 ASN A O 1
ATOM 2594 N N . SER A 1 334 ? 8.439 -14.745 7.406 1.00 84.81 334 SER A N 1
ATOM 2595 C CA . SER A 1 334 ? 9.527 -13.795 7.149 1.00 84.81 334 SER A CA 1
ATOM 2596 C C . SER A 1 334 ? 9.222 -12.871 5.980 1.00 84.81 334 SER A C 1
ATOM 2598 O O . SER A 1 334 ? 8.591 -13.258 4.995 1.00 84.81 334 SER A O 1
ATOM 2600 N N . PHE A 1 335 ? 9.712 -11.645 6.083 1.00 89.31 335 PHE A N 1
ATOM 2601 C CA . PHE A 1 335 ? 9.590 -10.622 5.056 1.00 89.31 335 PHE A CA 1
ATOM 2602 C C . PHE A 1 335 ? 10.777 -9.660 5.154 1.00 89.31 335 PHE A C 1
ATOM 2604 O O . PHE A 1 335 ? 11.446 -9.564 6.186 1.00 89.31 335 PHE A O 1
ATOM 2611 N N . TYR A 1 336 ? 11.056 -8.963 4.061 1.00 91.50 336 TYR A N 1
ATOM 2612 C CA . TYR A 1 336 ? 11.997 -7.857 4.029 1.00 91.50 336 TYR A CA 1
ATOM 2613 C C . TYR A 1 336 ? 11.248 -6.523 4.109 1.00 91.50 336 TYR A C 1
ATOM 2615 O O . TYR A 1 336 ? 10.151 -6.386 3.569 1.00 91.50 336 TYR A O 1
ATOM 2623 N N . ILE A 1 337 ? 11.856 -5.531 4.756 1.00 92.00 337 ILE A N 1
ATOM 2624 C CA . ILE A 1 337 ? 11.404 -4.136 4.768 1.00 92.00 337 ILE A CA 1
ATOM 2625 C C . ILE A 1 337 ? 12.547 -3.258 4.271 1.00 92.00 337 ILE A C 1
ATOM 2627 O O . ILE A 1 337 ? 13.664 -3.355 4.788 1.00 92.00 337 ILE A O 1
ATOM 2631 N N . LYS A 1 338 ? 12.284 -2.389 3.290 1.00 91.88 338 LYS A N 1
ATOM 2632 C CA . LYS A 1 338 ? 13.197 -1.294 2.940 1.00 91.88 338 LYS A CA 1
ATOM 2633 C C . LYS A 1 338 ? 12.868 -0.090 3.819 1.00 91.88 338 LYS A C 1
ATOM 2635 O O . LYS A 1 338 ? 11.747 0.411 3.785 1.00 91.88 338 LYS A O 1
ATOM 2640 N N . ARG A 1 339 ? 13.862 0.366 4.581 1.00 90.06 339 ARG A N 1
ATOM 2641 C CA . ARG A 1 339 ? 13.759 1.483 5.523 1.00 90.06 339 ARG A CA 1
ATOM 2642 C C . ARG A 1 339 ? 14.769 2.572 5.166 1.00 90.06 339 ARG A C 1
ATOM 2644 O O . ARG A 1 339 ? 15.936 2.268 4.912 1.00 90.06 339 ARG A O 1
ATOM 2651 N N . GLU A 1 340 ? 14.322 3.823 5.167 1.00 86.12 340 GLU A N 1
ATOM 2652 C CA . GLU A 1 340 ? 15.087 4.995 4.725 1.00 86.12 340 GLU A CA 1
ATOM 2653 C C . GLU A 1 340 ? 15.060 6.116 5.767 1.00 86.12 340 GLU A C 1
ATOM 2655 O O . GLU A 1 340 ? 14.029 6.397 6.375 1.00 86.12 340 GLU A O 1
ATOM 2660 N N . ASN A 1 341 ? 16.180 6.811 5.938 1.00 81.25 341 ASN A N 1
ATOM 2661 C CA . ASN A 1 341 ? 16.238 8.092 6.634 1.00 81.25 341 ASN A CA 1
ATOM 2662 C C . ASN A 1 341 ? 17.244 9.028 5.926 1.00 81.25 341 ASN A C 1
ATOM 2664 O O . ASN A 1 341 ? 17.751 8.706 4.852 1.00 81.25 341 ASN A O 1
ATOM 2668 N N . LYS A 1 342 ? 17.546 10.193 6.515 1.00 72.44 342 LYS A N 1
ATOM 2669 C CA . LYS A 1 342 ? 18.448 11.200 5.914 1.00 72.44 342 LYS A CA 1
ATOM 2670 C C . LYS A 1 342 ? 19.926 10.771 5.817 1.00 72.44 342 LYS A C 1
ATOM 2672 O O . LYS A 1 342 ? 20.702 11.461 5.165 1.00 72.44 342 LYS A O 1
ATOM 2677 N N . GLU A 1 343 ? 20.317 9.667 6.452 1.00 76.56 343 GLU A N 1
ATOM 2678 C CA . GLU A 1 343 ? 21.704 9.183 6.549 1.00 76.56 343 GLU A CA 1
ATOM 2679 C C . GLU A 1 343 ? 21.919 7.836 5.840 1.00 76.56 343 GLU A C 1
ATOM 2681 O O . GLU A 1 343 ? 22.994 7.585 5.296 1.00 76.56 343 GLU A O 1
ATOM 2686 N N . GLN A 1 344 ? 20.912 6.958 5.851 1.00 77.81 344 GLN A N 1
ATOM 2687 C CA . GLN A 1 344 ? 21.012 5.578 5.378 1.00 77.81 344 GLN A CA 1
ATOM 2688 C C . GLN A 1 344 ? 19.727 5.087 4.705 1.00 77.81 344 GLN A C 1
ATOM 2690 O O . GLN A 1 344 ? 18.616 5.542 4.973 1.00 77.81 344 GLN A O 1
ATOM 2695 N N . THR A 1 345 ? 19.882 4.085 3.846 1.00 83.94 345 THR A N 1
ATOM 2696 C CA . THR A 1 345 ? 18.784 3.317 3.258 1.00 83.94 345 THR A CA 1
ATOM 2697 C C . THR A 1 345 ? 19.193 1.858 3.222 1.00 83.94 345 THR A C 1
ATOM 2699 O O . THR A 1 345 ? 20.258 1.525 2.706 1.00 83.94 345 THR A O 1
ATOM 2702 N N . GLN A 1 346 ? 18.374 1.001 3.826 1.00 87.12 346 GLN A N 1
ATOM 2703 C CA . GLN A 1 346 ? 18.788 -0.344 4.202 1.00 87.12 346 GLN A CA 1
ATOM 2704 C C . GLN A 1 346 ? 17.614 -1.325 4.132 1.00 87.12 346 GLN A C 1
ATOM 2706 O O . GLN A 1 346 ? 16.481 -1.006 4.496 1.00 87.12 346 GLN A O 1
ATOM 2711 N N . LEU A 1 347 ? 17.906 -2.545 3.678 1.00 89.38 347 LEU A N 1
ATOM 2712 C CA . LEU A 1 347 ? 16.976 -3.668 3.704 1.00 89.38 347 LEU A CA 1
ATOM 2713 C C . LEU A 1 347 ? 17.120 -4.434 5.030 1.00 89.38 347 LEU A C 1
ATOM 2715 O O . LEU A 1 347 ? 18.226 -4.820 5.421 1.00 89.38 347 LEU A O 1
ATOM 2719 N N . PHE A 1 348 ? 16.010 -4.667 5.718 1.00 89.31 348 PHE A N 1
ATOM 2720 C CA . PHE A 1 348 ? 15.945 -5.420 6.968 1.00 89.31 348 PHE A CA 1
ATOM 2721 C C . PHE A 1 348 ? 15.141 -6.695 6.756 1.00 89.31 348 PHE A C 1
ATOM 2723 O O . PHE A 1 348 ? 14.032 -6.638 6.235 1.00 89.31 348 PHE A O 1
ATOM 2730 N N . SER A 1 349 ? 15.676 -7.834 7.187 1.00 89.00 349 SER A N 1
ATOM 2731 C CA . SER A 1 349 ? 14.908 -9.066 7.332 1.00 89.00 349 SER A CA 1
ATOM 2732 C C . SER A 1 349 ? 14.241 -9.081 8.687 1.00 89.00 349 SER A C 1
ATOM 2734 O O . SER A 1 349 ? 14.871 -8.782 9.703 1.00 89.00 349 SER A O 1
ATOM 2736 N N . VAL A 1 350 ? 12.958 -9.406 8.686 1.00 87.75 350 VAL A N 1
ATOM 2737 C CA . VAL A 1 350 ? 12.109 -9.398 9.864 1.00 87.75 350 VAL A CA 1
ATOM 2738 C C . VAL A 1 350 ? 11.383 -10.735 9.908 1.00 87.75 350 VAL A C 1
ATOM 2740 O O . VAL A 1 350 ? 10.725 -11.140 8.947 1.00 87.75 350 VAL A O 1
ATOM 2743 N N . ILE A 1 351 ? 11.552 -11.446 11.020 1.00 82.38 351 ILE A N 1
ATOM 2744 C CA . ILE A 1 351 ? 11.047 -12.806 11.204 1.00 82.38 351 ILE A CA 1
ATOM 2745 C C . ILE A 1 351 ? 10.062 -12.805 12.373 1.00 82.38 351 ILE A C 1
ATOM 2747 O O . ILE A 1 351 ? 10.440 -12.484 13.501 1.00 82.38 351 ILE A O 1
ATOM 2751 N N . LYS A 1 352 ? 8.813 -13.201 12.107 1.00 74.94 352 LYS A N 1
ATOM 2752 C CA . LYS A 1 352 ? 7.827 -13.548 13.137 1.00 74.94 352 LYS A CA 1
ATOM 2753 C C . LYS A 1 352 ? 8.329 -14.791 13.867 1.00 74.94 352 LYS A C 1
ATOM 2755 O O . LYS A 1 352 ? 8.582 -15.814 13.230 1.00 74.94 352 LYS A O 1
ATOM 2760 N N . GLN A 1 353 ? 8.502 -14.709 15.184 1.00 67.25 353 GLN A N 1
ATOM 2761 C CA . GLN A 1 353 ? 8.916 -15.869 15.974 1.00 67.25 353 GLN A CA 1
ATOM 2762 C C . GLN A 1 353 ? 7.843 -16.973 15.990 1.00 67.25 353 GLN A C 1
ATOM 2764 O O . GLN A 1 353 ? 6.720 -16.799 15.513 1.00 67.25 353 GLN A O 1
ATOM 2769 N N . ALA A 1 354 ? 8.212 -18.150 16.496 1.00 63.38 354 ALA A N 1
ATOM 2770 C CA . ALA A 1 354 ? 7.316 -19.299 16.551 1.00 63.38 354 ALA A CA 1
ATOM 2771 C C . ALA A 1 354 ? 6.101 -19.035 17.457 1.00 63.38 354 ALA A C 1
ATOM 2773 O O . ALA A 1 354 ? 6.195 -18.342 18.468 1.00 63.38 354 ALA A O 1
ATOM 2774 N N . THR A 1 355 ? 4.958 -19.630 17.110 1.00 64.44 355 THR A N 1
ATOM 2775 C CA . THR A 1 355 ? 3.767 -19.626 17.968 1.00 64.44 355 THR A CA 1
ATOM 2776 C C . THR A 1 355 ? 4.070 -20.320 19.298 1.00 64.44 355 THR A C 1
ATOM 2778 O O . THR A 1 355 ? 4.429 -21.497 19.288 1.00 64.44 355 THR A O 1
ATOM 2781 N N . LEU A 1 356 ? 3.889 -19.613 20.416 1.00 68.44 356 LEU A N 1
ATOM 2782 C CA . LEU A 1 356 ? 3.962 -20.174 21.767 1.00 68.44 356 LEU A CA 1
ATOM 2783 C C . LEU A 1 356 ? 2.552 -20.549 22.242 1.00 68.44 356 LEU A C 1
ATOM 2785 O O . LEU A 1 356 ? 2.245 -21.735 22.355 1.00 68.44 356 LEU A O 1
ATOM 2789 N N . THR A 1 357 ? 1.651 -19.573 22.404 1.00 73.25 357 THR A N 1
ATOM 2790 C CA . THR A 1 357 ? 0.239 -19.848 22.717 1.00 73.25 357 THR A CA 1
ATOM 2791 C C . THR A 1 357 ? -0.600 -20.062 21.457 1.00 73.25 357 THR A C 1
ATOM 2793 O O . THR A 1 357 ? -0.626 -19.227 20.549 1.00 73.25 357 THR A O 1
ATOM 2796 N N . LYS A 1 358 ? -1.402 -21.131 21.434 1.00 81.25 358 LYS A N 1
ATOM 2797 C CA . LYS A 1 358 ? -2.493 -21.311 20.465 1.00 81.25 358 LYS A CA 1
ATOM 2798 C C . LYS A 1 358 ? -3.836 -21.174 21.180 1.00 81.25 358 LYS A C 1
ATOM 2800 O O . LYS A 1 358 ? -4.203 -22.052 21.954 1.00 81.25 358 LYS A O 1
ATOM 2805 N N . VAL A 1 359 ? -4.593 -20.128 20.863 1.00 83.31 359 VAL A N 1
ATOM 2806 C CA . VAL A 1 359 ? -5.954 -19.949 21.383 1.00 83.31 359 VAL A CA 1
ATOM 2807 C C . VAL A 1 359 ? -6.953 -20.557 20.405 1.00 83.31 359 VAL A C 1
ATOM 2809 O O . VAL A 1 359 ? -6.881 -20.313 19.199 1.00 83.31 359 VAL A O 1
ATOM 2812 N N . ILE A 1 360 ? -7.891 -21.348 20.919 1.00 88.69 360 ILE A N 1
ATOM 2813 C CA . ILE A 1 360 ? -8.985 -21.954 20.154 1.00 88.69 360 ILE A CA 1
ATOM 2814 C C . ILE A 1 360 ? -10.322 -21.624 20.811 1.00 88.69 360 ILE A C 1
ATOM 2816 O O . ILE A 1 360 ? -10.388 -21.395 22.021 1.00 88.69 360 ILE A O 1
ATOM 2820 N N . GLY A 1 361 ? -11.378 -21.577 20.008 1.00 92.69 361 GLY A N 1
ATOM 2821 C CA . GLY A 1 361 ? -12.701 -21.231 20.496 1.00 92.69 361 GLY A CA 1
ATOM 2822 C C . GLY A 1 361 ? -13.780 -21.314 19.429 1.00 92.69 361 GLY A C 1
ATOM 2823 O O . GLY A 1 361 ? -13.508 -21.670 18.279 1.00 92.69 361 GLY A O 1
ATOM 2824 N N . THR A 1 362 ? -15.003 -20.966 19.818 1.00 94.88 362 THR A N 1
ATOM 2825 C CA . THR A 1 362 ? -16.152 -20.841 18.916 1.00 94.88 362 THR A CA 1
ATOM 2826 C C . THR A 1 362 ? -16.912 -19.538 19.151 1.00 94.88 362 THR A C 1
ATOM 2828 O O . THR A 1 362 ? -16.876 -18.974 20.245 1.00 94.88 362 THR A O 1
ATOM 2831 N N . VAL A 1 363 ? -17.619 -19.059 18.128 1.00 92.62 363 VAL A N 1
ATOM 2832 C CA . VAL A 1 363 ? -18.590 -17.963 18.233 1.00 92.62 363 VAL A CA 1
ATOM 2833 C C . VAL A 1 363 ? -19.960 -18.460 17.780 1.00 92.62 363 VAL A C 1
ATOM 2835 O O . VAL A 1 363 ? -20.094 -19.040 16.699 1.00 92.62 363 VAL A O 1
ATOM 2838 N N . THR A 1 364 ? -20.977 -18.221 18.604 1.00 96.38 364 THR A N 1
ATOM 2839 C CA . THR A 1 364 ? -22.378 -18.586 18.341 1.00 96.38 364 THR A CA 1
ATOM 2840 C C . THR A 1 364 ? -23.317 -17.414 18.617 1.00 96.38 364 THR A C 1
ATOM 2842 O O . THR A 1 364 ? -22.919 -16.454 19.273 1.00 96.38 364 THR A O 1
ATOM 2845 N N . ASP A 1 365 ? -24.555 -17.469 18.128 1.00 90.81 365 ASP A N 1
ATOM 2846 C CA . ASP A 1 365 ? -25.615 -16.514 18.483 1.00 90.81 365 ASP A CA 1
ATOM 2847 C C . ASP A 1 365 ? -26.349 -16.917 19.780 1.00 90.81 365 ASP A C 1
ATOM 2849 O O . ASP A 1 365 ? -26.066 -17.962 20.379 1.00 90.81 365 ASP A O 1
ATOM 2853 N N . GLU A 1 366 ? -27.323 -16.116 20.225 1.00 90.50 366 GLU A N 1
ATOM 2854 C CA . GLU A 1 366 ? -28.123 -16.401 21.423 1.00 90.50 366 GLU A CA 1
ATOM 2855 C C . GLU A 1 366 ? -28.922 -17.720 21.359 1.00 90.50 366 GLU A C 1
ATOM 2857 O O . GLU A 1 366 ? -29.302 -18.249 22.405 1.00 90.50 366 GLU A O 1
ATOM 2862 N N . ASN A 1 367 ? -29.131 -18.281 20.163 1.00 91.25 367 ASN A N 1
ATOM 2863 C CA . ASN A 1 367 ? -29.802 -19.564 19.936 1.00 91.25 367 ASN A CA 1
ATOM 2864 C C . ASN A 1 367 ? -28.819 -20.751 19.965 1.00 91.25 367 ASN A C 1
ATOM 2866 O O . ASN A 1 367 ? -29.236 -21.892 20.159 1.00 91.25 367 ASN A O 1
ATOM 2870 N N . GLY A 1 368 ? -27.518 -20.483 19.811 1.00 90.56 368 GLY A N 1
ATOM 2871 C CA . GLY A 1 368 ? -26.449 -21.480 19.726 1.00 90.56 368 GLY A CA 1
ATOM 2872 C C . GLY A 1 368 ? -25.991 -21.792 18.297 1.00 90.56 368 GLY A C 1
ATOM 2873 O O . GLY A 1 368 ? -25.131 -22.655 18.123 1.00 90.56 368 GLY A O 1
ATOM 2874 N N . GLU A 1 369 ? -26.516 -21.095 17.286 1.00 92.12 369 GLU A N 1
ATOM 2875 C CA . GLU A 1 369 ? -26.123 -21.280 15.886 1.00 92.12 369 GLU A CA 1
ATOM 2876 C C . GLU A 1 369 ? -24.737 -20.662 15.613 1.00 92.12 369 GLU A C 1
ATOM 2878 O O . GLU A 1 369 ? -24.398 -19.623 16.188 1.00 92.12 369 GLU A O 1
ATOM 2883 N N . PRO A 1 370 ? -23.902 -21.271 14.749 1.00 92.69 370 PRO A N 1
ATOM 2884 C CA . PRO A 1 370 ? -22.528 -20.832 14.525 1.00 92.69 370 PRO A CA 1
ATOM 2885 C C . PRO A 1 370 ? -22.444 -19.516 13.740 1.00 92.69 370 PRO A C 1
ATOM 2887 O O . PRO A 1 370 ? -22.907 -19.420 12.602 1.00 92.69 370 PRO A O 1
ATOM 2890 N N . VAL A 1 371 ? -21.755 -18.518 14.298 1.00 75.81 371 VAL A N 1
ATOM 2891 C CA . VAL A 1 371 ? -21.521 -17.235 13.617 1.00 75.81 371 VAL A CA 1
ATOM 2892 C C . VAL A 1 371 ? -20.235 -17.332 12.799 1.00 75.81 371 VAL A C 1
ATOM 2894 O O . VAL A 1 371 ? -19.131 -17.250 13.337 1.00 75.81 371 VAL A O 1
ATOM 2897 N N . SER A 1 372 ? -20.380 -17.525 11.488 1.00 72.44 372 SER A N 1
ATOM 2898 C CA . SER A 1 372 ? -19.282 -17.533 10.510 1.00 72.44 372 SER A CA 1
ATOM 2899 C C . SER A 1 372 ? -18.780 -16.116 10.218 1.00 72.44 372 SER A C 1
ATOM 2901 O O . SER A 1 372 ? -19.586 -15.201 10.082 1.00 72.44 372 SER A O 1
ATOM 2903 N N . GLY A 1 373 ? -17.467 -15.936 10.044 1.00 54.16 373 GLY A N 1
ATOM 2904 C CA . GLY A 1 373 ? -16.864 -14.635 9.720 1.00 54.16 373 GLY A CA 1
ATOM 2905 C C . GLY A 1 373 ? -16.799 -13.627 10.877 1.00 54.16 373 GLY A C 1
ATOM 2906 O O . GLY A 1 373 ? -16.436 -12.477 10.648 1.00 54.16 373 GLY A O 1
ATOM 2907 N N . ALA A 1 374 ? -17.108 -14.036 12.110 1.00 62.94 374 ALA A N 1
ATOM 2908 C CA . ALA A 1 374 ? -16.926 -13.209 13.300 1.00 62.94 374 ALA A CA 1
ATOM 2909 C C . ALA A 1 374 ? -15.434 -12.949 13.550 1.00 62.94 374 ALA A C 1
ATOM 2911 O O . ALA A 1 374 ? -14.636 -13.888 13.581 1.00 62.94 374 ALA A O 1
ATOM 2912 N N . TYR A 1 375 ? -15.065 -11.690 13.773 1.00 58.19 375 TYR A N 1
ATOM 2913 C CA . TYR A 1 375 ? -13.713 -11.287 14.148 1.00 58.19 375 TYR A CA 1
ATOM 2914 C C . TYR A 1 375 ? -13.496 -11.481 15.634 1.00 58.19 375 TYR A C 1
ATOM 2916 O O . TYR A 1 375 ? -14.286 -11.008 16.445 1.00 58.19 375 TYR A O 1
ATOM 2924 N N . VAL A 1 376 ? -12.392 -12.131 15.984 1.00 72.62 376 VAL A N 1
ATOM 2925 C CA . VAL A 1 376 ? -11.980 -12.379 17.363 1.00 72.62 376 VAL A CA 1
ATOM 2926 C C . VAL A 1 376 ? -10.649 -11.677 17.599 1.00 72.62 376 VAL A C 1
ATOM 2928 O O . VAL A 1 376 ? -9.612 -12.120 17.108 1.00 72.62 376 VAL A O 1
ATOM 2931 N N . LEU A 1 377 ? -10.693 -10.570 18.338 1.00 62.97 377 LEU A N 1
ATOM 2932 C CA . LEU A 1 377 ? -9.538 -9.795 18.793 1.00 62.97 377 LEU A CA 1
ATOM 2933 C C . LEU A 1 377 ? -9.024 -10.385 20.114 1.00 62.97 377 LEU A C 1
ATOM 2935 O O . LEU A 1 377 ? -9.835 -10.660 21.000 1.00 62.97 377 LEU A O 1
ATOM 2939 N N . ILE A 1 378 ? -7.708 -10.562 20.268 1.00 71.50 378 ILE A N 1
ATOM 2940 C CA . ILE A 1 378 ? -7.062 -11.178 21.441 1.00 71.50 378 ILE A CA 1
ATOM 2941 C C . ILE A 1 378 ? -5.805 -10.396 21.833 1.00 71.50 378 ILE A C 1
ATOM 2943 O O . ILE A 1 378 ? -4.883 -10.261 21.034 1.00 71.50 378 ILE A O 1
ATOM 2947 N N . GLY A 1 379 ? -5.759 -9.916 23.078 1.00 64.94 379 GLY A N 1
ATOM 2948 C CA . GLY A 1 379 ? -4.777 -8.945 23.580 1.00 64.94 379 GLY A CA 1
ATOM 2949 C C . GLY A 1 379 ? -5.329 -7.515 23.688 1.00 64.94 379 GLY A C 1
ATOM 2950 O O . GLY A 1 379 ? -4.566 -6.554 23.729 1.00 64.94 379 GLY A O 1
ATOM 2951 N N . GLY A 1 380 ? -6.656 -7.344 23.702 1.00 49.81 380 GLY A N 1
ATOM 2952 C CA . GLY A 1 380 ? -7.285 -6.019 23.718 1.00 49.81 380 GLY A CA 1
ATOM 2953 C C . GLY A 1 380 ? -7.080 -5.228 22.410 1.00 49.81 380 GLY A C 1
ATOM 2954 O O . GLY A 1 380 ? -6.939 -5.833 21.347 1.00 49.81 380 GLY A O 1
ATOM 2955 N N . PRO A 1 381 ? -7.096 -3.879 22.444 1.00 37.50 381 PRO A N 1
ATOM 2956 C CA . PRO A 1 381 ? -7.057 -3.053 21.232 1.00 37.50 381 PRO A CA 1
ATOM 2957 C C . PRO A 1 381 ? -5.756 -3.109 20.422 1.00 37.50 381 PRO A C 1
ATOM 2959 O O . PRO A 1 381 ? -5.803 -2.784 19.243 1.00 37.50 381 PRO A O 1
ATOM 2962 N N . SER A 1 382 ? -4.618 -3.475 21.020 1.00 39.56 382 SER A N 1
ATOM 2963 C CA . SER A 1 382 ? -3.335 -3.712 20.325 1.00 39.56 382 SER A CA 1
ATOM 2964 C C . SER A 1 382 ? -3.040 -5.204 20.122 1.00 39.56 382 SER A C 1
ATOM 2966 O O . SER A 1 382 ? -1.921 -5.583 19.784 1.00 39.56 382 SER A O 1
ATOM 2968 N N . GLY A 1 383 ? -4.042 -6.052 20.361 1.00 53.88 383 GLY A N 1
ATOM 2969 C CA . GLY A 1 383 ? -3.951 -7.494 20.230 1.00 53.88 383 GLY A CA 1
ATOM 2970 C C . GLY A 1 383 ? -3.943 -7.986 18.783 1.00 53.88 383 GLY A C 1
ATOM 2971 O O . GLY A 1 383 ? -4.335 -7.283 17.850 1.00 53.88 383 GLY A O 1
ATOM 2972 N N . GLY A 1 384 ? -3.538 -9.243 18.599 1.00 57.50 384 GLY A N 1
ATOM 2973 C CA . GLY A 1 384 ? -3.737 -9.937 17.330 1.00 57.50 384 GLY A CA 1
ATOM 2974 C C . GLY A 1 384 ? -5.201 -10.340 17.130 1.00 57.50 384 GLY A C 1
ATOM 2975 O O . GLY A 1 384 ? -6.024 -10.247 18.039 1.00 57.50 384 GLY A O 1
ATOM 2976 N N . PHE A 1 385 ? -5.540 -10.815 15.934 1.00 66.50 385 PHE A N 1
ATOM 2977 C CA . PHE A 1 385 ? -6.905 -11.232 15.616 1.00 66.50 385 PHE A CA 1
ATOM 2978 C C . PHE A 1 385 ? -6.947 -12.532 14.810 1.00 66.50 385 PHE A C 1
ATOM 2980 O O . PHE A 1 385 ? -5.942 -13.012 14.284 1.00 66.50 385 PHE A O 1
ATOM 2987 N N . THR A 1 386 ? -8.145 -13.093 14.714 1.00 64.25 386 THR A N 1
ATOM 2988 C CA . THR A 1 386 ? -8.512 -14.189 13.814 1.00 64.25 386 THR A CA 1
ATOM 2989 C C . THR A 1 386 ? -9.988 -14.040 13.419 1.00 64.25 386 THR A C 1
ATOM 2991 O O . THR A 1 386 ? -10.670 -13.141 13.920 1.00 64.25 386 THR A O 1
ATOM 2994 N N . SER A 1 387 ? -10.492 -14.893 12.531 1.00 65.38 387 SER A N 1
ATOM 2995 C CA . SER A 1 387 ? -11.911 -14.950 12.160 1.00 65.38 387 SER A CA 1
ATOM 2996 C C . SER A 1 387 ? -12.463 -16.374 12.248 1.00 65.38 387 SER A C 1
ATOM 2998 O O . SER A 1 387 ? -11.704 -17.348 12.266 1.00 65.38 387 SER A O 1
ATOM 3000 N N . THR A 1 388 ? -13.788 -16.508 12.347 1.00 71.31 388 THR A N 1
ATOM 3001 C CA . THR A 1 388 ? -14.446 -17.817 12.451 1.00 71.31 388 THR A CA 1
ATOM 3002 C C . THR A 1 388 ? -14.733 -18.484 11.108 1.00 71.31 388 THR A C 1
ATOM 3004 O O . THR A 1 388 ? -15.115 -17.841 10.127 1.00 71.31 388 THR A O 1
ATOM 3007 N N . ASP A 1 389 ? -14.612 -19.813 11.090 1.00 63.91 389 ASP A N 1
ATOM 3008 C CA . ASP A 1 389 ? -15.004 -20.668 9.971 1.00 63.91 389 ASP A CA 1
ATOM 3009 C C . ASP A 1 389 ? -16.537 -20.799 9.824 1.00 63.91 389 ASP A C 1
ATOM 3011 O O . ASP A 1 389 ? -17.324 -20.301 10.631 1.00 63.91 389 ASP A O 1
ATOM 3015 N N . LYS A 1 390 ? -16.980 -21.552 8.805 1.00 72.44 390 LYS A N 1
ATOM 3016 C CA . LYS A 1 390 ? -18.406 -21.830 8.521 1.00 72.44 390 LYS A CA 1
ATOM 3017 C C . LYS A 1 390 ? -19.144 -22.639 9.605 1.00 72.44 390 LYS A C 1
ATOM 3019 O O . LYS A 1 390 ? -20.309 -22.976 9.422 1.00 72.44 390 LYS A O 1
ATOM 3024 N N . ARG A 1 391 ? -18.468 -23.007 10.694 1.00 83.88 391 ARG A N 1
ATOM 3025 C CA . ARG A 1 391 ? -18.995 -23.700 11.878 1.00 83.88 391 ARG A CA 1
ATOM 3026 C C . ARG A 1 391 ? -18.749 -22.881 13.155 1.00 83.88 391 ARG A C 1
ATOM 3028 O O . ARG A 1 391 ? -18.889 -23.415 14.250 1.00 83.88 391 ARG A O 1
ATOM 3035 N N . GLY A 1 392 ? -18.382 -21.605 13.023 1.00 79.81 392 GLY A N 1
ATOM 3036 C CA . GLY A 1 392 ? -18.123 -20.705 14.140 1.00 79.81 392 GLY A CA 1
ATOM 3037 C C . GLY A 1 392 ? -16.787 -20.942 14.848 1.00 79.81 392 GLY A C 1
ATOM 3038 O O . GLY A 1 392 ? -16.512 -20.235 15.810 1.00 79.81 392 GLY A O 1
ATOM 3039 N N . ASN A 1 393 ? -15.942 -21.891 14.424 1.00 88.44 393 ASN A N 1
ATOM 3040 C CA . ASN A 1 393 ? -14.660 -22.156 15.089 1.00 88.44 393 ASN A CA 1
ATOM 3041 C C . ASN A 1 393 ? -13.626 -21.099 14.713 1.00 88.44 393 ASN A C 1
ATOM 3043 O O . ASN A 1 393 ? -13.513 -20.744 13.541 1.00 88.44 393 ASN A O 1
ATOM 3047 N N . TYR A 1 394 ? -12.784 -20.698 15.661 1.00 82.94 394 TYR A N 1
ATOM 3048 C CA . TYR A 1 394 ? -11.596 -19.897 15.383 1.00 82.94 394 TYR A CA 1
ATOM 3049 C C . TYR A 1 394 ? -10.313 -20.537 15.915 1.00 82.94 394 TYR A C 1
ATOM 3051 O O . TYR A 1 394 ? -10.300 -21.421 16.775 1.00 82.94 394 TYR A O 1
ATOM 3059 N N . THR A 1 395 ? -9.186 -20.071 15.385 1.00 83.62 395 THR A N 1
ATOM 3060 C CA . THR A 1 395 ? -7.853 -20.353 15.918 1.00 83.62 395 THR A CA 1
ATOM 3061 C C . THR A 1 395 ? -7.013 -19.093 15.800 1.00 83.62 395 THR A C 1
ATOM 3063 O O . THR A 1 395 ? -6.816 -18.575 14.703 1.00 83.62 395 THR A O 1
ATOM 3066 N N . TYR A 1 396 ? -6.496 -18.625 16.928 1.00 79.88 396 TYR A N 1
ATOM 3067 C CA . TYR A 1 396 ? -5.492 -17.573 17.002 1.00 79.88 396 TYR A CA 1
ATOM 3068 C C . TYR A 1 396 ? -4.148 -18.175 17.435 1.00 79.88 396 TYR A C 1
ATOM 3070 O O . TYR A 1 396 ? -4.091 -19.180 18.150 1.00 79.88 396 TYR A O 1
ATOM 3078 N N . LYS A 1 397 ? -3.056 -17.574 16.967 1.00 75.62 397 LYS A N 1
ATOM 3079 C CA . LYS A 1 397 ? -1.677 -17.988 17.233 1.00 75.62 397 LYS A CA 1
ATOM 3080 C C . LYS A 1 397 ? -0.923 -16.780 17.790 1.00 75.62 397 LYS A C 1
ATOM 3082 O O . LYS A 1 397 ? -0.675 -15.839 17.041 1.00 75.62 397 LYS A O 1
ATOM 3087 N N . SER A 1 398 ? -0.551 -16.816 19.068 1.00 69.50 398 SER A N 1
ATOM 3088 C CA . SER A 1 398 ? 0.357 -15.833 19.664 1.00 69.50 398 SER A CA 1
ATOM 3089 C C . SER A 1 398 ? 1.789 -16.354 19.681 1.00 69.50 398 SER A C 1
ATOM 3091 O O . SER A 1 398 ? 2.044 -17.554 19.732 1.00 69.50 398 SER A O 1
ATOM 3093 N N . THR A 1 399 ? 2.730 -15.426 19.645 1.00 62.53 399 THR A N 1
ATOM 3094 C CA . THR A 1 399 ? 4.174 -15.658 19.817 1.00 62.53 399 THR A CA 1
ATOM 3095 C C . THR A 1 399 ? 4.638 -15.325 21.238 1.00 62.53 399 THR A C 1
ATOM 3097 O O . THR A 1 399 ? 5.772 -15.615 21.602 1.00 62.53 399 THR A O 1
ATOM 3100 N N . GLU A 1 400 ? 3.749 -14.756 22.053 1.00 67.25 400 GLU A N 1
ATOM 3101 C CA . GLU A 1 400 ? 3.899 -14.598 23.498 1.00 67.25 400 GLU A CA 1
ATOM 3102 C C . GLU A 1 400 ? 3.278 -15.803 24.224 1.00 67.25 400 GLU A C 1
ATOM 3104 O O . GLU A 1 400 ? 2.471 -16.526 23.636 1.00 67.25 400 GLU A O 1
ATOM 3109 N N . ASN A 1 401 ? 3.633 -16.003 25.498 1.00 70.44 401 ASN A N 1
ATOM 3110 C CA . ASN A 1 401 ? 3.061 -17.036 26.371 1.00 70.44 401 ASN A CA 1
ATOM 3111 C C . ASN A 1 401 ? 1.945 -16.429 27.251 1.00 70.44 401 ASN A C 1
ATOM 3113 O O . ASN A 1 401 ? 2.208 -15.912 28.341 1.00 70.44 401 ASN A O 1
ATOM 3117 N N . LEU A 1 402 ? 0.710 -16.439 26.749 1.00 72.06 402 LEU A N 1
ATOM 3118 C CA . LEU A 1 402 ? -0.440 -15.699 27.276 1.00 72.06 402 LEU A CA 1
ATOM 3119 C C . LEU A 1 402 ? -1.126 -16.399 28.464 1.00 72.06 402 LEU A C 1
ATOM 3121 O O . LEU A 1 402 ? -2.151 -17.065 28.317 1.00 72.06 402 LEU A O 1
ATOM 3125 N N . ALA A 1 403 ? -0.612 -16.156 29.673 1.00 70.25 403 ALA A N 1
ATOM 3126 C CA . ALA A 1 403 ? -1.204 -16.652 30.923 1.00 70.25 403 ALA A CA 1
ATOM 3127 C C . ALA A 1 403 ? -2.656 -16.166 31.178 1.00 70.25 403 ALA A C 1
ATOM 3129 O O . ALA A 1 403 ? -3.418 -16.847 31.867 1.00 70.25 403 ALA A O 1
ATOM 3130 N N . SER A 1 404 ? -3.040 -15.013 30.612 1.00 77.38 404 SER A N 1
ATOM 3131 C CA . SER A 1 404 ? -4.424 -14.520 30.498 1.00 77.38 404 SER A CA 1
ATOM 3132 C C . SER A 1 404 ? -4.713 -14.169 29.041 1.00 77.38 404 SER A C 1
ATOM 3134 O O . SER A 1 404 ? -3.838 -13.668 28.334 1.00 77.38 404 SER A O 1
ATOM 3136 N N . ILE A 1 405 ? -5.942 -14.428 28.601 1.00 81.69 405 ILE A N 1
ATOM 3137 C CA . ILE A 1 405 ? -6.418 -14.221 27.235 1.00 81.69 405 ILE A CA 1
ATOM 3138 C C . ILE A 1 405 ? -7.653 -13.320 27.296 1.00 81.69 405 ILE A C 1
ATOM 3140 O O . ILE A 1 405 ? -8.787 -13.794 27.386 1.00 81.69 405 ILE A O 1
ATOM 3144 N N . ASP A 1 406 ? -7.422 -12.014 27.240 1.00 81.06 406 ASP A N 1
ATOM 3145 C CA . ASP A 1 406 ? -8.463 -10.992 27.149 1.00 81.06 406 ASP A CA 1
ATOM 3146 C C . ASP A 1 406 ? -8.763 -10.660 25.682 1.00 81.06 406 ASP A C 1
ATOM 3148 O O . ASP A 1 406 ? -7.850 -10.482 24.871 1.00 81.06 406 ASP A O 1
ATOM 3152 N N . GLY A 1 407 ? -10.041 -10.563 25.317 1.00 76.06 407 GLY A N 1
ATOM 3153 C CA . GLY A 1 407 ? -10.440 -10.409 23.922 1.00 76.06 407 GLY A CA 1
ATOM 3154 C C . GLY A 1 407 ? -11.819 -9.802 23.695 1.00 76.06 407 GLY A C 1
ATOM 3155 O O . GLY A 1 407 ? -12.582 -9.527 24.624 1.00 76.06 407 GLY A O 1
ATOM 3156 N N . ARG A 1 408 ? -12.132 -9.559 22.419 1.00 74.94 408 ARG A N 1
ATOM 3157 C CA . ARG A 1 408 ? -13.404 -8.989 21.958 1.00 74.94 408 ARG A CA 1
ATOM 3158 C C . ARG A 1 408 ? -13.817 -9.608 20.631 1.00 74.94 408 ARG A C 1
ATOM 3160 O O . ARG A 1 408 ? -13.009 -9.685 19.712 1.00 74.94 408 ARG A O 1
ATOM 3167 N N . VAL A 1 409 ? -15.083 -9.991 20.527 1.00 71.06 409 VAL A N 1
ATOM 3168 C CA . VAL A 1 409 ? -15.690 -10.514 19.305 1.00 71.06 409 VAL A CA 1
ATOM 3169 C C . VAL A 1 409 ? -16.594 -9.465 18.660 1.00 71.06 409 VAL A C 1
ATOM 3171 O O . VAL A 1 409 ? -17.312 -8.735 19.351 1.00 71.06 409 VAL A O 1
ATOM 3174 N N . LEU A 1 410 ? -16.529 -9.391 17.332 1.00 56.06 410 LEU A N 1
ATOM 3175 C CA . LEU A 1 410 ? -17.298 -8.509 16.457 1.00 56.06 410 LEU A CA 1
ATOM 3176 C C . LEU A 1 410 ? -17.909 -9.355 15.332 1.00 56.06 410 LEU A C 1
ATOM 3178 O O . LEU A 1 410 ? -17.191 -10.120 14.692 1.00 56.06 410 LEU A O 1
ATOM 3182 N N . ALA A 1 411 ? -19.205 -9.216 15.065 1.00 55.19 411 ALA A N 1
ATOM 3183 C CA . ALA A 1 411 ? -19.860 -9.844 13.918 1.00 55.19 411 ALA A CA 1
ATOM 3184 C C . ALA A 1 411 ? -21.051 -8.999 13.453 1.00 55.19 411 ALA A C 1
ATOM 3186 O O . ALA A 1 411 ? -21.657 -8.286 14.253 1.00 55.19 411 ALA A O 1
ATOM 3187 N N . ASP A 1 412 ? -21.384 -9.089 12.168 1.00 47.72 412 ASP A N 1
ATOM 3188 C CA . ASP A 1 412 ? -22.468 -8.307 11.574 1.00 47.72 412 ASP A CA 1
ATOM 3189 C C . ASP A 1 412 ? -23.846 -8.683 12.147 1.00 47.72 412 ASP A C 1
ATOM 3191 O O . ASP A 1 412 ? -24.166 -9.860 12.318 1.00 47.72 412 ASP A O 1
ATOM 3195 N N . GLY A 1 413 ? -24.654 -7.673 12.474 1.00 49.34 413 GLY A N 1
ATOM 3196 C CA . GLY A 1 413 ? -25.939 -7.826 13.162 1.00 49.34 413 GLY A CA 1
ATOM 3197 C C . GLY A 1 413 ? -25.865 -8.200 14.653 1.00 49.34 413 GLY A C 1
ATOM 3198 O O . GLY A 1 413 ? -26.917 -8.441 15.252 1.00 49.34 413 GLY A O 1
ATOM 3199 N N . TYR A 1 414 ? -24.677 -8.239 15.273 1.00 67.19 414 TYR A N 1
ATOM 3200 C CA . TYR A 1 414 ? -24.484 -8.652 16.671 1.00 67.19 414 TYR A CA 1
ATOM 3201 C C . TYR A 1 414 ? -23.855 -7.567 17.559 1.00 67.19 414 TYR A C 1
ATOM 3203 O O . TYR A 1 414 ? -23.008 -6.785 17.131 1.00 67.19 414 TYR A O 1
ATOM 3211 N N . GLU A 1 415 ? -24.235 -7.557 18.837 1.00 59.88 415 GLU A N 1
ATOM 3212 C CA . GLU A 1 415 ? -23.620 -6.716 19.864 1.00 59.88 415 GLU A CA 1
ATOM 3213 C C . GLU A 1 415 ? -22.160 -7.153 20.123 1.00 59.88 415 GLU A C 1
ATOM 3215 O O . GLU A 1 415 ? -21.913 -8.325 20.430 1.00 59.88 415 GLU A O 1
ATOM 3220 N N . PRO A 1 416 ? -21.171 -6.238 20.052 1.00 56.66 416 PRO A N 1
ATOM 3221 C CA . PRO A 1 416 ? -19.774 -6.559 20.336 1.00 56.66 416 PRO A CA 1
ATOM 3222 C C . PRO A 1 416 ? -19.549 -7.063 21.765 1.00 56.66 416 PRO A C 1
ATOM 3224 O O . PRO A 1 416 ? -19.805 -6.334 22.725 1.00 56.66 416 PRO A O 1
ATOM 3227 N N . LYS A 1 417 ? -18.972 -8.258 21.924 1.00 76.94 417 LYS A N 1
ATOM 3228 C CA . LYS A 1 417 ? -18.823 -8.912 23.234 1.00 76.94 417 LYS A CA 1
ATOM 3229 C C . LYS A 1 417 ? -17.367 -9.109 23.634 1.00 76.94 417 LYS A C 1
ATOM 3231 O O . LYS A 1 417 ? -16.574 -9.614 22.847 1.00 76.94 417 LYS A O 1
ATOM 3236 N N . THR A 1 418 ? -17.011 -8.741 24.861 1.00 77.00 418 THR A N 1
ATOM 3237 C CA . THR A 1 418 ? -15.698 -9.039 25.452 1.00 77.00 418 THR A CA 1
ATOM 3238 C C . THR A 1 418 ? -15.679 -10.393 26.161 1.00 77.00 418 THR A C 1
ATOM 3240 O O . THR A 1 418 ? -16.717 -10.903 26.587 1.00 77.00 418 THR A O 1
ATOM 3243 N N . PHE A 1 419 ? -14.489 -10.975 26.291 1.00 84.38 419 PHE A N 1
ATOM 3244 C CA . PHE A 1 419 ? -14.236 -12.195 27.054 1.00 84.38 419 PHE A CA 1
ATOM 3245 C C . PHE A 1 419 ? -12.856 -12.149 27.720 1.00 84.38 419 PHE A C 1
ATOM 3247 O O . PHE A 1 419 ? -11.959 -11.453 27.248 1.00 84.38 419 PHE A O 1
ATOM 3254 N N . THR A 1 420 ? -12.693 -12.948 28.772 1.00 84.81 420 THR A N 1
ATOM 3255 C CA . THR A 1 420 ? -11.414 -13.226 29.438 1.00 84.81 420 THR A CA 1
ATOM 3256 C C . THR A 1 420 ? -11.339 -14.730 29.685 1.00 84.81 420 THR A C 1
ATOM 3258 O O . THR A 1 420 ? -12.319 -15.326 30.137 1.00 84.81 420 THR A O 1
ATOM 3261 N N . ALA A 1 421 ? -10.202 -15.353 29.389 1.00 81.62 421 ALA A N 1
ATOM 3262 C CA . ALA A 1 421 ? -9.964 -16.781 29.591 1.00 81.62 421 ALA A CA 1
ATOM 3263 C C . ALA A 1 421 ? -8.515 -17.055 30.024 1.00 81.62 421 ALA A C 1
ATOM 3265 O O . ALA A 1 421 ? -7.662 -16.172 29.974 1.00 81.62 421 ALA A O 1
ATOM 3266 N N . SER A 1 422 ? -8.227 -18.293 30.422 1.00 72.69 422 SER A N 1
ATOM 3267 C CA . SER A 1 422 ? -6.866 -18.778 30.677 1.00 72.69 422 SER A CA 1
ATOM 3268 C C . SER A 1 422 ? -6.403 -19.755 29.593 1.00 72.69 422 SER A C 1
ATOM 3270 O O . SER A 1 422 ? -7.209 -20.325 28.855 1.00 72.69 422 SER A O 1
ATOM 3272 N N . GLU A 1 423 ? -5.085 -19.953 29.516 1.00 62.22 423 GLU A N 1
ATOM 3273 C CA . GLU A 1 423 ? -4.339 -20.582 28.410 1.00 62.22 423 GLU A CA 1
ATOM 3274 C C . GLU A 1 423 ? -4.727 -22.036 28.039 1.00 62.22 423 GLU A C 1
ATOM 3276 O O . GLU A 1 423 ? -4.218 -22.592 27.069 1.00 62.22 423 GLU A O 1
ATOM 3281 N N . SER A 1 424 ? -5.636 -22.669 28.786 1.00 57.00 424 SER A N 1
ATOM 3282 C CA . SER A 1 424 ? -6.023 -24.080 28.643 1.00 57.00 424 SER A CA 1
ATOM 3283 C C . SER A 1 424 ? -7.489 -24.328 28.257 1.00 57.00 424 SER A C 1
ATOM 3285 O O . SER A 1 424 ? -7.895 -25.488 28.160 1.00 57.00 424 SER A O 1
ATOM 3287 N N . GLN A 1 425 ? -8.299 -23.284 28.041 1.00 63.59 425 GLN A N 1
ATOM 3288 C CA . GLN A 1 425 ? -9.735 -23.425 27.756 1.00 63.59 425 GLN A CA 1
ATOM 3289 C C . GLN A 1 425 ? -10.087 -23.172 26.283 1.00 63.59 425 GLN A C 1
ATOM 3291 O O . GLN A 1 425 ? -9.549 -22.273 25.643 1.00 63.59 425 GLN A O 1
ATOM 3296 N N . ASN A 1 426 ? -11.041 -23.949 25.756 1.00 80.62 426 ASN A N 1
ATOM 3297 C CA . ASN A 1 426 ? -11.680 -23.667 24.469 1.00 80.62 426 ASN A CA 1
ATOM 3298 C C . ASN A 1 426 ? -12.717 -22.554 24.678 1.00 80.62 426 ASN A C 1
ATOM 3300 O O . ASN A 1 426 ? -13.688 -22.747 25.411 1.00 80.62 426 ASN A O 1
ATOM 3304 N N . ILE A 1 427 ? -12.480 -21.382 24.092 1.00 89.31 427 ILE A N 1
ATOM 3305 C CA . ILE A 1 427 ? -13.211 -20.157 24.427 1.00 89.31 427 ILE A CA 1
ATOM 3306 C C . ILE A 1 427 ? -14.493 -20.061 23.592 1.00 89.31 427 ILE A C 1
ATOM 3308 O O . ILE A 1 427 ? -14.446 -19.784 22.398 1.00 89.31 427 ILE A O 1
ATOM 3312 N N . ASN A 1 428 ? -15.650 -20.252 24.219 1.00 91.88 428 ASN A N 1
ATOM 3313 C CA . ASN A 1 428 ? -16.941 -20.145 23.539 1.00 91.88 428 ASN A CA 1
ATOM 3314 C C . ASN A 1 428 ? -17.547 -18.754 23.791 1.00 91.88 428 ASN A C 1
ATOM 3316 O O . ASN A 1 428 ? -17.911 -18.433 24.925 1.00 91.88 428 ASN A O 1
ATOM 3320 N N . VAL A 1 429 ? -17.678 -17.929 22.750 1.00 92.00 429 VAL A N 1
ATOM 3321 C CA . VAL A 1 429 ? -18.236 -16.571 22.838 1.00 92.00 429 VAL A CA 1
ATOM 3322 C C . VAL A 1 429 ? -19.613 -16.522 22.187 1.00 92.00 429 VAL A C 1
ATOM 3324 O O . VAL A 1 429 ? -19.745 -16.428 20.971 1.00 92.00 429 VAL A O 1
ATOM 3327 N N . GLN A 1 430 ? -20.657 -16.546 23.012 1.00 95.94 430 GLN A N 1
ATOM 3328 C CA . GLN A 1 430 ? -22.029 -16.371 22.539 1.00 95.94 430 GLN A CA 1
ATOM 3329 C C . GLN A 1 430 ? -22.356 -14.883 22.360 1.00 95.94 430 GLN A C 1
ATOM 3331 O O . GLN A 1 430 ? -22.395 -14.155 23.352 1.00 95.94 430 GLN A O 1
ATOM 3336 N N . LEU A 1 431 ? -22.592 -14.425 21.136 1.00 76.56 431 LEU A N 1
ATOM 3337 C CA . LEU A 1 431 ? -23.046 -13.070 20.822 1.00 76.56 431 LEU A CA 1
ATOM 3338 C C . LEU A 1 431 ? -24.555 -12.902 21.062 1.00 76.56 431 LEU A C 1
ATOM 3340 O O . LEU A 1 431 ? -25.293 -13.882 21.113 1.00 76.56 431 LEU A O 1
ATOM 3344 N N . THR A 1 432 ? -24.998 -11.650 21.189 1.00 81.88 432 THR A N 1
ATOM 3345 C CA . THR A 1 432 ? -26.421 -11.272 21.217 1.00 81.88 432 THR A CA 1
ATOM 3346 C C . THR A 1 432 ? -26.749 -10.547 19.921 1.00 81.88 432 THR A C 1
ATOM 3348 O O . THR A 1 432 ? -26.047 -9.596 19.571 1.00 81.88 432 THR A O 1
ATOM 3351 N N . LYS A 1 433 ? -27.787 -10.951 19.191 1.00 70.19 433 LYS A N 1
ATOM 3352 C CA . LYS A 1 433 ? -28.240 -10.226 18.001 1.00 70.19 433 LYS A CA 1
ATOM 3353 C C . LYS A 1 433 ? -28.807 -8.866 18.396 1.00 70.19 433 LYS A C 1
ATOM 3355 O O . LYS A 1 433 ? -29.524 -8.752 19.393 1.00 70.19 433 LYS A O 1
ATOM 3360 N N . ILE A 1 434 ? -28.490 -7.831 17.620 1.00 51.78 434 ILE A N 1
ATOM 3361 C CA . ILE A 1 434 ? -28.964 -6.469 17.887 1.00 51.78 434 ILE A CA 1
ATOM 3362 C C . ILE A 1 434 ? -30.487 -6.466 17.741 1.00 51.78 434 ILE A C 1
ATOM 3364 O O . ILE A 1 434 ? -31.026 -6.680 16.653 1.00 51.78 434 ILE A O 1
ATOM 3368 N N . LYS A 1 435 ? -31.195 -6.257 18.854 1.00 46.56 435 LYS A N 1
ATOM 3369 C CA . LYS A 1 435 ? -32.660 -6.288 18.867 1.00 46.56 435 LYS A CA 1
ATOM 3370 C C . LYS A 1 435 ? -33.226 -5.010 18.239 1.00 46.56 435 LYS A C 1
ATOM 3372 O O . LYS A 1 435 ? -32.763 -3.923 18.592 1.00 46.56 435 LYS A O 1
ATOM 3377 N N . PRO A 1 436 ? -34.250 -5.100 17.370 1.00 38.00 436 PRO A N 1
ATOM 3378 C CA . PRO A 1 436 ? -34.984 -3.918 16.939 1.00 38.00 436 PRO A CA 1
ATOM 3379 C C . PRO A 1 436 ? -35.646 -3.256 18.155 1.00 38.00 436 PRO A C 1
ATOM 3381 O O . PRO A 1 436 ? -36.212 -3.932 19.016 1.00 38.00 436 PRO A O 1
ATOM 3384 N N . VAL A 1 437 ? -35.556 -1.929 18.241 1.00 33.00 437 VAL A N 1
ATOM 3385 C CA . VAL A 1 437 ? -36.050 -1.169 19.396 1.00 33.00 437 VAL A CA 1
ATOM 3386 C C . VAL A 1 437 ? -37.548 -0.897 19.239 1.00 33.00 437 VAL A C 1
ATOM 3388 O O . VAL A 1 437 ? -37.950 0.107 18.654 1.00 33.00 437 VAL A O 1
ATOM 3391 N N . GLU A 1 438 ? -38.386 -1.778 19.785 1.00 31.53 438 GLU A N 1
ATOM 3392 C CA . GLU A 1 438 ? -39.817 -1.497 19.944 1.00 31.53 438 GLU A CA 1
ATOM 3393 C C . GLU A 1 438 ? -40.039 -0.456 21.053 1.00 31.53 438 GLU A C 1
ATOM 3395 O O . GLU A 1 438 ? -39.752 -0.697 22.227 1.00 31.53 438 GLU A O 1
ATOM 3400 N N . ILE A 1 439 ? -40.584 0.709 20.691 1.00 28.00 439 ILE A N 1
ATOM 3401 C CA . ILE A 1 439 ? -41.016 1.734 21.649 1.00 28.00 439 ILE A CA 1
ATOM 3402 C C . ILE A 1 439 ? -42.536 1.651 21.790 1.00 28.00 439 ILE A C 1
ATOM 3404 O O . ILE A 1 439 ? -43.279 2.191 20.973 1.00 28.00 439 ILE A O 1
ATOM 3408 N N . ILE A 1 440 ? -42.995 1.000 22.859 1.00 35.50 440 ILE A N 1
ATOM 3409 C CA . ILE A 1 440 ? -44.405 0.979 23.261 1.00 35.50 440 ILE A CA 1
ATOM 3410 C C . ILE A 1 440 ? -44.560 1.849 24.510 1.00 35.50 440 ILE A C 1
ATOM 3412 O O . ILE A 1 440 ? -43.967 1.552 25.550 1.00 35.50 440 ILE A O 1
ATOM 3416 N N . LYS A 1 441 ? -45.383 2.904 24.443 1.00 29.48 441 LYS A N 1
ATOM 3417 C CA . LYS A 1 441 ? -45.854 3.596 25.650 1.00 29.48 441 LYS A CA 1
ATOM 3418 C C . LYS A 1 441 ? -47.208 4.273 25.444 1.00 29.48 441 LYS A C 1
ATOM 3420 O O . LYS A 1 441 ? -47.320 5.265 24.736 1.00 29.48 441 LYS A O 1
ATOM 3425 N N . GLU A 1 442 ? -48.216 3.743 26.121 1.00 38.72 442 GLU A N 1
ATOM 3426 C CA . GLU A 1 442 ? -49.586 4.256 26.170 1.00 38.72 442 GLU A CA 1
ATOM 3427 C C . GLU A 1 442 ? -49.824 4.929 27.533 1.00 38.72 442 GLU A C 1
ATOM 3429 O O . GLU A 1 442 ? -49.518 4.337 28.570 1.00 38.72 442 GLU A O 1
ATOM 3434 N N . VAL A 1 443 ? -50.353 6.160 27.559 1.00 28.06 443 VAL A N 1
ATOM 3435 C CA . VAL A 1 443 ? -50.815 6.821 28.796 1.00 28.06 443 VAL A CA 1
ATOM 3436 C C . VAL A 1 443 ? -52.055 7.674 28.513 1.00 28.06 443 VAL A C 1
ATOM 3438 O O . VAL A 1 443 ? -51.990 8.678 27.814 1.00 28.06 443 VAL A O 1
ATOM 3441 N N . ILE A 1 444 ? -53.182 7.294 29.113 1.00 37.44 444 ILE A N 1
ATOM 3442 C CA . ILE A 1 444 ? -54.468 8.005 29.046 1.00 37.44 444 ILE A CA 1
ATOM 3443 C C . ILE A 1 444 ? -54.540 9.068 30.155 1.00 37.44 444 ILE A C 1
ATOM 3445 O O . ILE A 1 444 ? -54.248 8.728 31.307 1.00 37.44 444 ILE A O 1
ATOM 3449 N N . ARG A 1 445 ? -55.050 10.288 29.880 1.00 26.44 445 ARG A N 1
ATOM 3450 C CA . ARG A 1 445 ? -55.841 11.057 30.875 1.00 26.44 445 ARG A CA 1
ATOM 3451 C C . ARG A 1 445 ? -56.684 12.224 30.341 1.00 26.44 445 ARG A C 1
ATOM 3453 O O . ARG A 1 445 ? -56.589 12.630 29.193 1.00 26.44 445 ARG A O 1
ATOM 3460 N N . THR A 1 446 ? -57.580 12.665 31.224 1.00 34.72 446 THR A N 1
ATOM 3461 C CA . THR A 1 446 ? -58.787 13.471 30.988 1.00 34.72 446 THR A CA 1
ATOM 3462 C C . THR A 1 446 ? -58.535 14.981 30.915 1.00 34.72 446 THR A C 1
ATOM 3464 O O . THR A 1 446 ? -57.684 15.502 31.632 1.00 34.72 446 THR A O 1
ATOM 3467 N N . ILE A 1 447 ? -59.358 15.690 30.136 1.00 26.53 447 ILE A N 1
ATOM 3468 C CA . ILE A 1 447 ? -59.409 17.161 30.075 1.00 26.53 447 ILE A CA 1
ATOM 3469 C C . ILE A 1 447 ? -60.362 17.711 31.152 1.00 26.53 447 ILE A C 1
ATOM 3471 O O . ILE A 1 447 ? -61.465 17.192 31.326 1.00 26.53 447 ILE A O 1
ATOM 3475 N N . SER A 1 448 ? -59.972 18.813 31.799 1.00 32.97 448 SER A N 1
ATOM 3476 C CA . SER A 1 448 ? -60.862 19.701 32.564 1.00 32.97 448 SER A CA 1
ATOM 3477 C C . SER A 1 448 ? -60.826 21.099 31.943 1.00 32.97 448 SER A C 1
ATOM 3479 O O . SER A 1 448 ? -59.746 21.631 31.703 1.00 32.97 448 SER A O 1
ATOM 3481 N N . VAL A 1 449 ? -61.992 21.697 31.687 1.00 34.12 449 VAL A N 1
ATOM 3482 C CA . VAL A 1 449 ? -62.131 22.999 31.003 1.00 34.12 449 VAL A CA 1
ATOM 3483 C C . VAL A 1 449 ? -62.403 24.116 32.015 1.00 34.12 449 VAL A C 1
ATOM 3485 O O . VAL A 1 449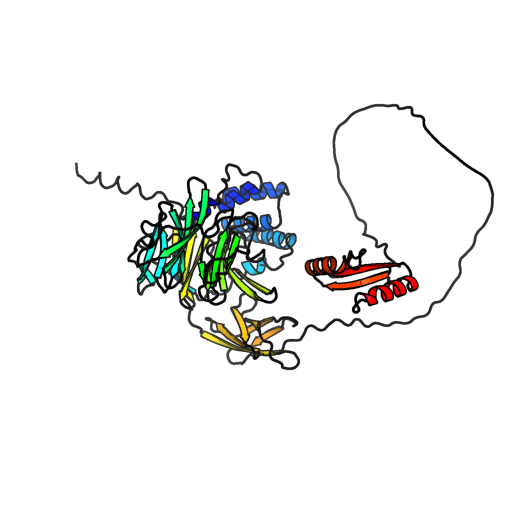 ? -63.131 23.901 32.981 1.00 34.12 449 VAL A O 1
ATOM 3488 N N . ASN A 1 450 ? -61.872 25.319 31.772 1.00 30.56 450 ASN A N 1
ATOM 3489 C CA . ASN A 1 450 ? -62.327 26.563 32.404 1.00 30.56 450 ASN A CA 1
ATOM 3490 C C . ASN A 1 450 ? -62.240 27.748 31.422 1.00 30.56 450 ASN A C 1
ATOM 3492 O O . ASN A 1 450 ? -61.638 27.627 30.357 1.00 30.56 450 ASN A O 1
ATOM 3496 N N . GLN A 1 451 ? -62.937 28.845 31.734 1.00 36.12 451 GLN A N 1
ATOM 3497 C CA . GLN A 1 451 ? -63.435 29.809 30.739 1.00 36.12 451 GLN A CA 1
ATOM 3498 C C . GLN A 1 451 ? -62.579 31.075 30.521 1.00 36.12 451 GLN A C 1
ATOM 3500 O O . GLN A 1 451 ? -61.696 31.410 31.307 1.00 36.12 451 GLN A O 1
ATOM 3505 N N . ILE A 1 452 ? -62.896 31.778 29.427 1.00 32.28 452 ILE A N 1
ATOM 3506 C CA . ILE A 1 452 ? -62.287 33.028 28.946 1.00 32.28 452 ILE A CA 1
ATOM 3507 C C . ILE A 1 452 ? -62.962 34.248 29.618 1.00 32.28 452 ILE A C 1
ATOM 3509 O O . ILE A 1 452 ? -64.192 34.264 29.694 1.00 32.28 452 ILE A O 1
ATOM 3513 N N . PRO A 1 453 ? -62.217 35.287 30.050 1.00 35.75 453 PRO A N 1
ATOM 3514 C CA . PRO A 1 453 ? -62.779 36.571 30.478 1.00 35.75 453 PRO A CA 1
ATOM 3515 C C . PRO A 1 453 ? -62.977 37.555 29.306 1.00 35.75 453 PRO A C 1
ATOM 3517 O O . PRO A 1 453 ? -62.245 37.526 28.319 1.00 35.75 453 PRO A O 1
ATOM 3520 N N . SER A 1 454 ? -63.951 38.458 29.434 1.00 30.78 454 SER A N 1
ATOM 3521 C CA . SER A 1 454 ? -64.330 39.469 28.431 1.00 30.78 454 SER A CA 1
ATOM 3522 C C . SER A 1 454 ? -64.048 40.897 28.898 1.00 30.78 454 SER A C 1
ATOM 3524 O O . SER A 1 454 ? -64.259 41.178 30.075 1.00 30.78 454 SER A O 1
ATOM 3526 N N . GLU A 1 455 ? -63.765 41.825 27.978 1.00 34.19 455 GLU A N 1
ATOM 3527 C CA . GLU A 1 455 ? -63.952 43.267 28.219 1.00 34.19 455 GLU A CA 1
ATOM 3528 C C . GLU A 1 455 ? -64.316 44.034 26.925 1.00 34.19 455 GLU A C 1
ATOM 3530 O O . GLU A 1 455 ? -64.191 43.502 25.820 1.00 34.19 455 GLU A O 1
ATOM 3535 N N . THR A 1 456 ? -64.865 45.243 27.079 1.00 31.62 456 THR A N 1
ATOM 3536 C CA . THR A 1 456 ? -65.566 46.069 26.060 1.00 31.62 456 THR A CA 1
ATOM 3537 C C . THR A 1 456 ? -64.758 47.349 25.719 1.00 31.62 456 THR A C 1
ATOM 3539 O O . THR A 1 456 ? -63.749 47.601 26.363 1.00 31.62 456 THR A O 1
ATOM 3542 N N . ASP A 1 457 ? -65.074 48.233 24.759 1.00 30.53 457 ASP A N 1
ATOM 3543 C CA . ASP A 1 457 ? -66.281 48.484 23.942 1.00 30.53 457 ASP A CA 1
ATOM 3544 C C . ASP A 1 457 ? -65.911 49.152 22.574 1.00 30.53 457 ASP A C 1
ATOM 3546 O O . ASP A 1 457 ? -64.754 49.446 22.283 1.00 30.53 457 ASP A O 1
ATOM 3550 N N . THR A 1 458 ? -66.929 49.385 21.745 1.00 30.94 458 THR A N 1
ATOM 3551 C CA . THR A 1 458 ? -67.045 50.031 20.420 1.00 30.94 458 THR A CA 1
ATOM 3552 C C . THR A 1 458 ? -66.234 51.306 20.098 1.00 30.94 458 THR A C 1
ATOM 3554 O O . THR A 1 458 ? -66.116 52.218 20.908 1.00 30.94 458 THR A O 1
ATOM 3557 N N . GLN A 1 459 ? -65.858 51.467 18.810 1.00 28.88 459 GLN A N 1
ATOM 3558 C CA . GLN A 1 459 ? -66.564 52.361 17.853 1.00 28.88 459 GLN A CA 1
ATOM 3559 C C . GLN A 1 459 ? -66.151 52.143 16.370 1.00 28.88 459 GLN A C 1
ATOM 3561 O O . GLN A 1 459 ? -65.341 51.270 16.071 1.00 28.88 459 GLN A O 1
ATOM 3566 N N . VAL A 1 460 ? -66.803 52.851 15.427 1.00 31.55 460 VAL A N 1
ATOM 3567 C CA . VAL A 1 460 ? -66.899 52.506 13.986 1.00 31.55 460 VAL A CA 1
ATOM 3568 C C . VAL A 1 460 ? -66.500 53.667 13.059 1.00 31.55 460 VAL A C 1
ATOM 3570 O O . VAL A 1 460 ? -67.028 54.767 13.200 1.00 31.55 460 VAL A O 1
ATOM 3573 N N . VAL A 1 461 ? -65.682 53.394 12.029 1.00 27.66 461 VAL A N 1
ATOM 3574 C CA . VAL A 1 461 ? -65.440 54.265 10.848 1.00 27.66 461 VAL A CA 1
ATOM 3575 C C . VAL A 1 461 ? -65.387 53.401 9.564 1.00 27.66 461 VAL A C 1
ATOM 3577 O O . VAL A 1 461 ? -65.261 52.180 9.650 1.00 27.66 461 VAL A O 1
ATOM 3580 N N . LYS A 1 462 ? -65.562 54.002 8.375 1.00 26.95 462 LYS A N 1
ATOM 3581 C CA . LYS A 1 462 ? -65.756 53.334 7.067 1.00 26.95 462 LYS A CA 1
ATOM 3582 C C . LYS A 1 462 ? -64.619 53.570 6.044 1.00 26.95 462 LYS A C 1
ATOM 3584 O O . LYS A 1 462 ? -63.876 54.537 6.161 1.00 26.95 462 LYS A O 1
ATOM 3589 N N . SER A 1 463 ? -64.681 52.762 4.975 1.00 24.05 463 SER A N 1
ATOM 3590 C CA . SER A 1 463 ? -64.462 53.087 3.541 1.00 24.05 463 SER A CA 1
ATOM 3591 C C . SER A 1 463 ? -63.051 53.337 2.964 1.00 24.05 463 SER A C 1
ATOM 3593 O O . SER A 1 463 ? -62.434 54.365 3.202 1.00 24.05 463 SER A O 1
ATOM 3595 N N . ASP A 1 464 ? -62.695 52.423 2.050 1.00 25.70 464 ASP A N 1
ATOM 3596 C CA . ASP A 1 464 ? -62.359 52.647 0.628 1.00 25.70 464 ASP A CA 1
ATOM 3597 C C . ASP A 1 464 ? -61.011 53.252 0.153 1.00 25.70 464 ASP A C 1
ATOM 3599 O O . ASP A 1 464 ? -60.790 54.456 0.129 1.00 25.70 464 ASP A O 1
ATOM 3603 N N . SER A 1 465 ? -60.267 52.378 -0.546 1.00 26.02 465 SER A N 1
ATOM 3604 C CA . SER A 1 465 ? -59.705 52.578 -1.904 1.00 26.02 465 SER A CA 1
ATOM 3605 C C . SER A 1 465 ? -58.384 53.347 -2.169 1.00 26.02 465 SER A C 1
ATOM 3607 O O . SER A 1 465 ? -58.224 54.520 -1.872 1.00 26.02 465 SER A O 1
ATOM 3609 N N . GLN A 1 466 ? -57.518 52.651 -2.926 1.00 27.00 466 GLN A N 1
ATOM 3610 C CA . GLN A 1 466 ? -56.727 53.114 -4.088 1.00 27.00 466 GLN A CA 1
ATOM 3611 C C . GLN A 1 466 ? -55.578 54.160 -3.975 1.00 27.00 466 GLN A C 1
ATOM 3613 O O . GLN A 1 466 ? -55.789 55.363 -3.989 1.00 27.00 466 GLN A O 1
ATOM 3618 N N . SER A 1 467 ? -54.362 53.640 -4.230 1.00 24.11 467 SER A N 1
ATOM 3619 C CA . SER A 1 467 ? -53.501 53.993 -5.391 1.00 24.11 467 SER A CA 1
ATOM 3620 C C . SER A 1 467 ? -52.331 55.008 -5.272 1.00 24.11 467 SER A C 1
ATOM 3622 O O . SER A 1 467 ? -52.505 56.191 -5.025 1.00 24.11 467 SER A O 1
ATOM 3624 N N . THR A 1 468 ? -51.151 54.507 -5.681 1.00 23.42 468 THR A N 1
ATOM 3625 C CA . THR A 1 468 ? -50.080 55.141 -6.504 1.00 23.42 468 THR A CA 1
ATOM 3626 C C . THR A 1 468 ? -49.259 56.374 -6.055 1.00 23.42 468 THR A C 1
ATOM 3628 O O . THR A 1 468 ? -49.735 57.501 -6.040 1.00 23.42 468 THR A O 1
ATOM 3631 N N . THR A 1 469 ? -47.938 56.120 -5.994 1.00 22.70 469 THR A N 1
ATOM 3632 C CA . THR A 1 469 ? -46.796 56.883 -6.576 1.00 22.70 469 THR A CA 1
ATOM 3633 C C . THR A 1 469 ? -46.271 58.208 -5.990 1.00 22.70 469 THR A C 1
ATOM 3635 O O . THR A 1 469 ? -46.907 59.244 -6.115 1.00 22.70 469 THR A O 1
ATOM 3638 N N . ILE A 1 470 ? -44.980 58.141 -5.613 1.00 24.80 470 ILE A N 1
ATOM 3639 C CA . ILE A 1 470 ? -43.848 59.025 -5.999 1.00 24.80 470 ILE A CA 1
ATOM 3640 C C . ILE A 1 470 ? -43.914 60.517 -5.612 1.00 24.80 470 ILE A C 1
ATOM 3642 O O . ILE A 1 470 ? -44.671 61.281 -6.202 1.00 24.80 470 ILE A O 1
ATOM 3646 N N . LEU A 1 471 ? -42.956 60.953 -4.777 1.00 23.06 471 LEU A N 1
ATOM 3647 C CA . LEU A 1 471 ? -41.956 61.974 -5.157 1.00 23.06 471 LEU A CA 1
ATOM 3648 C C . LEU A 1 471 ? -40.803 62.073 -4.139 1.00 23.06 471 LEU A C 1
ATOM 3650 O O . LEU A 1 471 ? -41.023 62.000 -2.931 1.00 23.06 471 LEU A O 1
ATOM 3654 N N . ASP A 1 472 ? -39.584 62.261 -4.644 1.00 23.64 472 ASP A N 1
ATOM 3655 C CA . ASP A 1 472 ? -38.347 62.446 -3.873 1.00 23.64 472 ASP A CA 1
ATOM 3656 C C . ASP A 1 472 ? -38.112 63.915 -3.480 1.00 23.64 472 ASP A C 1
ATOM 3658 O O . ASP A 1 472 ? -38.483 64.814 -4.233 1.00 23.64 472 ASP A O 1
ATOM 3662 N N . VAL A 1 473 ? -37.361 64.149 -2.391 1.00 25.25 473 VAL A N 1
ATOM 3663 C CA . VAL A 1 473 ? -36.287 65.170 -2.327 1.00 25.25 473 VAL A CA 1
ATOM 3664 C C . VAL A 1 473 ? -35.191 64.677 -1.369 1.00 25.25 473 VAL A C 1
ATOM 3666 O O . VAL A 1 473 ? -35.462 64.415 -0.199 1.00 25.25 473 VAL A O 1
ATOM 3669 N N . GLU A 1 474 ? -33.941 64.600 -1.836 1.00 23.53 474 GLU A N 1
ATOM 3670 C CA . GLU A 1 474 ? -32.766 64.310 -0.999 1.00 23.53 474 GLU A CA 1
ATOM 3671 C C . GLU A 1 474 ? -32.164 65.562 -0.340 1.00 23.53 474 GLU A C 1
ATOM 3673 O O . GLU A 1 474 ? -32.036 6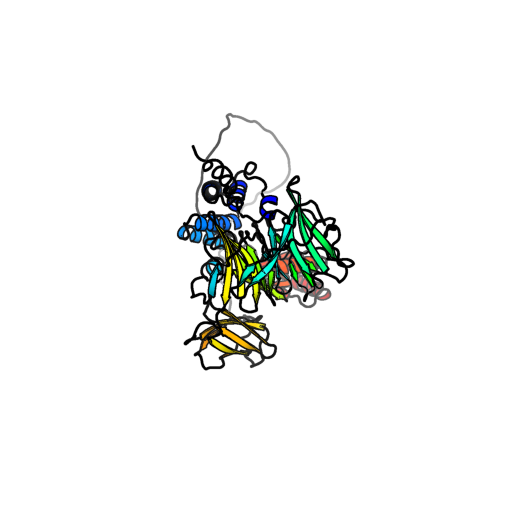6.605 -0.980 1.00 23.53 474 GLU A O 1
ATOM 3678 N N . SER A 1 475 ? -31.658 65.410 0.892 1.00 24.16 475 SER A N 1
ATOM 3679 C CA . SER A 1 475 ? -30.486 66.122 1.451 1.00 24.16 475 SER A CA 1
ATOM 3680 C C . SER A 1 475 ? -30.107 65.432 2.792 1.00 24.16 475 SER A C 1
ATOM 3682 O O . SER A 1 475 ? -31.024 65.021 3.496 1.00 24.16 475 SER A O 1
ATOM 3684 N N . THR A 1 476 ? -28.859 65.209 3.242 1.00 23.83 476 THR A N 1
ATOM 3685 C CA . THR A 1 476 ? -27.519 65.700 2.844 1.00 23.83 476 THR A CA 1
ATOM 3686 C C . THR A 1 476 ? -26.361 64.729 3.216 1.00 23.83 476 THR A C 1
ATOM 3688 O O . THR A 1 476 ? -26.311 64.277 4.354 1.00 23.83 476 THR A O 1
ATOM 3691 N N . VAL A 1 477 ? -25.329 64.640 2.353 1.00 24.38 477 VAL A N 1
ATOM 3692 C CA . VAL A 1 477 ? -23.865 64.691 2.676 1.00 24.38 477 VAL A CA 1
ATOM 3693 C C . VAL A 1 477 ? -23.103 63.505 3.350 1.00 24.38 477 VAL A C 1
ATOM 3695 O O . VAL A 1 477 ? -23.394 63.090 4.462 1.00 24.38 477 VAL A O 1
ATOM 3698 N N . ASN A 1 478 ? -21.946 63.188 2.722 1.00 23.66 478 ASN A N 1
ATOM 3699 C CA . ASN A 1 478 ? -20.672 62.579 3.203 1.00 23.66 478 ASN A CA 1
ATOM 3700 C C . ASN A 1 478 ? -20.438 61.041 3.285 1.00 23.66 478 ASN A C 1
ATOM 3702 O O . ASN A 1 478 ? -20.752 60.408 4.282 1.00 23.66 478 ASN A O 1
ATOM 3706 N N . LYS A 1 479 ? -19.600 60.584 2.331 1.00 26.23 479 LYS A N 1
ATOM 3707 C CA . LYS A 1 479 ? -18.291 59.884 2.476 1.00 26.23 479 LYS A CA 1
ATOM 3708 C C . LYS A 1 479 ? -18.162 58.467 3.067 1.00 26.23 479 LYS A C 1
ATOM 3710 O O . LYS A 1 479 ? -18.677 58.131 4.123 1.00 26.23 479 LYS A O 1
ATOM 3715 N N . ASP A 1 480 ? -17.275 57.718 2.412 1.00 22.36 480 ASP A N 1
ATOM 3716 C CA . ASP A 1 480 ? -16.741 56.400 2.766 1.00 22.36 480 ASP A CA 1
ATOM 3717 C C . ASP A 1 480 ? -15.788 56.398 3.984 1.00 22.36 480 ASP A C 1
ATOM 3719 O O . ASP A 1 480 ? -15.031 57.354 4.178 1.00 22.36 480 ASP A O 1
ATOM 3723 N N . VAL A 1 481 ? -15.749 55.276 4.727 1.00 21.66 481 VAL A N 1
ATOM 3724 C CA . VAL A 1 481 ? -14.581 54.366 4.935 1.00 21.66 481 VAL A CA 1
ATOM 3725 C C . VAL A 1 481 ? -14.771 53.469 6.190 1.00 21.66 481 VAL A C 1
ATOM 3727 O O . VAL A 1 481 ? -14.917 53.970 7.295 1.00 21.66 481 VAL A O 1
ATOM 3730 N N . HIS A 1 482 ? -14.720 52.143 5.976 1.00 21.25 482 HIS A N 1
ATOM 3731 C CA . HIS A 1 482 ? -14.357 51.006 6.866 1.00 21.25 482 HIS A CA 1
ATOM 3732 C C . HIS A 1 482 ? -14.574 50.982 8.412 1.00 21.25 482 HIS A C 1
ATOM 3734 O O . HIS A 1 482 ? -13.956 51.762 9.121 1.00 21.25 482 HIS A O 1
ATOM 3740 N N . VAL A 1 483 ? -15.172 49.854 8.878 1.00 22.31 483 VAL A N 1
ATOM 3741 C CA . VAL A 1 483 ? -14.712 48.936 9.983 1.00 22.31 483 VAL A CA 1
ATOM 3742 C C . VAL A 1 483 ? -14.749 49.484 11.441 1.00 22.31 483 VAL A C 1
ATOM 3744 O O . VAL A 1 483 ? -14.532 50.666 11.659 1.00 22.31 483 VAL A O 1
ATOM 3747 N N . THR A 1 484 ? -15.010 48.725 12.524 1.00 21.41 484 THR A N 1
ATOM 3748 C CA . THR A 1 484 ? -15.209 47.262 12.756 1.00 21.41 484 THR A CA 1
ATOM 3749 C C . THR A 1 484 ? -16.697 46.926 13.117 1.00 21.41 484 THR A C 1
ATOM 3751 O O . THR A 1 484 ? -17.555 47.447 12.415 1.00 21.41 484 THR A O 1
ATOM 3754 N N . GLU A 1 485 ? -17.182 46.092 14.071 1.00 21.64 485 GLU A N 1
ATOM 3755 C CA . GLU A 1 485 ? -16.606 45.232 15.144 1.00 21.64 485 GLU A CA 1
ATOM 3756 C C . GLU A 1 485 ? -17.408 43.924 15.412 1.00 21.64 485 GLU A C 1
ATOM 3758 O O . GLU A 1 485 ? -17.793 43.247 14.464 1.00 21.64 485 GLU A O 1
ATOM 3763 N N . THR A 1 486 ? -17.592 43.491 16.675 1.00 22.31 486 THR A N 1
ATOM 3764 C CA . THR A 1 486 ? -18.036 42.130 17.065 1.00 22.31 486 THR A CA 1
ATOM 3765 C C . THR A 1 486 ? -19.053 42.105 18.226 1.00 22.31 486 THR A C 1
ATOM 3767 O O . THR A 1 486 ? -19.230 43.109 18.908 1.00 22.31 486 THR A O 1
ATOM 3770 N N . SER A 1 487 ? -19.568 40.899 18.545 1.00 23.19 487 SER A N 1
ATOM 3771 C CA . SER A 1 487 ? -20.136 40.486 19.857 1.00 23.19 487 SER A CA 1
ATOM 3772 C C . SER A 1 487 ? -21.579 40.959 20.189 1.00 23.19 487 SER A C 1
ATOM 3774 O O . SER A 1 487 ? -21.951 42.076 19.866 1.00 23.19 487 SER A O 1
ATOM 3776 N N . LYS A 1 488 ? -22.456 40.190 20.875 1.00 23.67 488 LYS A N 1
ATOM 3777 C CA . LYS A 1 488 ? -22.370 38.820 21.453 1.00 23.67 488 LYS A CA 1
ATOM 3778 C C . LYS A 1 488 ? -23.768 38.262 21.861 1.00 23.67 488 LYS A C 1
ATOM 3780 O O . LYS A 1 488 ? -24.704 39.028 22.020 1.00 23.67 488 LYS A O 1
ATOM 3785 N N . VAL A 1 489 ? -23.821 36.957 22.186 1.00 22.38 489 VAL A N 1
ATOM 3786 C CA . VAL A 1 489 ? -24.885 36.196 22.914 1.00 22.38 489 VAL A CA 1
ATOM 3787 C C . VAL A 1 489 ? -26.222 35.885 22.198 1.00 22.38 489 VAL A C 1
ATOM 3789 O O . VAL A 1 489 ? -27.155 36.671 22.219 1.00 22.38 489 VAL A O 1
ATOM 3792 N N . GLY A 1 490 ? -26.355 34.623 21.762 1.00 24.56 490 GLY A N 1
ATOM 3793 C CA . GLY A 1 490 ? -27.286 33.646 22.367 1.00 24.56 490 GLY A CA 1
ATOM 3794 C C . GLY A 1 490 ? -28.798 33.724 22.087 1.00 24.56 490 GLY A C 1
ATOM 3795 O O . GLY A 1 490 ? -29.517 34.510 22.693 1.00 24.56 490 GLY A O 1
ATOM 3796 N N . GLY A 1 491 ? -29.303 32.745 21.329 1.00 23.42 491 GLY A N 1
ATOM 3797 C CA . GLY A 1 491 ? -30.725 32.395 21.222 1.00 23.42 491 GLY A CA 1
ATOM 3798 C C . GLY A 1 491 ? -30.892 30.958 20.711 1.00 23.42 491 GLY A C 1
ATOM 3799 O O . GLY A 1 491 ? -30.082 30.500 19.908 1.00 23.42 491 GLY A O 1
ATOM 3800 N N . LYS A 1 492 ? -31.896 30.217 21.201 1.00 25.11 492 LYS A N 1
ATOM 3801 C CA . LYS A 1 492 ? -32.207 28.861 20.706 1.00 25.11 492 LYS A CA 1
ATOM 3802 C C . LYS A 1 492 ? -32.730 28.924 19.268 1.00 25.11 492 LYS A C 1
ATOM 3804 O O . LYS A 1 492 ? -33.534 29.799 18.965 1.00 25.11 492 LYS A O 1
ATOM 3809 N N . ALA A 1 493 ? -32.418 27.913 18.458 1.00 23.69 493 ALA A N 1
ATOM 3810 C CA . ALA A 1 493 ? -33.314 27.537 17.368 1.00 23.69 493 ALA A CA 1
ATOM 3811 C C . ALA A 1 493 ? -34.634 27.026 17.977 1.00 23.69 493 ALA A C 1
ATOM 3813 O O . ALA A 1 493 ? -34.635 26.076 18.764 1.00 23.69 493 ALA A O 1
ATOM 3814 N N . THR A 1 494 ? -35.744 27.693 17.671 1.00 26.86 494 THR A N 1
ATOM 3815 C CA . THR A 1 494 ? -37.099 27.301 18.085 1.00 26.86 494 THR A CA 1
ATOM 3816 C C . THR A 1 494 ? -37.814 26.622 16.921 1.00 26.86 494 THR A C 1
ATOM 3818 O O . THR A 1 494 ? -37.910 27.213 15.849 1.00 26.86 494 THR A O 1
ATOM 3821 N N . SER A 1 495 ? -38.305 25.400 17.143 1.00 36.88 495 SER A N 1
ATOM 3822 C CA . SER A 1 495 ? -39.061 24.607 16.159 1.00 36.88 495 SER A CA 1
ATOM 3823 C C . SER A 1 495 ? -40.356 25.302 15.706 1.00 36.88 495 SER A C 1
ATOM 3825 O O . SER A 1 495 ? -41.015 25.911 16.554 1.00 36.88 495 SER A O 1
ATOM 3827 N N . PRO A 1 496 ? -40.743 25.185 14.419 1.00 33.91 496 PRO A N 1
ATOM 3828 C CA . PRO A 1 496 ? -42.064 25.591 13.947 1.00 33.91 496 PRO A CA 1
ATOM 3829 C C . PRO A 1 496 ? -42.763 24.575 13.002 1.00 33.91 496 PRO A C 1
ATOM 3831 O O . PRO A 1 496 ? -43.357 24.999 12.016 1.00 33.91 496 PRO A O 1
ATOM 3834 N N . GLU A 1 497 ? -42.733 23.259 13.272 1.00 38.81 497 GLU A N 1
ATOM 3835 C CA . GLU A 1 497 ? -43.472 22.244 12.471 1.00 38.81 497 GLU A CA 1
ATOM 3836 C C . GLU A 1 497 ? -44.359 21.292 13.301 1.00 38.81 497 GLU A C 1
ATOM 3838 O O . GLU A 1 497 ? -44.292 20.066 13.216 1.00 38.81 497 GLU A O 1
ATOM 3843 N N . GLU A 1 498 ? -45.258 21.866 14.097 1.00 50.38 498 GLU A N 1
ATOM 3844 C CA . GLU A 1 498 ? -46.437 21.142 14.588 1.00 50.38 498 GLU A CA 1
ATOM 3845 C C . GLU A 1 498 ? -47.515 21.126 13.476 1.00 50.38 498 GLU A C 1
ATOM 3847 O O . GLU A 1 498 ? -47.724 22.138 12.809 1.00 50.38 498 GLU A O 1
ATOM 3852 N N . HIS A 1 499 ? -48.247 20.013 13.315 1.00 55.00 499 HIS A N 1
ATOM 3853 C CA . HIS A 1 499 ? -49.351 19.792 12.344 1.00 55.00 499 HIS A CA 1
ATOM 3854 C C . HIS A 1 499 ? -49.023 19.420 10.867 1.00 55.00 499 HIS A C 1
ATOM 3856 O O . HIS A 1 499 ? -49.925 19.478 10.028 1.00 55.00 499 HIS A O 1
ATOM 3862 N N . LEU A 1 500 ? -47.813 18.958 10.517 1.00 66.06 500 LEU A N 1
ATOM 3863 C CA . LEU A 1 500 ? -47.515 18.396 9.177 1.00 66.06 500 LEU A CA 1
ATOM 3864 C C . LEU A 1 500 ? -47.539 16.852 9.138 1.00 66.06 500 LEU A C 1
ATOM 3866 O O . LEU A 1 500 ? -46.948 16.192 9.992 1.00 66.06 500 LEU A O 1
ATOM 3870 N N . TYR A 1 501 ? -48.188 16.266 8.123 1.00 77.62 501 TYR A N 1
ATOM 3871 C CA . TYR A 1 501 ? -48.174 14.823 7.838 1.00 77.62 501 TYR A CA 1
ATOM 3872 C C . TYR A 1 501 ? -47.225 14.510 6.674 1.00 77.62 501 TYR A C 1
ATOM 3874 O O . TYR A 1 501 ? -47.199 15.239 5.683 1.00 77.62 501 TYR A O 1
ATOM 3882 N N . TYR A 1 502 ? -46.520 13.378 6.740 1.00 80.88 502 TYR A N 1
ATOM 3883 C CA . TYR A 1 502 ? -45.636 12.897 5.669 1.00 80.88 502 TYR A CA 1
ATOM 3884 C C . TYR A 1 502 ? -45.882 11.421 5.356 1.00 80.88 502 TYR A C 1
ATOM 3886 O O . TYR A 1 502 ? -46.133 10.615 6.254 1.00 80.88 502 TYR A O 1
ATOM 3894 N N . ILE A 1 503 ? -45.755 11.034 4.087 1.00 81.38 503 ILE A N 1
ATOM 3895 C CA . ILE A 1 503 ? -45.743 9.629 3.667 1.00 81.38 503 ILE A CA 1
ATOM 3896 C C . ILE A 1 503 ? -44.292 9.185 3.524 1.00 81.38 503 ILE A C 1
ATOM 3898 O O . ILE A 1 503 ? -43.557 9.684 2.677 1.00 81.38 503 ILE A O 1
ATOM 3902 N N . ILE A 1 504 ? -43.883 8.237 4.364 1.00 86.44 504 ILE A N 1
ATOM 3903 C CA . ILE A 1 504 ? -42.527 7.692 4.393 1.00 86.44 504 ILE A CA 1
ATOM 3904 C C . ILE A 1 504 ? -42.451 6.468 3.484 1.00 86.44 504 ILE A C 1
ATOM 3906 O O . ILE A 1 504 ? -43.222 5.514 3.629 1.00 86.44 504 ILE A O 1
ATOM 3910 N N . LEU A 1 505 ? -41.503 6.515 2.552 1.00 79.62 505 LEU A N 1
ATOM 3911 C CA . LEU A 1 505 ? -41.200 5.479 1.573 1.00 79.62 505 LEU A CA 1
ATOM 3912 C C . LEU A 1 505 ? -40.120 4.525 2.090 1.00 79.62 505 LEU A C 1
ATOM 3914 O O . LEU A 1 505 ? -40.256 3.312 1.981 1.00 79.62 505 LEU A O 1
ATOM 3918 N N . GLU A 1 506 ? -39.032 5.056 2.636 1.00 83.56 506 GLU A N 1
ATOM 3919 C CA . GLU A 1 506 ? -37.882 4.267 3.089 1.00 83.56 506 GLU A CA 1
ATOM 3920 C C . GLU A 1 506 ? -37.198 5.007 4.253 1.00 83.56 506 GLU A C 1
ATOM 3922 O O . GLU A 1 506 ? -37.459 6.191 4.485 1.00 83.56 506 GLU A O 1
ATOM 3927 N N . SER A 1 507 ? -36.370 4.335 5.052 1.00 77.69 507 SER A N 1
ATOM 3928 C CA . SER A 1 507 ? -35.629 4.981 6.148 1.00 77.69 507 SER A CA 1
ATOM 3929 C C . SER A 1 507 ? -34.343 4.226 6.460 1.00 77.69 507 SER A C 1
ATOM 3931 O O . SER A 1 507 ? -34.318 3.000 6.387 1.00 77.69 507 SER A O 1
ATOM 3933 N N . THR A 1 508 ? -33.290 4.958 6.811 1.00 61.22 508 THR A N 1
ATOM 3934 C CA . THR A 1 508 ? -31.942 4.428 7.056 1.00 61.22 508 THR A CA 1
ATOM 3935 C C . THR A 1 508 ? -31.156 5.359 7.986 1.00 61.22 508 THR A C 1
ATOM 3937 O O . THR A 1 508 ? -31.479 6.537 8.111 1.00 61.22 508 THR A O 1
ATOM 3940 N N . TYR A 1 509 ? -30.128 4.830 8.648 1.00 65.44 509 TYR A N 1
ATOM 3941 C CA . TYR A 1 509 ? -29.205 5.596 9.493 1.00 65.44 509 TYR A CA 1
ATOM 3942 C C . TYR A 1 509 ? -27.955 6.093 8.739 1.00 65.44 509 TYR A C 1
ATOM 3944 O O . TYR A 1 509 ? -27.009 6.568 9.361 1.00 65.44 509 TYR A O 1
ATOM 3952 N N . ASP A 1 510 ? -27.941 5.980 7.406 1.00 63.66 510 ASP A N 1
ATOM 3953 C CA . ASP A 1 510 ? -26.878 6.488 6.537 1.00 63.66 510 ASP A CA 1
ATOM 3954 C C . ASP A 1 510 ? -27.427 7.434 5.453 1.00 63.66 510 ASP A C 1
ATOM 3956 O O . ASP A 1 510 ? -28.446 7.161 4.814 1.00 63.66 510 ASP A O 1
ATOM 3960 N N . TYR A 1 511 ? -26.731 8.549 5.222 1.00 55.03 511 TYR A N 1
ATOM 3961 C CA . TYR A 1 511 ? -27.163 9.571 4.269 1.00 55.03 511 TYR A CA 1
ATOM 3962 C C . TYR A 1 511 ? -26.949 9.152 2.806 1.00 55.03 511 TYR A C 1
ATOM 3964 O O . TYR A 1 511 ? -27.748 9.523 1.946 1.00 55.03 511 TYR A O 1
ATOM 3972 N N . ALA A 1 512 ? -25.919 8.354 2.496 1.00 53.81 512 ALA A N 1
ATOM 3973 C CA . ALA A 1 512 ? -25.682 7.904 1.124 1.00 53.81 512 ALA A CA 1
ATOM 3974 C C . ALA A 1 512 ? -26.778 6.924 0.670 1.00 53.81 512 ALA A C 1
ATOM 3976 O O . ALA A 1 512 ? -27.366 7.107 -0.396 1.00 53.81 512 ALA A O 1
ATOM 3977 N N . GLN A 1 513 ? -27.153 5.968 1.524 1.00 62.34 513 GLN A N 1
ATOM 3978 C CA . GLN A 1 513 ? -28.324 5.112 1.325 1.00 62.34 513 GLN A CA 1
ATOM 3979 C C . GLN A 1 513 ? -29.624 5.923 1.224 1.00 62.34 513 GLN A C 1
ATOM 3981 O O . GLN A 1 513 ? -30.487 5.594 0.408 1.00 62.34 513 GLN A O 1
ATOM 3986 N N . ALA A 1 514 ? -29.774 6.997 2.011 1.00 55.00 514 ALA A N 1
ATOM 3987 C CA . ALA A 1 514 ? -30.939 7.873 1.911 1.00 55.00 514 ALA A CA 1
ATOM 3988 C C . ALA A 1 514 ? -31.008 8.580 0.549 1.00 55.00 514 ALA A C 1
ATOM 3990 O O . ALA A 1 514 ? -32.075 8.653 -0.058 1.00 55.00 514 ALA A O 1
ATOM 3991 N N . TYR A 1 515 ? -29.862 9.029 0.036 1.00 50.94 515 TYR A N 1
ATOM 3992 C CA . TYR A 1 515 ? -29.727 9.659 -1.273 1.00 50.94 515 TYR A CA 1
ATOM 3993 C C . TYR A 1 515 ? -29.947 8.678 -2.438 1.00 50.94 515 TYR A C 1
ATOM 3995 O O . TYR A 1 515 ? -30.622 9.023 -3.412 1.00 50.94 515 TYR A O 1
ATOM 4003 N N . GLU A 1 516 ? -29.463 7.436 -2.346 1.00 61.88 516 GLU A N 1
ATOM 4004 C CA . GLU A 1 516 ? -29.769 6.385 -3.328 1.00 61.88 516 GLU A CA 1
ATOM 4005 C C . GLU A 1 516 ? -31.263 6.031 -3.333 1.00 61.88 516 GLU A C 1
ATOM 4007 O O . GLU A 1 516 ? -31.888 5.976 -4.396 1.00 61.88 516 GLU A O 1
ATOM 4012 N N . ALA A 1 517 ? -31.864 5.846 -2.154 1.00 61.84 517 ALA A N 1
ATOM 4013 C CA . ALA A 1 517 ? -33.290 5.567 -2.022 1.00 61.84 517 ALA A CA 1
ATOM 4014 C C . ALA A 1 517 ? -34.161 6.744 -2.502 1.00 61.84 517 ALA A C 1
ATOM 4016 O O . ALA A 1 517 ? -35.192 6.523 -3.136 1.00 61.84 517 ALA A O 1
ATOM 4017 N N . TRP A 1 518 ? -33.730 7.987 -2.283 1.00 68.69 518 TRP A N 1
ATOM 4018 C CA . TRP A 1 518 ? -34.376 9.180 -2.827 1.00 68.69 518 TRP A CA 1
ATOM 4019 C C . TRP A 1 518 ? -34.345 9.193 -4.363 1.00 68.69 518 TRP A C 1
ATOM 4021 O O . TRP A 1 518 ? -35.406 9.210 -4.985 1.00 68.69 518 TRP A O 1
ATOM 4031 N N . ASN A 1 519 ? -33.173 9.041 -4.992 1.00 56.06 519 ASN A N 1
ATOM 4032 C CA . ASN A 1 519 ? -33.047 8.965 -6.459 1.00 56.06 519 ASN A CA 1
ATOM 4033 C C . ASN A 1 519 ? -33.858 7.806 -7.081 1.00 56.06 519 ASN A C 1
ATOM 4035 O O . ASN A 1 519 ? -34.412 7.937 -8.173 1.00 56.06 519 ASN A O 1
ATOM 4039 N N . LYS A 1 520 ? -33.961 6.674 -6.377 1.00 83.25 520 LYS A N 1
ATOM 4040 C CA . LYS A 1 520 ? -34.766 5.489 -6.734 1.00 83.25 520 LYS A CA 1
ATOM 4041 C C . LYS A 1 520 ? -36.278 5.760 -6.731 1.00 83.25 520 LYS A C 1
ATOM 4043 O O . LYS A 1 520 ? -36.995 5.152 -7.531 1.00 83.25 520 LYS A O 1
ATOM 4048 N N . TRP A 1 521 ? -36.773 6.641 -5.857 1.00 80.44 521 TRP A N 1
ATOM 4049 C CA . TRP A 1 521 ? -38.209 6.910 -5.691 1.00 80.44 521 TRP A CA 1
ATOM 4050 C C . TRP A 1 521 ? -38.698 8.223 -6.309 1.00 80.44 521 TRP A C 1
ATOM 4052 O O . TRP A 1 521 ? -39.856 8.267 -6.727 1.00 80.44 521 TRP A O 1
ATOM 4062 N N . LEU A 1 522 ? -37.841 9.236 -6.451 1.00 53.62 522 LEU A N 1
ATOM 4063 C CA . LEU A 1 522 ? -38.163 10.545 -7.037 1.00 53.62 522 LEU A CA 1
ATOM 4064 C C . LEU A 1 522 ? -38.874 10.465 -8.415 1.00 53.62 522 LEU A C 1
ATOM 4066 O O . LEU A 1 522 ? -39.841 11.194 -8.624 1.00 53.62 522 LEU A O 1
ATOM 4070 N N . PRO A 1 523 ? -38.542 9.533 -9.340 1.00 70.12 523 PRO A N 1
ATOM 4071 C CA . PRO A 1 523 ? -39.277 9.377 -10.606 1.00 70.12 523 PRO A CA 1
ATOM 4072 C C . PRO A 1 523 ? -40.702 8.799 -10.477 1.00 70.12 523 PRO A C 1
ATOM 4074 O O . PRO A 1 523 ? -41.380 8.620 -11.488 1.00 70.12 523 PRO A O 1
ATOM 4077 N N . ARG A 1 524 ? -41.138 8.422 -9.267 1.00 71.50 524 ARG A N 1
ATOM 4078 C CA . ARG A 1 524 ? -42.464 7.840 -8.964 1.00 71.50 524 ARG A CA 1
ATOM 4079 C C . ARG A 1 524 ? -43.249 8.628 -7.916 1.00 71.50 524 ARG A C 1
ATOM 4081 O O . ARG A 1 524 ? -44.472 8.535 -7.891 1.00 71.50 524 ARG A O 1
ATOM 4088 N N . PHE A 1 525 ? -42.545 9.370 -7.071 1.00 73.75 525 PHE A N 1
ATOM 4089 C CA . PHE A 1 525 ? -43.070 10.275 -6.060 1.00 73.75 525 PHE A CA 1
ATOM 4090 C C . PHE A 1 525 ? -42.317 11.594 -6.256 1.00 73.75 525 PHE A C 1
ATOM 4092 O O . PHE A 1 525 ? -41.203 11.747 -5.765 1.00 73.75 525 PHE A O 1
ATOM 4099 N N . ILE A 1 526 ? -42.870 12.485 -7.083 1.00 58.09 526 ILE A N 1
ATOM 4100 C CA . ILE A 1 526 ? -42.135 13.643 -7.621 1.00 58.09 526 ILE A CA 1
ATOM 4101 C C . ILE A 1 526 ? -41.768 14.673 -6.545 1.00 58.09 526 ILE A C 1
ATOM 4103 O O . ILE A 1 526 ? -40.726 15.312 -6.643 1.00 58.09 526 ILE A O 1
ATOM 4107 N N . ASP A 1 527 ? -42.578 14.752 -5.492 1.00 61.69 527 ASP A N 1
ATOM 4108 C CA . ASP A 1 527 ? -42.377 15.607 -4.319 1.00 61.69 527 ASP A CA 1
ATOM 4109 C C . ASP A 1 527 ? -41.588 14.893 -3.200 1.00 61.69 527 ASP A C 1
ATOM 4111 O O . ASP A 1 527 ? -41.655 15.285 -2.038 1.00 61.69 527 ASP A O 1
ATOM 4115 N N . ALA A 1 528 ? -40.878 13.801 -3.521 1.00 68.69 528 ALA A N 1
ATOM 4116 C CA . ALA A 1 528 ? -40.049 13.093 -2.552 1.00 68.69 528 ALA A CA 1
ATOM 4117 C C . ALA A 1 528 ? -38.815 13.908 -2.146 1.00 68.69 528 ALA A C 1
ATOM 4119 O O . ALA A 1 528 ? -38.125 14.494 -2.979 1.00 68.69 528 ALA A O 1
ATOM 4120 N N . GLU A 1 529 ? -38.483 13.847 -0.863 1.00 57.34 529 GLU A N 1
ATOM 4121 C CA . GLU A 1 529 ? -37.377 14.544 -0.212 1.00 57.34 529 GLU A CA 1
ATOM 4122 C C . GLU A 1 529 ? -36.690 13.644 0.832 1.00 57.34 529 GLU A C 1
ATOM 4124 O O . GLU A 1 529 ? -37.147 12.531 1.125 1.00 57.34 529 GLU A O 1
ATOM 4129 N N . ILE A 1 530 ? -35.563 14.116 1.373 1.00 62.91 530 ILE A N 1
ATOM 4130 C CA . ILE A 1 530 ? -34.823 13.455 2.455 1.00 62.91 530 ILE A CA 1
ATOM 4131 C C . ILE A 1 530 ? -35.049 14.255 3.737 1.00 62.91 530 ILE A C 1
ATOM 4133 O O . ILE A 1 530 ? -34.517 15.350 3.897 1.00 62.91 530 ILE A O 1
ATOM 4137 N N . LEU A 1 531 ? -35.822 13.683 4.654 1.00 64.50 531 LEU A N 1
ATOM 4138 C CA . LEU A 1 531 ? -36.121 14.246 5.965 1.00 64.50 531 LEU A CA 1
ATOM 4139 C C . LEU A 1 531 ? -35.085 13.735 6.975 1.00 64.50 531 LEU A C 1
ATOM 4141 O O . LEU A 1 531 ? -35.003 12.529 7.225 1.00 64.50 531 LEU A O 1
ATOM 4145 N N . GLU A 1 532 ? -34.306 14.634 7.574 1.00 54.16 532 GLU A N 1
ATOM 4146 C CA . GLU A 1 532 ? -33.455 14.298 8.719 1.00 54.16 532 GLU A CA 1
ATOM 4147 C C . GLU A 1 532 ? -34.299 14.192 9.999 1.00 54.16 532 GLU A C 1
ATOM 4149 O O . GLU A 1 532 ? -35.176 15.015 10.261 1.00 54.16 532 GLU A O 1
ATOM 4154 N N . PHE A 1 533 ? -34.047 13.163 10.807 1.00 59.97 533 PHE A N 1
ATOM 4155 C CA . PHE A 1 533 ? -34.734 12.924 12.073 1.00 59.97 533 PHE A CA 1
ATOM 4156 C C . PHE A 1 533 ? -33.735 12.579 13.185 1.00 59.97 533 PHE A C 1
ATOM 4158 O O . PHE A 1 533 ? -32.594 12.187 12.928 1.00 59.97 533 PHE A O 1
ATOM 4165 N N . GLU A 1 534 ? -34.169 12.722 14.443 1.00 51.03 534 GLU A N 1
ATOM 4166 C CA . GLU A 1 534 ? -33.304 12.575 15.617 1.00 51.03 534 GLU A CA 1
ATOM 4167 C C . GLU A 1 534 ? -32.412 11.322 15.576 1.00 51.03 534 GLU A C 1
ATOM 4169 O O . GLU A 1 534 ? -32.876 10.210 15.309 1.00 51.03 534 GLU A O 1
ATOM 4174 N N . LYS A 1 535 ? -31.141 11.513 15.963 1.00 56.09 535 LYS A N 1
ATOM 4175 C CA . LYS A 1 535 ? -30.096 10.474 16.057 1.00 56.09 535 LYS A CA 1
ATOM 4176 C C . LYS A 1 535 ? -29.659 9.910 14.695 1.00 56.09 535 LYS A C 1
ATOM 4178 O O . LYS A 1 535 ? -29.305 8.738 14.610 1.00 56.09 535 LYS A O 1
ATOM 4183 N N . GLY A 1 536 ? -29.657 10.751 13.657 1.00 51.91 536 GLY A N 1
ATOM 4184 C CA . GLY A 1 536 ? -29.130 10.412 12.329 1.00 51.91 536 GLY A CA 1
ATOM 4185 C C . GLY A 1 536 ? -30.024 9.461 11.534 1.00 51.91 536 GLY A C 1
ATOM 4186 O O . GLY A 1 536 ? -29.532 8.743 10.672 1.00 51.91 536 GLY A O 1
ATOM 4187 N N . LEU A 1 537 ? -31.324 9.413 11.843 1.00 52.41 537 LEU A N 1
ATOM 4188 C CA . LEU A 1 537 ? -32.289 8.645 11.061 1.00 52.41 537 LEU A CA 1
ATOM 4189 C C . LEU A 1 537 ? -32.759 9.496 9.881 1.00 52.41 537 LEU A C 1
ATOM 4191 O O . LEU A 1 537 ? -33.557 10.413 10.056 1.00 52.41 537 LEU A O 1
ATOM 4195 N N . TYR A 1 538 ? -32.323 9.162 8.676 1.00 62.91 538 TYR A N 1
ATOM 4196 C CA . TYR A 1 538 ? -32.830 9.767 7.452 1.00 62.91 538 TYR A CA 1
ATOM 4197 C C . TYR A 1 538 ? -34.069 9.010 6.972 1.00 62.91 538 TYR A C 1
ATOM 4199 O O . TYR A 1 538 ? -34.101 7.775 6.942 1.00 62.91 538 TYR A O 1
ATOM 4207 N N . ARG A 1 539 ? -35.107 9.749 6.579 1.00 78.25 539 ARG A N 1
ATOM 4208 C CA . ARG A 1 539 ? -36.321 9.199 5.968 1.00 78.25 539 ARG A CA 1
ATOM 4209 C C . ARG A 1 539 ? -36.483 9.743 4.560 1.00 78.25 539 ARG A C 1
ATOM 4211 O O . ARG A 1 539 ? -36.346 10.938 4.342 1.00 78.25 539 ARG A O 1
ATOM 4218 N N . ILE A 1 540 ? -36.832 8.872 3.624 1.00 82.81 540 ILE A N 1
ATOM 4219 C CA . ILE A 1 540 ? -37.227 9.258 2.273 1.00 82.81 540 ILE A CA 1
ATOM 4220 C C . ILE A 1 540 ? -38.747 9.303 2.290 1.00 82.81 540 ILE A C 1
ATOM 4222 O O . ILE A 1 540 ? -39.382 8.289 2.592 1.00 82.81 540 ILE A O 1
ATOM 4226 N N . GLY A 1 541 ? -39.340 10.452 1.999 1.00 78.69 541 GLY A N 1
ATOM 4227 C CA . GLY A 1 541 ? -40.787 10.640 2.071 1.00 78.69 541 GLY A CA 1
ATOM 4228 C C . GLY A 1 541 ? -41.244 11.871 1.307 1.00 78.69 541 GLY A C 1
ATOM 4229 O O . GLY A 1 541 ? -40.430 12.508 0.657 1.00 78.69 541 GLY A O 1
ATOM 4230 N N . PHE A 1 542 ? -42.535 12.182 1.362 1.00 77.12 542 PHE A N 1
ATOM 4231 C CA . PHE A 1 542 ? -43.101 13.404 0.784 1.00 77.12 542 PHE A CA 1
ATOM 4232 C C . PHE A 1 542 ? -44.241 13.939 1.654 1.00 77.12 542 PHE A C 1
ATOM 4234 O O . PHE A 1 542 ? -44.878 13.179 2.396 1.00 77.12 542 PHE A O 1
ATOM 4241 N N . PHE A 1 543 ? -44.492 15.245 1.579 1.00 77.75 543 PHE A N 1
ATOM 4242 C CA . PHE A 1 543 ? -45.555 15.906 2.333 1.00 77.75 543 PHE A CA 1
ATOM 4243 C C . PHE A 1 543 ? -46.953 15.401 1.933 1.00 77.75 543 PHE A C 1
ATOM 4245 O O . PHE A 1 543 ? -47.274 15.271 0.754 1.00 77.75 543 PHE A O 1
ATOM 4252 N N . ALA A 1 544 ? -47.799 15.131 2.929 1.00 75.62 544 ALA A N 1
ATOM 4253 C CA . ALA A 1 544 ? -49.114 14.505 2.770 1.00 75.62 544 ALA A CA 1
ATOM 4254 C C . ALA A 1 544 ? -50.287 15.380 3.262 1.00 75.62 544 ALA A C 1
ATOM 4256 O O . ALA A 1 544 ? -51.427 14.919 3.305 1.00 75.62 544 ALA A O 1
ATOM 4257 N N . GLY A 1 545 ? -50.030 16.642 3.626 1.00 70.00 545 GLY A N 1
ATOM 4258 C CA . GLY A 1 545 ? -51.049 17.603 4.059 1.00 70.00 545 GLY A CA 1
ATOM 4259 C C . GLY A 1 545 ? -51.011 17.950 5.551 1.00 70.00 545 GLY A C 1
ATOM 4260 O O . GLY A 1 545 ? -50.203 17.443 6.325 1.00 70.00 545 GLY A O 1
ATOM 4261 N N . THR A 1 546 ? -51.908 18.852 5.955 1.00 74.12 546 THR A N 1
ATOM 4262 C CA . THR A 1 546 ? -52.037 19.373 7.331 1.00 74.12 546 THR A CA 1
ATOM 4263 C C . THR A 1 546 ? -53.149 18.704 8.150 1.00 74.12 546 THR A C 1
ATOM 4265 O O . THR A 1 546 ? -53.429 19.108 9.276 1.00 74.12 546 THR A O 1
ATOM 4268 N N . ASN A 1 547 ? -53.828 17.696 7.595 1.00 77.12 547 ASN A N 1
ATOM 4269 C CA . ASN A 1 547 ? -54.916 16.976 8.257 1.00 77.12 547 ASN A CA 1
ATOM 4270 C C . ASN A 1 547 ? -54.887 15.478 7.912 1.00 77.12 547 ASN A C 1
ATOM 4272 O O . ASN A 1 547 ? -54.368 15.078 6.869 1.00 77.12 547 ASN A O 1
ATOM 4276 N N . GLU A 1 548 ? -55.458 14.659 8.798 1.00 76.50 548 GLU A N 1
ATOM 4277 C CA . GLU A 1 548 ? -55.404 13.198 8.692 1.00 76.50 548 GLU A CA 1
ATOM 4278 C C . GLU A 1 548 ? -56.170 12.645 7.481 1.00 76.50 548 GLU A C 1
ATOM 4280 O O . GLU A 1 548 ? -55.727 11.665 6.888 1.00 76.50 548 GLU A O 1
ATOM 4285 N N . GLU A 1 549 ? -57.288 13.259 7.087 1.00 76.94 549 GLU A N 1
ATOM 4286 C CA . GLU A 1 549 ? -58.150 12.758 6.007 1.00 76.94 549 GLU A CA 1
ATOM 4287 C C . GLU A 1 549 ? -57.433 12.831 4.648 1.00 76.94 549 GLU A C 1
ATOM 4289 O O . GLU A 1 549 ? -57.270 11.809 3.976 1.00 76.94 549 GLU A O 1
ATOM 4294 N N . ASN A 1 550 ? -56.869 13.998 4.316 1.00 72.19 550 ASN A N 1
ATOM 4295 C CA . ASN A 1 550 ? -56.057 14.196 3.112 1.00 72.19 550 ASN A CA 1
ATOM 4296 C C . ASN A 1 550 ? -54.790 13.317 3.117 1.00 72.19 550 ASN A C 1
ATOM 4298 O O . ASN A 1 550 ? -54.399 12.773 2.079 1.00 72.19 550 ASN A O 1
ATOM 4302 N N . ALA A 1 551 ? -54.154 13.145 4.282 1.00 77.31 551 ALA A N 1
ATOM 4303 C CA . ALA A 1 551 ? -52.970 12.299 4.420 1.00 77.31 551 ALA A CA 1
ATOM 4304 C C . ALA A 1 551 ? -53.289 10.807 4.221 1.00 77.31 551 ALA A C 1
ATOM 4306 O O . ALA A 1 551 ? -52.502 10.080 3.613 1.00 77.31 551 ALA A O 1
ATOM 4307 N N . VAL A 1 552 ? -54.454 10.341 4.685 1.00 78.56 552 VAL A N 1
ATOM 4308 C CA . VAL A 1 552 ? -54.931 8.964 4.485 1.00 78.56 552 VAL A CA 1
ATOM 4309 C C . VAL A 1 552 ? -55.346 8.716 3.031 1.00 78.56 552 VAL A C 1
ATOM 4311 O O . VAL A 1 552 ? -55.050 7.642 2.504 1.00 78.56 552 VAL A O 1
ATOM 4314 N N . GLU A 1 553 ? -55.965 9.679 2.342 1.00 77.75 553 GLU A N 1
ATOM 4315 C CA . GLU A 1 553 ? -56.229 9.565 0.899 1.00 77.75 553 GLU A CA 1
ATOM 4316 C C . GLU A 1 553 ? -54.917 9.455 0.104 1.00 77.75 553 GLU A C 1
ATOM 4318 O O . GLU A 1 553 ? -54.709 8.476 -0.622 1.00 77.75 553 GLU A O 1
ATOM 4323 N N . SER A 1 554 ? -53.984 10.382 0.342 1.00 78.19 554 SER A N 1
ATOM 4324 C CA . SER A 1 554 ? -52.656 10.410 -0.290 1.00 78.19 554 SER A CA 1
ATOM 4325 C C . SER A 1 554 ? -51.865 9.118 -0.032 1.00 78.19 554 SER A C 1
ATOM 4327 O O . SER A 1 554 ? -51.190 8.586 -0.916 1.00 78.19 554 SER A O 1
ATOM 4329 N N . TYR A 1 555 ? -51.991 8.550 1.171 1.00 82.44 555 TYR A N 1
ATOM 4330 C CA . TYR A 1 555 ? -51.383 7.273 1.541 1.00 82.44 555 TYR A CA 1
ATOM 4331 C C . TYR A 1 555 ? -51.982 6.093 0.773 1.00 82.44 555 TYR A C 1
ATOM 4333 O O . TYR A 1 555 ? -51.247 5.229 0.293 1.00 82.44 555 TYR A O 1
ATOM 4341 N N . ASN A 1 556 ? -53.309 6.051 0.629 1.00 77.94 556 ASN A N 1
ATOM 4342 C CA . ASN A 1 556 ? -54.006 5.004 -0.118 1.00 77.94 556 ASN A CA 1
ATOM 4343 C C . ASN A 1 556 ? -53.731 5.080 -1.631 1.00 77.94 556 ASN A C 1
ATOM 4345 O O . ASN A 1 556 ? -53.707 4.043 -2.298 1.00 77.94 556 ASN A O 1
ATOM 4349 N N . GLU A 1 557 ? -53.472 6.273 -2.174 1.00 81.00 557 GLU A N 1
ATOM 4350 C CA . GLU A 1 557 ? -52.906 6.464 -3.515 1.00 81.00 557 GLU A CA 1
ATOM 4351 C C . GLU A 1 557 ? -51.488 5.883 -3.603 1.00 81.00 557 GLU A C 1
ATOM 4353 O O . GLU A 1 557 ? -51.241 4.962 -4.384 1.00 81.00 557 GLU A O 1
ATOM 4358 N N . ALA A 1 558 ? -50.572 6.349 -2.751 1.00 77.38 558 ALA A N 1
ATOM 4359 C CA . ALA A 1 558 ? -49.175 5.919 -2.745 1.00 77.38 558 ALA A CA 1
ATOM 4360 C C . ALA A 1 558 ? -49.013 4.396 -2.576 1.00 77.38 558 ALA A C 1
ATOM 4362 O O . ALA A 1 558 ? -48.131 3.786 -3.195 1.00 77.38 558 ALA A O 1
ATOM 4363 N N . LYS A 1 559 ? -49.918 3.751 -1.823 1.00 77.69 559 LYS A N 1
ATOM 4364 C CA . LYS A 1 559 ? -49.924 2.296 -1.602 1.00 77.69 559 LYS A CA 1
ATOM 4365 C C . LYS A 1 559 ? -50.191 1.458 -2.854 1.00 77.69 559 LYS A C 1
ATOM 4367 O O . LYS A 1 559 ? -49.874 0.265 -2.860 1.00 77.69 559 LYS A O 1
ATOM 4372 N N . LYS A 1 560 ? -50.725 2.064 -3.922 1.00 88.81 560 LYS A N 1
ATOM 4373 C CA . LYS A 1 560 ? -50.850 1.449 -5.257 1.00 88.81 560 LYS A CA 1
ATOM 4374 C C . LYS A 1 560 ? -49.470 1.262 -5.909 1.00 88.81 560 LYS A C 1
ATOM 4376 O O . LYS A 1 560 ? -49.255 0.274 -6.608 1.00 88.81 560 LYS A O 1
ATOM 4381 N N . THR A 1 561 ? -48.535 2.179 -5.638 1.00 82.88 561 THR A N 1
ATOM 4382 C CA . THR A 1 561 ? -47.187 2.244 -6.234 1.00 82.88 561 THR A CA 1
ATOM 4383 C C . THR A 1 561 ? -46.126 1.531 -5.390 1.00 82.88 561 THR A C 1
ATOM 4385 O O . THR A 1 561 ? -45.240 0.876 -5.945 1.00 82.88 561 THR A O 1
ATOM 4388 N N . LYS A 1 562 ? -46.212 1.621 -4.056 1.00 82.00 562 LYS A N 1
ATOM 4389 C CA . LYS A 1 562 ? -45.300 0.962 -3.105 1.00 82.00 562 LYS A CA 1
ATOM 4390 C C . LYS A 1 562 ? -46.085 0.489 -1.879 1.00 82.00 562 LYS A C 1
ATOM 4392 O O . LYS A 1 562 ? -46.734 1.287 -1.216 1.00 82.00 562 LYS A O 1
ATOM 4397 N N . LYS A 1 563 ? -46.067 -0.815 -1.580 1.00 76.12 563 LYS A N 1
ATOM 4398 C CA . LYS A 1 563 ? -46.938 -1.410 -0.539 1.00 76.12 563 LYS A CA 1
ATOM 4399 C C . LYS A 1 563 ? -46.434 -1.170 0.886 1.00 76.12 563 LYS A C 1
ATOM 4401 O O . LYS A 1 563 ? -47.228 -1.088 1.823 1.00 76.12 563 LYS A O 1
ATOM 4406 N N . ASP A 1 564 ? -45.120 -1.096 1.024 1.00 79.25 564 ASP A N 1
ATOM 4407 C CA . ASP A 1 564 ? -44.340 -0.923 2.241 1.00 79.25 564 ASP A CA 1
ATOM 4408 C C . ASP A 1 564 ? -44.027 0.565 2.461 1.00 79.25 564 ASP A C 1
ATOM 4410 O O . ASP A 1 564 ? -42.910 1.020 2.244 1.00 79.25 564 ASP A O 1
ATOM 4414 N N . ILE A 1 565 ? -45.058 1.322 2.848 1.00 81.56 565 ILE A N 1
ATOM 4415 C CA . ILE A 1 565 ? -44.995 2.759 3.164 1.00 81.56 565 ILE A CA 1
ATOM 4416 C C . ILE A 1 565 ? -45.768 3.068 4.452 1.00 81.56 565 ILE A C 1
ATOM 4418 O O . ILE A 1 565 ? -46.698 2.333 4.822 1.00 81.56 565 ILE A O 1
ATOM 4422 N N . TRP A 1 566 ? -45.425 4.167 5.125 1.00 79.88 566 TRP A N 1
ATOM 4423 C CA . TRP A 1 566 ? -45.985 4.565 6.429 1.00 79.88 566 TRP A CA 1
ATOM 4424 C C . TRP A 1 566 ? -46.496 6.015 6.396 1.00 79.88 566 TRP A C 1
ATOM 4426 O O . TRP A 1 566 ? -45.970 6.821 5.636 1.00 79.88 566 TRP A O 1
ATOM 4436 N N . ILE A 1 567 ? -47.479 6.369 7.233 1.00 79.31 567 ILE A N 1
ATOM 4437 C CA . ILE A 1 567 ? -47.808 7.782 7.506 1.00 79.31 567 ILE A CA 1
ATOM 4438 C C . ILE A 1 567 ? -47.058 8.201 8.770 1.00 79.31 567 ILE A C 1
ATOM 4440 O O . ILE A 1 567 ? -47.324 7.667 9.848 1.00 79.31 567 ILE A O 1
ATOM 4444 N N . LEU A 1 568 ? -46.157 9.170 8.645 1.00 75.31 568 LEU A N 1
ATOM 4445 C CA . LEU A 1 568 ? -45.656 9.944 9.772 1.00 75.31 568 LEU A CA 1
ATOM 4446 C C . LEU A 1 568 ? -46.699 11.020 10.098 1.00 75.31 568 LEU A C 1
ATOM 4448 O O . LEU A 1 568 ? -47.050 11.839 9.249 1.00 75.31 568 LEU A O 1
ATOM 4452 N N . ARG A 1 569 ? -47.222 10.973 11.323 1.00 73.25 569 ARG A N 1
ATOM 4453 C CA . ARG A 1 569 ? -48.178 11.950 11.854 1.00 73.25 569 ARG A CA 1
ATOM 4454 C C . ARG A 1 569 ? -47.424 13.046 12.618 1.00 73.25 569 ARG A C 1
ATOM 4456 O O . ARG A 1 569 ? -46.391 12.725 13.213 1.00 73.25 569 ARG A O 1
ATOM 4463 N N . PRO A 1 570 ? -47.936 14.286 12.653 1.00 63.66 570 PRO A N 1
ATOM 4464 C CA . PRO A 1 570 ? -47.399 15.320 13.526 1.00 63.66 570 PRO A CA 1
ATOM 4465 C C . PRO A 1 570 ? -47.578 14.953 15.004 1.00 63.66 570 PRO A C 1
ATOM 4467 O O . PRO A 1 570 ? -48.395 14.099 15.359 1.00 63.66 570 PRO A O 1
ATOM 4470 N N . GLN A 1 571 ? -46.822 15.629 15.869 1.00 58.34 571 GLN A N 1
ATOM 4471 C CA . GLN A 1 571 ? -47.137 15.678 17.295 1.00 58.34 571 GLN A CA 1
ATOM 4472 C C . GLN A 1 571 ? -48.352 16.596 17.515 1.00 58.34 571 GLN A C 1
ATOM 4474 O O . GLN A 1 571 ? -48.441 17.652 16.886 1.00 58.34 571 GLN A O 1
ATOM 4479 N N . ASN A 1 572 ? -49.250 16.159 18.403 1.00 44.84 572 ASN A N 1
ATOM 4480 C CA . ASN A 1 572 ? -50.394 16.895 18.956 1.00 44.84 572 ASN A CA 1
ATOM 4481 C C . ASN A 1 572 ? -50.226 16.986 20.481 1.00 44.84 572 ASN A C 1
ATOM 4483 O O . ASN A 1 572 ? -49.675 16.008 21.045 1.00 44.84 572 ASN A O 1
#

Foldseek 3Di:
DDPPPPVVVVVVPPPPPPALAQVLLVLLQPDLVPDDQLRNLVSCVSVVVLVVSLVSLVVNVVVVVDALLSLLLNLQSCLLVVNNVVSLVSVVSSCVRVVVVCQSLLVVLLPDDLLKDKDFADEPDDARAWADDPLWIWGFDPLWIWIFDQDPVRHTDDTDTPPPPLDPFRWRDKEADDNRQKMWTWGADPPNSAIAIWIWGHDPNRIHHTHGQDDPFDFHWHQWYADPPQQKIKTWTPGVPFAAGTFIWMWHHPPPGTDDIDGPDDVRGHNWHWHNFDDDDQKTKTWTQSGNASARTFIKIKGDPPPPDIDIHGPSSPHHNWHFHYWYDNDPFKIWTFTDDPPDTGIMIIGRAAFDAKAKAFEAEPVRAGAFQKKKFWPPSSGDIWTAHPRRITIDTDPDDPQKTWIWIDHPQWDIDIDIDGRPDHYYHYTYGDDDDDDDDDDDDDDDDDDDDDDDDDDDDDDDDDDDDDDDDDDDDDDDDDDDDDDDDDDDDDDDDAQWKKKFDDKDLDVVVLVVVQVVCCVPVVQWDWDADPPSMITTIHTQDRDDVSNVVVNVVVCVVPVPMDMDGGDD

Solvent-accessible surface area (backbone atoms only — not comparable to full-atom values): 33096 Å² total; per-residue (Å²): 140,75,90,71,70,68,70,58,70,75,61,75,78,76,76,69,86,71,76,80,64,56,70,65,60,71,40,71,60,71,54,47,94,78,44,60,71,62,58,23,22,53,35,25,42,80,69,71,36,34,72,63,14,48,59,41,47,55,55,28,52,76,68,63,72,66,52,42,66,52,31,40,52,46,16,29,32,28,37,67,70,73,34,55,76,62,15,55,53,29,41,48,51,19,26,65,65,63,66,50,86,54,58,73,53,54,58,58,43,56,82,67,86,64,66,53,53,74,44,80,45,57,57,94,60,82,83,56,41,69,40,71,55,99,87,38,39,35,26,23,50,96,33,38,42,31,36,30,44,69,48,98,86,60,28,54,39,80,77,38,80,46,79,77,84,39,66,93,59,33,30,48,28,54,22,63,37,78,93,69,37,32,30,41,30,16,39,40,39,82,89,77,52,41,29,37,45,23,42,30,46,48,58,93,91,40,74,39,62,62,40,71,60,62,82,87,64,63,57,38,26,39,34,41,27,62,41,80,86,83,32,32,38,34,26,20,26,45,26,96,88,54,63,46,37,31,17,41,31,42,20,51,45,81,86,85,52,70,49,87,66,43,73,65,45,80,86,78,34,36,69,24,38,36,36,40,44,37,83,44,102,77,38,39,32,29,13,26,50,48,59,83,40,62,10,48,25,22,38,32,39,36,32,81,72,58,96,94,42,70,46,81,42,63,39,40,82,79,47,47,75,39,24,31,59,37,62,37,80,76,50,100,50,30,31,39,35,36,39,37,57,100,87,52,74,49,47,32,38,39,29,58,55,66,71,62,30,69,51,41,31,36,31,22,36,78,88,64,52,54,37,51,66,27,38,40,33,41,58,49,95,65,32,56,68,36,51,20,40,92,72,4,41,34,64,39,74,35,61,52,81,48,74,60,47,39,28,39,37,43,45,91,71,37,48,73,42,73,51,76,48,50,74,84,58,75,46,74,48,69,34,45,65,63,72,81,84,81,86,85,84,89,84,90,85,84,92,84,90,83,86,86,88,86,87,88,83,90,88,90,88,83,87,85,84,88,85,85,82,89,85,89,84,91,85,84,89,84,86,89,83,83,85,88,90,81,89,82,84,89,80,80,92,76,89,88,76,72,48,51,27,31,39,35,58,48,74,38,75,44,68,67,62,36,51,53,53,33,68,72,40,33,90,80,39,79,70,48,44,80,45,81,42,86,94,56,36,29,31,23,26,29,81,26,46,72,48,69,67,59,28,50,52,50,46,60,56,49,41,78,81,44,78,75,57,47,78,47,71,45,71,131

Mean predicted aligned error: 18.09 Å

Sequence (572 aa):
MSKTYISLLAILLFFSAANAQLPELSVTLKSSARAVGIEKARALYYESNYTEAEALFYIELENGNFKPHDFLLFANTLILNNKPALAAEFVKEYENASGKTNITKQMQQGGTSSSLSVKTIQTVYPVSNPTSYRGNIYTCIGGKVMEYDIDCDGNLTNPREVLVGITDMAIGSVAFYNNGNNAVVSLIDASNHQSALYLVKKKKGKWKKPVKLFKSMSGNSAFPQIDEEHSKLYFSSDRPDGQGGYDLFVSVYNGEVFENPISLGNEVNTPGNEINPIMTQDWLYFSSDGHASKGGFDIYKFKDLGNQQTILLNATELNTTYNEVAFLPTSENSFYIKRENKEQTQLFSVIKQATLTKVIGTVTDENGEPVSGAYVLIGGPSGGFTSTDKRGNYTYKSTENLASIDGRVLADGYEPKTFTASESQNINVQLTKIKPVEIIKEVIRTISVNQIPSETDTQVVKSDSQSTTILDVESTVNKDVHVTETSKVGGKATSPEEHLYYIILESTYDYAQAYEAWNKWLPRFIDAEILEFEKGLYRIGFFAGTNEENAVESYNEAKKTKKDIWILRPQN